Protein 7ALZ (pdb70)

Organism: Komagataeibacter europaeus (NCBI:txid33995)

Solvent-accessible surface area: 17066 Å² total

InterPro domains:
  IPR001086 Prephenate dehydratase [PF00800] (7-182)
  IPR001086 Prephenate dehydratase [PS51171] (6-181)
  IPR002912 ACT domain [PS51671] (196-273)
  IPR008242 Bifunctional P-protein, chorismate mutase/prephenate dehydratase [PIRSF001500] (7-275)
  IPR045865 ACT-like domain [SSF55021] (179-274)

Radius of gyration: 20.91 Å; Cα contacts (8 Å, |Δi|>4): 876; chains: 2; bounding box: 49×58×47 Å

B-factor: mean 22.76, std 10.55, range [8.91, 94.92]

Nearest PDB structures (foldseek):
  7alz-assembly1_B  TM=9.896E-01  e=2.592E-38  Komagataeibacter europaeus
  7am0-assembly1_A  TM=9.956E-01  e=1.774E-32  Komagataeibacter europaeus
  7am0-assembly2_C  TM=9.914E-01  e=5.084E-32  Komagataeibacter europaeus
  4lub-assembly1_A  TM=7.879E-01  e=2.527E-09  Streptococcus mutans UA159
  3mwb-assembly1_B  TM=8.183E-01  e=1.345E-08  Paenarthrobacter aurescens TC1

Structure (mmCIF, N/CA/C/O backbone):
data_7ALZ
#
_entry.id   7ALZ
#
_cell.length_a   59.627
_cell.length_b   62.853
_cell.length_c   95.935
_cell.angle_alpha   90.00
_cell.angle_beta   90.00
_cell.angle_gamma   90.00
#
_symmetry.space_group_name_H-M   'P 21 21 21'
#
loop_
_entity.id
_entity.type
_entity.pdbx_description
1 polymer 'Prephenate dehydratase'
2 non-polymer PHENYLALANINE
3 water water
#
loop_
_atom_site.group_PDB
_atom_site.id
_atom_site.type_symbol
_atom_site.label_atom_id
_atom_site.label_alt_id
_atom_site.label_comp_id
_atom_site.label_asym_id
_atom_site.label_entity_id
_atom_site.label_seq_id
_atom_site.pdbx_PDB_ins_code
_atom_site.Cartn_x
_atom_site.Cartn_y
_atom_site.Cartn_z
_atom_site.occupancy
_atom_site.B_iso_or_equiv
_atom_site.auth_seq_id
_atom_site.auth_comp_id
_atom_site.auth_asym_id
_atom_site.auth_atom_id
_atom_site.pdbx_PDB_model_num
ATOM 1 N N . GLY A 1 3 ? 14.538 71.203 6.362 1.00 51.43 3 GLY A N 1
ATOM 2 C CA . GLY A 1 3 ? 13.584 70.050 6.251 1.00 45.06 3 GLY A CA 1
ATOM 3 C C . GLY A 1 3 ? 12.207 70.322 6.873 1.00 44.97 3 GLY A C 1
ATOM 4 O O . GLY A 1 3 ? 11.472 69.399 7.082 1.00 34.03 3 GLY A O 1
ATOM 5 N N . GLU A 1 4 ? 11.859 71.592 7.136 1.00 47.31 4 GLU A N 1
ATOM 6 C CA . GLU A 1 4 ? 10.650 71.953 7.900 1.00 48.52 4 GLU A CA 1
ATOM 7 C C . GLU A 1 4 ? 9.400 71.275 7.284 1.00 45.22 4 GLU A C 1
ATOM 8 O O . GLU A 1 4 ? 9.147 71.399 6.061 1.00 41.16 4 GLU A O 1
ATOM 14 N N . ARG A 1 5 ? 8.640 70.557 8.134 1.00 39.54 5 ARG A N 1
ATOM 15 C CA . ARG A 1 5 ? 7.433 69.827 7.754 1.00 34.12 5 ARG A CA 1
ATOM 16 C C . ARG A 1 5 ? 7.639 68.753 6.676 1.00 26.74 5 ARG A C 1
ATOM 17 O O . ARG A 1 5 ? 6.732 68.388 5.963 1.00 26.69 5 ARG A O 1
ATOM 25 N N . ILE A 1 6 ? 8.848 68.194 6.623 1.00 22.15 6 ILE A N 1
ATOM 26 C CA . ILE A 1 6 ? 9.150 66.986 5.874 1.00 21.34 6 ILE A CA 1
ATOM 27 C C . ILE A 1 6 ? 9.477 65.827 6.804 1.00 19.95 6 ILE A C 1
ATOM 28 O O . ILE A 1 6 ? 10.297 65.949 7.746 1.00 17.86 6 ILE A O 1
ATOM 33 N N . ILE A 1 7 ? 8.848 64.675 6.558 1.00 18.44 7 ILE A N 1
ATOM 34 C CA . ILE A 1 7 ? 9.149 63.467 7.279 1.00 17.92 7 ILE A CA 1
ATOM 35 C C . ILE A 1 7 ? 9.575 62.390 6.304 1.00 17.62 7 ILE A C 1
ATOM 36 O O . ILE A 1 7 ? 8.882 62.126 5.328 1.00 17.87 7 ILE A O 1
ATOM 41 N N . ALA A 1 8 ? 10.761 61.833 6.567 1.00 16.97 8 ALA A N 1
ATOM 42 C CA . ALA A 1 8 ? 11.337 60.773 5.761 1.00 17.67 8 ALA A CA 1
ATOM 43 C C . ALA A 1 8 ? 10.856 59.438 6.246 1.00 16.98 8 ALA A C 1
ATOM 44 O O . ALA A 1 8 ? 10.692 59.204 7.445 1.00 18.14 8 ALA A O 1
ATOM 46 N N . PHE A 1 9 ? 10.695 58.501 5.310 1.00 19.25 9 PHE A N 1
ATOM 47 C CA . PHE A 1 9 ? 10.352 57.117 5.636 1.00 20.32 9 PHE A CA 1
ATOM 48 C C . PHE A 1 9 ? 11.036 56.173 4.651 1.00 22.65 9 PHE A C 1
ATOM 49 O O . PHE A 1 9 ? 11.426 56.565 3.568 1.00 23.62 9 PHE A O 1
ATOM 57 N N . GLN A 1 10 ? 11.175 54.912 5.064 1.00 26.12 10 GLN A N 1
ATOM 58 C CA . GLN A 1 10 ? 11.736 53.890 4.202 1.00 28.67 10 GLN A CA 1
ATOM 59 C C . GLN A 1 10 ? 10.606 53.220 3.444 1.00 30.18 10 GLN A C 1
ATOM 60 O O . GLN A 1 10 ? 9.694 52.678 4.046 1.00 28.66 10 GLN A O 1
ATOM 66 N N . GLY A 1 11 ? 10.670 53.317 2.114 1.00 33.83 11 GLY A N 1
ATOM 67 C CA . GLY A 1 11 ? 9.775 52.643 1.200 1.00 37.83 11 GLY A CA 1
ATOM 68 C C . GLY A 1 11 ? 9.357 53.556 0.066 1.00 40.92 11 GLY A C 1
ATOM 69 O O . GLY A 1 11 ? 10.006 54.566 -0.218 1.00 41.11 11 GLY A O 1
ATOM 70 N N . ARG A 1 12 ? 8.241 53.204 -0.580 1.00 42.62 12 ARG A N 1
ATOM 71 C CA . ARG A 1 12 ? 7.761 53.896 -1.767 1.00 42.51 12 ARG A CA 1
ATOM 72 C C . ARG A 1 12 ? 6.475 54.664 -1.502 1.00 38.58 12 ARG A C 1
ATOM 73 O O . ARG A 1 12 ? 5.742 54.367 -0.570 1.00 37.31 12 ARG A O 1
ATOM 81 N N . PRO A 1 13 ? 6.140 55.671 -2.331 1.00 38.81 13 PRO A N 1
ATOM 82 C CA . PRO A 1 13 ? 4.896 56.418 -2.142 1.00 39.83 13 PRO A CA 1
ATOM 83 C C . PRO A 1 13 ? 3.711 55.471 -2.173 1.00 43.98 13 PRO A C 1
ATOM 84 O O . PRO A 1 13 ? 3.743 54.509 -2.914 1.00 49.42 13 PRO A O 1
ATOM 88 N N . GLY A 1 14 ? 2.705 55.712 -1.325 1.00 47.29 14 GLY A N 1
ATOM 89 C CA . GLY A 1 14 ? 1.539 54.851 -1.237 1.00 49.43 14 GLY A CA 1
ATOM 90 C C . GLY A 1 14 ? 1.669 53.667 -0.286 1.00 47.11 14 GLY A C 1
ATOM 91 O O . GLY A 1 14 ? 0.662 53.139 0.148 1.00 59.12 14 GLY A O 1
ATOM 92 N N . ALA A 1 15 ? 2.900 53.273 0.044 1.00 44.12 15 ALA A N 1
ATOM 93 C CA . ALA A 1 15 ? 3.189 52.158 0.938 1.00 44.04 15 ALA A CA 1
ATOM 94 C C . ALA A 1 15 ? 2.624 52.395 2.350 1.00 46.45 15 ALA A C 1
ATOM 95 O O . ALA A 1 15 ? 2.225 53.510 2.707 1.00 37.90 15 ALA A O 1
ATOM 97 N N . TYR A 1 16 ? 2.637 51.340 3.168 1.00 45.17 16 TYR A N 1
ATOM 98 C CA . TYR A 1 16 ? 2.109 51.436 4.517 1.00 42.03 16 TYR A CA 1
ATOM 99 C C . TYR A 1 16 ? 2.869 52.458 5.334 1.00 35.06 16 TYR A C 1
ATOM 100 O O . TYR A 1 16 ? 2.252 53.169 6.136 1.00 30.75 16 TYR A O 1
ATOM 109 N N . SER A 1 17 ? 4.194 52.527 5.165 1.00 29.70 17 SER A N 1
ATOM 110 C CA . SER A 1 17 ? 4.974 53.499 5.914 1.00 28.67 17 SER A CA 1
ATOM 111 C C . SER A 1 17 ? 4.636 54.941 5.540 1.00 25.40 17 SER A C 1
ATOM 112 O O . SER A 1 17 ? 4.688 55.814 6.398 1.00 22.84 17 SER A O 1
ATOM 115 N N . ASP A 1 18 ? 4.319 55.177 4.272 1.00 26.49 18 ASP A N 1
ATOM 116 C CA . ASP A 1 18 ? 3.864 56.498 3.816 1.00 26.39 18 ASP A CA 1
ATOM 117 C C . ASP A 1 18 ? 2.534 56.824 4.512 1.00 27.50 18 ASP A C 1
ATOM 118 O O . ASP A 1 18 ? 2.369 57.899 5.051 1.00 23.06 18 ASP A O 1
ATOM 123 N N . LEU A 1 19 ? 1.578 55.884 4.460 1.00 28.36 19 LEU A N 1
ATOM 124 C CA . LEU A 1 19 ? 0.286 56.076 5.154 1.00 28.77 19 LEU A CA 1
ATOM 125 C C . LEU A 1 19 ? 0.496 56.360 6.638 1.00 25.16 19 LEU A C 1
ATOM 126 O O . LEU A 1 19 ? -0.188 57.198 7.203 1.00 24.42 19 LEU A O 1
ATOM 131 N N . ALA A 1 20 ? 1.457 55.678 7.260 1.00 21.88 20 ALA A N 1
ATOM 132 C CA . ALA A 1 20 ? 1.740 55.870 8.680 1.00 21.76 20 ALA A CA 1
ATOM 133 C C . ALA A 1 20 ? 2.137 57.306 8.917 1.00 19.61 20 ALA A C 1
ATOM 134 O O . ALA A 1 20 ? 1.746 57.904 9.921 1.00 20.21 20 ALA A O 1
ATOM 136 N N . CYS A 1 21 ? 3.031 57.826 8.061 1.00 18.82 21 CYS A N 1
ATOM 137 C CA . CYS A 1 21 ? 3.479 59.221 8.184 1.00 18.94 21 CYS A CA 1
ATOM 138 C C . CYS A 1 21 ? 2.252 60.176 8.106 1.00 19.61 21 CYS A C 1
ATOM 139 O O . CYS A 1 21 ? 2.138 61.149 8.854 1.00 20.11 21 CYS A O 1
ATOM 142 N N . ARG A 1 22 ? 1.387 59.920 7.137 1.00 20.28 22 ARG A N 1
ATOM 143 C CA . ARG A 1 22 ? 0.238 60.810 6.902 1.00 24.28 22 ARG A CA 1
ATOM 144 C C . ARG A 1 22 ? -0.759 60.805 8.056 1.00 23.40 22 ARG A C 1
ATOM 145 O O . ARG A 1 22 ? -1.450 61.795 8.286 1.00 22.88 22 ARG A O 1
ATOM 153 N N . GLN A 1 23 ? -0.891 59.667 8.717 1.00 21.60 23 GLN A N 1
ATOM 154 C CA . GLN A 1 23 ? -1.675 59.579 9.936 1.00 22.41 23 GLN A CA 1
ATOM 155 C C . GLN A 1 23 ? -1.006 60.200 11.156 1.00 22.58 23 GLN A C 1
ATOM 156 O O . GLN A 1 23 ? -1.631 60.895 11.940 1.00 23.17 23 GLN A O 1
ATOM 162 N N . ALA A 1 24 ? 0.286 59.918 11.348 1.00 18.62 24 ALA A N 1
ATOM 163 C CA . ALA A 1 24 ? 1.007 60.368 12.522 1.00 19.04 24 ALA A CA 1
ATOM 164 C C . ALA A 1 24 ? 1.264 61.896 12.519 1.00 18.76 24 ALA A C 1
ATOM 165 O O . ALA A 1 24 ? 1.286 62.494 13.568 1.00 21.40 24 ALA A O 1
ATOM 167 N N . ARG A 1 25 ? 1.541 62.461 11.338 1.00 19.69 25 ARG A N 1
ATOM 168 C CA . ARG A 1 25 ? 1.945 63.848 11.155 1.00 21.30 25 ARG A CA 1
ATOM 169 C C . ARG A 1 25 ? 1.137 64.456 10.026 1.00 21.76 25 ARG A C 1
ATOM 170 O O . ARG A 1 25 ? 1.589 64.717 8.915 1.00 22.68 25 ARG A O 1
ATOM 178 N N . PRO A 1 26 ? -0.163 64.736 10.262 1.00 23.15 26 PRO A N 1
ATOM 179 C CA . PRO A 1 26 ? -0.997 65.302 9.216 1.00 24.27 26 PRO A CA 1
ATOM 180 C C . PRO A 1 26 ? -0.416 66.626 8.717 1.00 27.44 26 PRO A C 1
ATOM 181 O O . PRO A 1 26 ? 0.082 67.402 9.500 1.00 33.58 26 PRO A O 1
ATOM 185 N N . GLY A 1 27 ? -0.524 66.819 7.414 1.00 29.55 27 GLY A N 1
ATOM 186 C CA . GLY A 1 27 ? -0.147 68.029 6.742 1.00 36.89 27 GLY A CA 1
ATOM 187 C C . GLY A 1 27 ? 1.203 67.821 6.091 1.00 38.40 27 GLY A C 1
ATOM 188 O O . GLY A 1 27 ? 1.446 68.311 4.955 1.00 37.47 27 GLY A O 1
ATOM 189 N N . TRP A 1 28 ? 2.036 67.001 6.734 1.00 30.74 28 TRP A N 1
ATOM 190 C CA . TRP A 1 28 ? 3.487 66.968 6.429 1.00 31.35 28 TRP A CA 1
ATOM 191 C C . TRP A 1 28 ? 3.757 66.327 5.103 1.00 30.02 28 TRP A C 1
ATOM 192 O O . TRP A 1 28 ? 3.079 65.412 4.710 1.00 31.12 28 TRP A O 1
ATOM 203 N N . THR A 1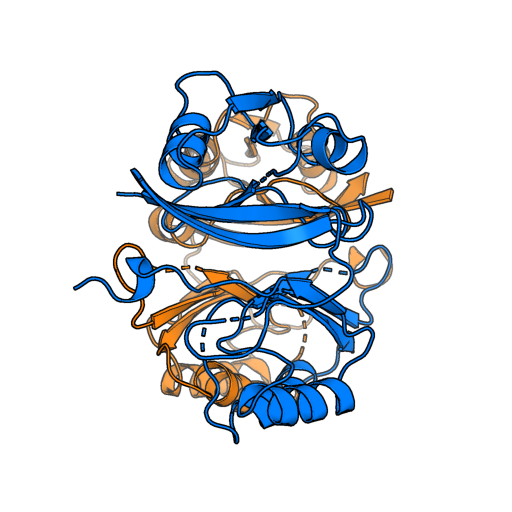 29 ? 4.815 66.803 4.423 1.00 27.16 29 THR A N 1
ATOM 204 C CA . THR A 1 29 ? 5.261 66.239 3.180 1.00 25.84 29 THR A CA 1
ATOM 205 C C . THR A 1 29 ? 6.123 65.042 3.526 1.00 23.69 29 THR A C 1
ATOM 206 O O . THR A 1 29 ? 6.920 65.115 4.441 1.00 21.76 29 THR A O 1
ATOM 210 N N . THR A 1 30 ? 5.921 63.916 2.824 1.00 23.68 30 THR A N 1
ATOM 211 C CA . THR A 1 30 ? 6.686 62.708 3.067 1.00 23.65 30 THR A CA 1
ATOM 212 C C . THR A 1 30 ? 7.785 62.581 2.009 1.00 24.58 30 THR A C 1
ATOM 213 O O . THR A 1 30 ? 7.600 62.959 0.861 1.00 26.55 30 THR A O 1
ATOM 217 N N . LEU A 1 31 ? 8.935 62.070 2.442 1.00 24.62 31 LEU A N 1
ATOM 218 C CA . LEU A 1 31 ? 10.128 61.893 1.645 1.00 25.77 31 LEU A CA 1
ATOM 219 C C . LEU A 1 31 ? 10.474 60.404 1.638 1.00 26.57 31 LEU A C 1
ATOM 220 O O . LEU A 1 31 ? 11.020 59.848 2.607 1.00 23.34 31 LEU A O 1
ATOM 225 N N . PRO A 1 32 ? 10.129 59.693 0.544 1.00 27.27 32 PRO A N 1
ATOM 226 C CA . PRO A 1 32 ? 10.503 58.291 0.395 1.00 28.87 32 PRO A CA 1
ATOM 227 C C . PRO A 1 32 ? 12.013 58.129 0.290 1.00 29.09 32 PRO A C 1
ATOM 228 O O . PRO A 1 32 ? 12.642 58.925 -0.401 1.00 30.51 32 PRO A O 1
ATOM 232 N N . CYS A 1 33 ? 12.539 57.105 0.959 1.00 28.42 33 CYS A N 1
ATOM 233 C CA . CYS A 1 33 ? 13.943 56.726 1.036 1.00 30.47 33 CYS A CA 1
ATOM 234 C C . CYS A 1 33 ? 14.014 55.216 0.820 1.00 35.93 33 CYS A C 1
ATOM 235 O O . CYS A 1 33 ? 13.093 54.487 1.224 1.00 32.10 33 CYS A O 1
ATOM 238 N N . GLN A 1 34 ? 15.096 54.756 0.171 1.00 39.58 34 GLN A N 1
ATOM 239 C CA . GLN A 1 34 ? 15.295 53.324 -0.083 1.00 44.53 34 GLN A CA 1
ATOM 240 C C . GLN A 1 34 ? 15.691 52.556 1.160 1.00 42.81 34 GLN A C 1
ATOM 241 O O . GLN A 1 34 ? 15.204 51.448 1.359 1.00 42.10 34 GLN A O 1
ATOM 247 N N . THR A 1 35 ? 16.529 53.170 2.003 1.00 39.12 35 THR A N 1
ATOM 248 C CA . THR A 1 35 ? 17.091 52.520 3.183 1.00 38.94 35 THR A CA 1
ATOM 249 C C . THR A 1 35 ? 16.871 53.294 4.485 1.00 37.17 35 THR A C 1
ATOM 250 O O . THR A 1 35 ? 16.593 54.486 4.508 1.00 35.09 35 THR A O 1
ATOM 254 N N . PHE A 1 36 ? 16.981 52.554 5.581 1.00 40.66 36 PHE A N 1
ATOM 255 C CA . PHE A 1 36 ? 17.032 53.104 6.926 1.00 40.45 36 PHE A CA 1
ATOM 256 C C . PHE A 1 36 ? 18.150 54.165 7.070 1.00 37.38 36 PHE A C 1
ATOM 257 O O . PHE A 1 36 ? 17.892 55.265 7.552 1.00 32.86 36 PHE A O 1
ATOM 265 N N . ALA A 1 37 ? 19.379 53.834 6.658 1.00 34.26 37 ALA A N 1
ATOM 266 C CA . ALA A 1 37 ? 20.496 54.774 6.715 1.00 34.97 37 ALA A CA 1
ATOM 267 C C . ALA A 1 37 ? 20.171 56.088 5.985 1.00 32.49 37 ALA A C 1
ATOM 268 O O . ALA A 1 37 ? 20.502 57.181 6.443 1.00 31.68 37 ALA A O 1
ATOM 270 N N . GLN A 1 38 ? 19.522 55.978 4.826 1.00 32.56 38 GLN A N 1
ATOM 271 C CA . GLN A 1 38 ? 19.128 57.161 4.070 1.00 31.66 38 GLN A CA 1
ATOM 272 C C . GLN A 1 38 ? 18.059 57.990 4.799 1.00 28.39 38 GLN A C 1
ATOM 273 O O . GLN A 1 38 ? 18.044 59.239 4.728 1.00 26.34 38 GLN A O 1
ATOM 279 N N . THR A 1 39 ? 17.163 57.307 5.517 1.00 25.70 39 THR A N 1
ATOM 280 C CA A THR A 1 39 ? 16.096 57.957 6.242 0.59 23.52 39 THR A CA 1
ATOM 281 C CA B THR A 1 39 ? 16.087 57.959 6.246 0.41 23.83 39 THR A CA 1
ATOM 282 C C . THR A 1 39 ? 16.697 58.797 7.397 1.00 22.78 39 THR A C 1
ATOM 283 O O . THR A 1 39 ? 16.377 59.952 7.590 1.00 20.98 39 THR A O 1
ATOM 290 N N . ILE A 1 40 ? 17.642 58.209 8.120 1.00 22.35 40 ILE A N 1
ATOM 291 C CA . ILE A 1 40 ? 18.308 58.878 9.236 1.00 22.90 40 ILE A CA 1
ATOM 292 C C . ILE A 1 40 ? 19.216 60.000 8.738 1.00 22.85 40 ILE A C 1
ATOM 293 O O . ILE A 1 40 ? 19.306 61.079 9.336 1.00 21.77 40 ILE A O 1
ATOM 298 N N . ALA A 1 41 ? 19.876 59.766 7.597 1.00 22.17 41 ALA A N 1
ATOM 299 C CA . ALA A 1 41 ? 20.742 60.782 6.998 1.00 24.56 41 ALA A CA 1
ATOM 300 C C . ALA A 1 41 ? 19.954 62.035 6.617 1.00 23.34 41 ALA A C 1
ATOM 301 O O . ALA A 1 41 ? 20.447 63.166 6.752 1.00 24.94 41 ALA A O 1
ATOM 303 N N . ALA A 1 42 ? 18.721 61.844 6.116 1.00 21.22 42 ALA A N 1
ATOM 304 C CA . ALA A 1 42 ? 17.938 62.965 5.662 1.00 22.47 42 ALA A CA 1
ATOM 305 C C . ALA A 1 42 ? 17.691 63.908 6.831 1.00 20.62 42 ALA A C 1
ATOM 306 O O . ALA A 1 42 ? 17.725 65.106 6.636 1.00 21.11 42 ALA A O 1
ATOM 308 N N . VAL A 1 43 ? 17.417 63.350 8.013 1.00 19.50 43 VAL A N 1
ATOM 309 C CA . VAL A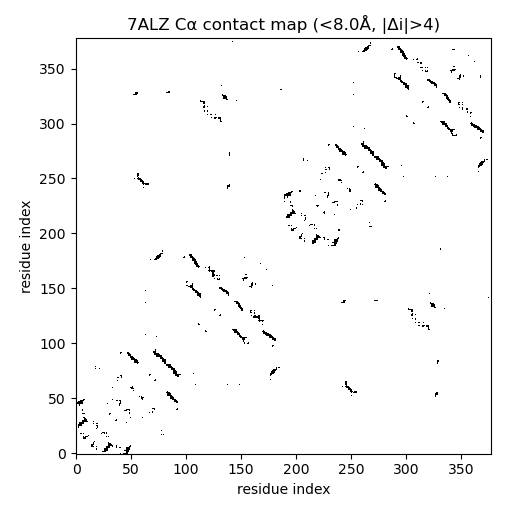 1 43 ? 17.181 64.137 9.218 1.00 18.49 43 VAL A CA 1
ATOM 310 C C . VAL A 1 43 ? 18.505 64.780 9.712 1.00 19.03 43 VAL A C 1
ATOM 311 O O . VAL A 1 43 ? 18.566 66.007 9.946 1.00 18.51 43 VAL A O 1
ATOM 315 N N . HIS A 1 44 ? 19.546 63.959 9.815 1.00 20.02 44 HIS A N 1
ATOM 316 C CA . HIS A 1 44 ? 20.866 64.442 10.217 1.00 21.70 44 HIS A CA 1
ATOM 317 C C . HIS A 1 44 ? 21.307 65.621 9.342 1.00 23.92 44 HIS A C 1
ATOM 318 O O . HIS A 1 44 ? 21.797 66.645 9.831 1.00 24.24 44 HIS A O 1
ATOM 325 N N . ASP A 1 45 ? 21.118 65.485 8.023 1.00 23.97 45 ASP A N 1
ATOM 326 C CA . ASP A 1 45 ? 21.598 66.456 7.063 1.00 26.49 45 ASP A CA 1
ATOM 327 C C . ASP A 1 45 ? 20.695 67.654 6.840 1.00 26.34 45 ASP A C 1
ATOM 328 O O . ASP A 1 45 ? 21.100 68.597 6.211 1.00 27.79 45 ASP A O 1
ATOM 333 N N . GLY A 1 46 ? 19.465 67.624 7.371 1.00 24.14 46 GLY A N 1
ATOM 334 C CA . GLY A 1 46 ? 18.559 68.729 7.210 1.00 25.32 46 GLY A CA 1
ATOM 335 C C . GLY A 1 46 ? 17.654 68.688 5.977 1.00 26.35 46 GLY A C 1
ATOM 336 O O . GLY A 1 46 ? 17.050 69.698 5.628 1.00 28.01 46 GLY A O 1
ATOM 337 N N . ARG A 1 47 ? 17.559 67.530 5.312 1.00 25.27 47 ARG A N 1
ATOM 338 C CA . ARG A 1 47 ? 16.659 67.372 4.177 1.00 26.96 47 ARG A CA 1
ATOM 339 C C . ARG A 1 47 ? 15.244 67.059 4.687 1.00 23.67 47 ARG A C 1
ATOM 340 O O . ARG A 1 47 ? 14.271 67.201 3.962 1.00 24.92 47 ARG A O 1
ATOM 348 N N . ALA A 1 48 ? 15.144 66.621 5.930 1.00 20.86 48 ALA A N 1
ATOM 349 C CA . ALA A 1 48 ? 13.871 66.324 6.566 1.00 19.32 48 ALA A CA 1
ATOM 350 C C . ALA A 1 48 ? 13.957 66.707 8.044 1.00 19.43 48 ALA A C 1
ATOM 351 O O . ALA A 1 48 ? 15.037 66.676 8.640 1.00 19.68 48 ALA A O 1
ATOM 353 N N . GLU A 1 49 ? 12.802 67.023 8.638 1.00 19.11 49 GLU A N 1
ATOM 354 C CA . GLU A 1 49 ? 12.697 67.354 10.055 1.00 18.73 49 GLU A CA 1
ATOM 355 C C . GLU A 1 49 ? 12.515 66.115 10.912 1.00 18.34 49 GLU A C 1
ATOM 356 O O . GLU A 1 49 ? 13.038 66.065 12.012 1.00 18.01 49 GLU A O 1
ATOM 362 N N . LEU A 1 50 ? 11.774 65.121 10.401 1.00 17.53 50 LEU A N 1
ATOM 363 C CA . LEU A 1 50 ? 11.499 63.869 11.131 1.00 15.91 50 LEU A CA 1
ATOM 364 C C . LEU A 1 50 ? 11.796 62.656 10.260 1.00 15.31 50 LEU A C 1
ATOM 365 O O . LEU A 1 50 ? 11.815 62.779 9.028 1.00 15.49 50 LEU A O 1
ATOM 370 N N . ALA A 1 51 ? 12.017 61.523 10.926 1.00 15.39 51 ALA A N 1
ATOM 371 C CA . ALA A 1 51 ? 12.104 60.206 10.305 1.00 15.69 51 ALA A CA 1
ATOM 372 C C . ALA A 1 51 ? 11.135 59.243 10.984 1.00 15.62 51 ALA A C 1
ATOM 373 O O . ALA A 1 51 ? 11.040 59.230 12.204 1.00 14.92 51 ALA A O 1
ATOM 383 N N . LEU A 1 53 ? 10.497 55.394 11.687 1.00 14.51 53 LEU A N 1
ATOM 384 C CA . LEU A 1 53 ? 11.332 54.195 11.779 1.00 15.71 53 LEU A CA 1
ATOM 385 C C . LEU A 1 53 ? 10.495 53.066 12.376 1.00 14.69 53 LEU A C 1
ATOM 386 O O . LEU A 1 53 ? 10.084 53.170 13.534 1.00 15.43 53 LEU A O 1
ATOM 391 N N . ALA A 1 54 ? 10.297 51.972 11.628 1.00 14.69 54 ALA A N 1
ATOM 392 C CA . ALA A 1 54 ? 9.579 50.819 12.212 1.00 14.81 54 ALA A CA 1
ATOM 393 C C . ALA A 1 54 ? 10.428 50.275 13.371 1.00 14.81 54 ALA A C 1
ATOM 394 O O . ALA A 1 54 ? 11.664 50.219 13.273 1.00 13.53 54 ALA A O 1
ATOM 396 N N . CYS A 1 55 ? 9.781 49.848 14.465 1.00 13.46 55 CYS A N 1
ATOM 397 C CA . CYS A 1 55 ? 10.524 49.327 15.623 1.00 13.73 55 CYS A CA 1
ATOM 398 C C . CYS A 1 55 ? 10.089 47.998 16.198 1.00 13.39 55 CYS A C 1
ATOM 399 O O . CYS A 1 55 ? 10.896 47.313 16.777 1.00 15.28 55 CYS A O 1
ATOM 402 N N . GLU A 1 56 ? 8.809 47.672 16.061 1.00 13.39 56 GLU A N 1
ATOM 403 C CA . GLU A 1 56 ? 8.246 46.396 16.553 1.00 12.81 56 GLU A CA 1
ATOM 404 C C . GLU A 1 56 ? 7.133 45.902 15.674 1.00 13.23 56 GLU A C 1
ATOM 405 O O . GLU A 1 56 ? 6.399 46.689 15.072 1.00 13.23 56 GLU A O 1
ATOM 411 N N . ASN A 1 57 ? 6.981 44.554 15.608 1.00 13.49 57 ASN A N 1
ATOM 412 C CA . ASN A 1 57 ? 5.804 43.969 14.959 1.00 14.18 57 ASN A CA 1
ATOM 413 C C . ASN A 1 57 ? 5.211 42.902 15.862 1.00 14.90 57 ASN A C 1
ATOM 414 O O . ASN A 1 57 ? 5.953 42.154 16.499 1.00 17.55 57 ASN A O 1
ATOM 419 N N . SER A 1 58 ? 3.883 42.837 15.930 1.00 14.16 58 SER A N 1
ATOM 420 C CA . SER A 1 58 ? 3.248 41.835 16.769 1.00 15.30 58 SER A CA 1
ATOM 421 C C . SER A 1 58 ? 3.313 40.412 16.210 1.00 18.43 58 SER A C 1
ATOM 422 O O . SER A 1 58 ? 3.223 39.476 16.968 1.00 19.08 58 SER A O 1
ATOM 425 N N . LEU A 1 59 ? 3.389 40.260 14.889 1.00 18.51 59 LEU A N 1
ATOM 426 C CA . LEU A 1 59 ? 3.374 38.935 14.302 1.00 22.76 59 LEU A CA 1
ATOM 427 C C . LEU A 1 59 ? 4.640 38.659 13.513 1.00 26.68 59 LEU A C 1
ATOM 428 O O . LEU A 1 59 ? 5.308 37.619 13.708 1.00 31.31 59 LEU A O 1
ATOM 433 N N . ALA A 1 60 ? 4.958 39.563 12.583 1.00 26.26 60 ALA A N 1
ATOM 434 C CA . ALA A 1 60 ? 6.070 39.335 11.668 1.00 30.42 60 ALA A CA 1
ATOM 435 C C . ALA A 1 60 ? 6.566 40.642 11.064 1.00 27.81 60 ALA A C 1
ATOM 436 O O . ALA A 1 60 ? 5.820 41.618 10.936 1.00 23.79 60 ALA A O 1
ATOM 438 N N . GLY A 1 61 ? 7.868 40.647 10.749 1.00 27.74 61 GLY A N 1
ATOM 439 C CA . GLY A 1 61 ? 8.525 41.833 10.254 1.00 29.30 61 GLY A CA 1
ATOM 440 C C . GLY A 1 61 ? 10.011 41.758 10.462 1.00 26.48 61 GLY A C 1
ATOM 441 O O . GLY A 1 61 ? 10.518 40.804 11.089 1.00 33.00 61 GLY A O 1
ATOM 442 N N . ARG A 1 62 ? 10.710 42.691 9.814 1.00 25.61 62 ARG A N 1
ATOM 443 C CA . ARG A 1 62 ? 12.145 42.938 9.964 1.00 25.69 62 ARG A CA 1
ATOM 444 C C . ARG A 1 62 ? 12.140 44.432 10.234 1.00 26.90 62 ARG A C 1
ATOM 445 O O . ARG A 1 62 ? 11.553 45.211 9.488 1.00 39.62 62 ARG A O 1
ATOM 453 N N . VAL A 1 63 ? 12.728 44.834 11.345 1.00 22.36 63 VAL A N 1
ATOM 454 C CA . VAL A 1 63 ? 12.866 46.261 11.647 1.00 20.90 63 VAL A CA 1
ATOM 455 C C . VAL A 1 63 ? 14.352 46.569 11.734 1.00 20.83 63 VAL A C 1
ATOM 456 O O . VAL A 1 63 ? 15.160 45.707 12.039 1.00 20.25 63 VAL A O 1
ATOM 460 N N . PRO A 1 64 ? 14.724 47.839 11.496 1.00 21.39 64 PRO A N 1
ATOM 461 C CA . PRO A 1 64 ? 16.106 48.265 11.670 1.00 21.31 64 PRO A CA 1
ATOM 462 C C . PRO A 1 64 ? 16.483 48.246 13.132 1.00 20.55 64 PRO A C 1
ATOM 463 O O . PRO A 1 64 ? 15.684 48.461 14.041 1.00 19.84 64 PRO A O 1
ATOM 467 N N . ASP A 1 65 ? 17.753 47.916 13.374 1.00 17.59 65 ASP A N 1
ATOM 468 C CA . ASP A 1 65 ? 18.310 47.999 14.681 1.00 17.36 65 ASP A CA 1
ATOM 469 C C . ASP A 1 65 ? 18.919 49.400 14.807 1.00 15.81 65 ASP A C 1
ATOM 470 O O . ASP A 1 65 ? 19.871 49.715 14.100 1.00 19.24 65 ASP A O 1
ATOM 475 N N . ILE A 1 66 ? 18.368 50.192 15.722 1.00 17.36 66 ILE A N 1
ATOM 476 C CA . ILE A 1 66 ? 18.744 51.613 15.930 1.00 17.65 66 ILE A CA 1
ATOM 477 C C . ILE A 1 66 ? 19.662 51.886 17.065 1.00 18.63 66 ILE A C 1
ATOM 478 O O . ILE A 1 66 ? 20.005 53.059 17.244 1.00 16.96 66 ILE A O 1
ATOM 483 N N . HIS A 1 67 ? 20.011 50.864 17.883 1.00 16.77 67 HIS A N 1
ATOM 484 C CA . HIS A 1 67 ? 20.676 51.099 19.169 1.00 17.74 67 HIS A CA 1
ATOM 485 C C . HIS A 1 67 ? 21.982 51.909 19.048 1.00 17.22 67 HIS A C 1
ATOM 486 O O . HIS A 1 67 ? 22.304 52.669 19.943 1.00 19.32 67 HIS A O 1
ATOM 493 N N . ALA A 1 68 ? 22.702 51.692 17.944 1.00 15.09 68 ALA A N 1
ATOM 494 C CA . ALA A 1 68 ? 23.961 52.403 17.669 1.00 16.17 68 ALA A CA 1
ATOM 495 C C . ALA A 1 68 ? 23.760 53.545 16.694 1.00 18.37 68 ALA A C 1
ATOM 496 O O . ALA A 1 68 ? 24.260 54.647 16.934 1.00 19.03 68 ALA A O 1
ATOM 498 N N . LEU A 1 69 ? 23.045 53.304 15.596 1.00 18.61 69 LEU A N 1
ATOM 499 C CA . LEU A 1 69 ? 22.938 54.308 14.531 1.00 19.25 69 LEU A CA 1
ATOM 500 C C . LEU A 1 69 ? 22.208 55.582 14.906 1.00 17.60 69 LEU A C 1
ATOM 501 O O . LEU A 1 69 ? 22.560 56.661 14.464 1.00 17.57 69 LEU A O 1
ATOM 506 N N . LEU A 1 70 ? 21.171 55.465 15.721 1.00 16.99 70 LEU A N 1
ATOM 507 C CA . LEU A 1 70 ? 20.364 56.608 16.054 1.00 16.42 70 LEU A CA 1
ATOM 508 C C . LEU A 1 70 ? 21.116 57.632 16.917 1.00 19.49 70 LEU A C 1
ATOM 509 O O . LEU A 1 70 ? 21.204 58.815 16.540 1.00 17.91 70 LEU A O 1
ATOM 514 N N . PRO A 1 71 ? 21.781 57.249 18.030 1.00 18.69 71 PRO A N 1
ATOM 515 C CA . PRO A 1 71 ? 22.633 58.201 18.750 1.00 20.96 71 PRO A CA 1
ATOM 516 C C . PRO A 1 71 ? 23.848 58.654 17.959 1.00 20.15 71 PRO A C 1
ATOM 517 O O . PRO A 1 71 ? 24.201 59.829 18.017 1.00 20.26 71 PRO A O 1
ATOM 521 N N . GLU A 1 72 ? 24.418 57.796 17.131 1.00 21.21 72 GLU A N 1
ATOM 522 C CA A GLU A 1 72 ? 25.547 58.225 16.279 0.60 21.89 72 GLU A CA 1
ATOM 523 C CA B GLU A 1 72 ? 25.546 58.225 16.302 0.40 21.57 72 GLU A CA 1
ATOM 524 C C . GLU A 1 72 ? 25.145 59.384 15.375 1.00 20.44 72 GLU A C 1
ATOM 525 O O . GLU A 1 72 ? 25.918 60.319 15.178 1.00 21.04 72 GLU A O 1
ATOM 536 N N . ALA A 1 73 ? 23.915 59.339 14.863 1.00 17.97 73 ALA A N 1
ATOM 537 C CA . ALA A 1 73 ? 23.377 60.356 13.931 1.00 18.95 73 ALA A CA 1
ATOM 538 C C . ALA A 1 73 ? 22.842 61.614 14.656 1.00 18.13 73 ALA A C 1
ATOM 539 O O . ALA A 1 73 ? 22.404 62.555 13.999 1.00 18.50 73 ALA A O 1
ATOM 541 N N . GLY A 1 74 ? 22.869 61.574 15.992 1.00 18.29 74 GLY A N 1
ATOM 542 C CA . GLY A 1 74 ? 22.459 62.681 16.847 1.00 19.82 74 GLY A CA 1
ATOM 543 C C . GLY A 1 74 ? 20.956 62.874 16.882 1.00 18.71 74 GLY A C 1
ATOM 544 O O . GLY A 1 74 ? 20.467 63.986 17.007 1.00 19.75 74 GLY A O 1
ATOM 545 N N . LEU A 1 75 ? 20.216 61.800 16.687 1.00 15.52 75 LEU A N 1
ATOM 546 C CA . LEU A 1 75 ? 18.758 61.877 16.649 1.00 15.61 75 LEU A CA 1
ATOM 547 C C . LEU A 1 75 ? 18.153 61.547 18.003 1.00 14.65 75 LEU A C 1
ATOM 548 O O . LEU A 1 75 ? 18.827 61.086 18.924 1.00 15.63 75 LEU A O 1
ATOM 553 N N . PHE A 1 76 ? 16.831 61.769 18.105 1.00 14.45 76 PHE A N 1
ATOM 554 C CA . PHE A 1 76 ? 16.099 61.666 19.369 1.00 13.50 76 PHE A CA 1
ATOM 555 C C . PHE A 1 76 ? 14.647 61.342 19.027 1.00 13.92 76 PHE A C 1
ATOM 556 O O . PHE A 1 76 ? 14.068 61.909 18.068 1.00 14.47 76 PHE A O 1
ATOM 564 N N . ILE A 1 77 ? 14.024 60.472 19.819 1.00 12.39 77 ILE A N 1
ATOM 565 C CA . ILE A 1 77 ? 12.643 60.029 19.572 1.00 11.66 77 ILE A CA 1
ATOM 566 C C . ILE A 1 77 ? 11.671 61.024 20.187 1.00 14.07 77 ILE A C 1
ATOM 567 O O . ILE A 1 77 ? 11.667 61.247 21.398 1.00 13.72 77 ILE A O 1
ATOM 572 N N . VAL A 1 78 ? 10.817 61.606 19.314 1.00 14.51 78 VAL A N 1
ATOM 573 C CA . VAL A 1 78 ? 9.769 62.568 19.680 1.00 14.33 78 VAL A CA 1
ATOM 574 C C . VAL A 1 78 ? 8.354 62.053 19.558 1.00 13.35 78 VAL A C 1
ATOM 575 O O . VAL A 1 78 ? 7.381 62.791 19.847 1.00 13.14 78 VAL A O 1
ATOM 579 N N . GLY A 1 79 ? 8.189 60.772 19.181 1.00 13.11 79 GLY A N 1
ATOM 580 C CA . GLY A 1 79 ? 6.871 60.249 19.033 1.00 12.82 79 GLY A CA 1
ATOM 581 C C . GLY A 1 79 ? 6.896 58.751 18.740 1.00 12.80 79 GLY A C 1
ATOM 582 O O . GLY A 1 79 ? 7.929 58.211 18.394 1.00 11.73 79 GLY A O 1
ATOM 583 N N . GLU A 1 80 ? 5.726 58.113 18.898 1.00 13.47 80 GLU A N 1
ATOM 584 C CA . GLU A 1 80 ? 5.479 56.727 18.462 1.00 13.26 80 GLU A CA 1
ATOM 585 C C . GLU A 1 80 ? 4.237 56.704 17.623 1.00 13.50 80 GLU A C 1
ATOM 586 O O . GLU A 1 80 ? 3.378 57.642 17.678 1.00 14.08 80 GLU A O 1
ATOM 592 N N . HIS A 1 81 ? 4.063 55.601 16.892 1.00 13.14 81 HIS A N 1
ATOM 593 C CA . HIS A 1 81 ? 2.866 55.369 16.086 1.00 13.63 81 HIS A CA 1
ATOM 594 C C . HIS A 1 81 ? 2.576 53.887 15.987 1.00 14.16 81 HIS A C 1
ATOM 595 O O . HIS A 1 81 ? 3.518 53.118 15.784 1.00 14.54 81 HIS A O 1
ATOM 602 N N . PHE A 1 82 ? 1.284 53.515 16.008 1.00 14.61 82 PHE A N 1
ATOM 603 C CA . PHE A 1 82 ? 0.866 52.131 15.789 1.00 15.33 82 PHE A CA 1
ATOM 604 C C . PHE A 1 82 ? -0.029 52.048 14.588 1.00 16.75 82 PHE A C 1
ATOM 605 O O . PHE A 1 82 ? -0.962 52.862 14.419 1.00 16.91 82 PHE A O 1
ATOM 613 N N . GLN A 1 83 ? 0.208 51.026 13.775 1.00 16.99 83 GLN A N 1
ATOM 614 C CA . GLN A 1 83 ? -0.541 50.790 12.539 1.00 20.05 83 GLN A CA 1
ATOM 615 C C . GLN A 1 83 ? -0.914 49.331 12.472 1.00 20.43 83 GLN A C 1
ATOM 616 O O . GLN A 1 83 ? -0.037 48.483 12.500 1.00 19.43 83 GLN A O 1
ATOM 622 N N . ARG A 1 84 ? -2.207 49.039 12.352 1.00 23.91 84 ARG A N 1
ATOM 623 C CA . ARG A 1 84 ? -2.677 47.651 12.408 1.00 29.86 84 ARG A CA 1
ATOM 624 C C . ARG A 1 84 ? -3.137 47.382 11.024 1.00 32.76 84 ARG A C 1
ATOM 625 O O . ARG A 1 84 ? -3.963 48.090 10.516 1.00 35.33 84 ARG A O 1
ATOM 633 N N . VAL A 1 85 ? -2.567 46.343 10.412 1.00 37.85 85 VAL A N 1
ATOM 634 C CA . VAL A 1 85 ? -2.618 46.080 8.977 1.00 43.85 85 VAL A CA 1
ATOM 635 C C . VAL A 1 85 ? -3.205 44.666 8.764 1.00 44.06 85 VAL A C 1
ATOM 636 O O . VAL A 1 85 ? -2.880 43.729 9.522 1.00 35.47 85 VAL A O 1
ATOM 640 N N . HIS A 1 171 ? -4.436 39.990 11.738 1.00 37.59 171 HIS A N 1
ATOM 641 C CA . HIS A 1 171 ? -3.751 41.277 11.801 1.00 37.06 171 HIS A CA 1
ATOM 642 C C . HIS A 1 171 ? -2.244 41.207 12.270 1.00 31.80 171 HIS A C 1
ATOM 643 O O . HIS A 1 171 ? -1.856 40.409 13.098 1.00 27.83 171 HIS A O 1
ATOM 650 N N . ASN A 1 172 ? -1.402 42.035 11.661 1.00 26.21 172 ASN A N 1
ATOM 651 C CA . ASN A 1 172 ? -0.119 42.381 12.261 1.00 23.71 172 ASN A CA 1
ATOM 652 C C . ASN A 1 172 ? -0.216 43.836 12.688 1.00 22.04 172 ASN A C 1
ATOM 653 O O . ASN A 1 172 ? -0.864 44.625 11.998 1.00 24.12 172 ASN A O 1
ATOM 658 N N . THR A 1 173 ? 0.395 44.176 13.822 1.00 19.01 173 THR A N 1
ATOM 659 C CA . THR A 1 173 ? 0.505 45.576 14.242 1.00 18.93 173 THR A CA 1
ATOM 660 C C . THR A 1 173 ? 1.984 45.965 14.097 1.00 17.82 173 THR A C 1
ATOM 661 O O . THR A 1 173 ? 2.846 45.303 14.649 1.00 18.05 173 THR A O 1
ATOM 665 N N . THR A 1 174 ? 2.263 47.077 13.401 1.00 17.86 174 THR A N 1
ATOM 666 C CA . THR A 1 174 ? 3.607 47.614 13.325 1.00 16.81 174 THR A CA 1
ATOM 667 C C . THR A 1 174 ? 3.644 48.870 14.229 1.00 16.67 174 THR A C 1
ATOM 668 O O . THR A 1 174 ? 2.767 49.762 14.122 1.00 15.67 174 THR A O 1
ATOM 672 N N . ARG A 1 175 ? 4.627 48.928 15.111 1.00 15.36 175 ARG A N 1
ATOM 673 C CA . ARG A 1 175 ? 4.903 50.109 15.900 1.00 14.71 175 ARG A CA 1
ATOM 674 C C . ARG A 1 175 ? 6.122 50.784 15.299 1.00 14.47 175 ARG A C 1
ATOM 675 O O . ARG A 1 175 ? 7.054 50.124 14.859 1.00 14.53 175 ARG A O 1
ATOM 683 N N . PHE A 1 176 ? 6.102 52.125 15.291 1.00 13.61 176 PHE A N 1
ATOM 684 C CA . PHE A 1 176 ? 7.167 52.984 14.800 1.00 13.68 176 PHE A CA 1
ATOM 685 C C . PHE A 1 176 ? 7.603 53.994 15.858 1.00 13.26 176 PHE A C 1
ATOM 686 O O . PHE A 1 176 ? 6.820 54.400 16.704 1.00 12.57 176 PHE A O 1
ATOM 694 N N . TYR A 1 177 ? 8.876 54.388 15.772 1.00 12.71 177 TYR A N 1
ATOM 695 C CA . TYR A 1 177 ? 9.409 55.569 16.427 1.00 13.12 177 TYR A CA 1
ATOM 696 C C . TYR A 1 177 ? 9.463 56.688 15.420 1.00 13.38 177 TYR A C 1
ATOM 697 O O . TYR A 1 177 ? 9.731 56.450 14.229 1.00 14.50 177 TYR A O 1
ATOM 706 N N . ILE A 1 178 ? 9.225 57.912 15.892 1.00 12.49 178 ILE A N 1
ATOM 707 C CA . ILE A 1 178 ? 9.376 59.137 15.099 1.00 14.19 178 ILE A CA 1
ATOM 708 C C . ILE A 1 178 ? 10.507 59.945 15.740 1.00 13.88 178 ILE A C 1
ATOM 709 O O . ILE A 1 178 ? 10.489 60.191 16.937 1.00 13.58 178 ILE A O 1
ATOM 714 N N . ALA A 1 179 ? 11.523 60.256 14.947 1.00 13.45 179 ALA A N 1
ATOM 715 C CA . ALA A 1 179 ? 12.777 60.840 15.427 1.00 13.63 179 ALA A CA 1
ATOM 716 C C . ALA A 1 179 ? 13.108 62.136 14.719 1.00 14.52 179 ALA A C 1
ATOM 717 O O . ALA A 1 179 ? 12.915 62.289 13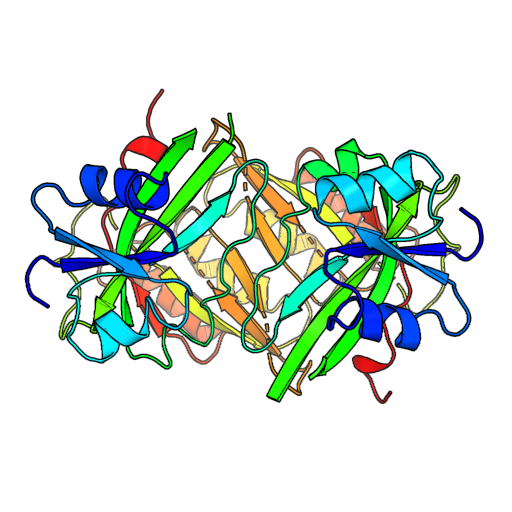.504 1.00 14.47 179 ALA A O 1
ATOM 719 N N . SER A 1 180 ? 13.616 63.101 15.514 1.00 14.46 180 SER A N 1
ATOM 720 C CA . SER A 1 180 ? 14.113 64.395 15.055 1.00 15.09 180 SER A CA 1
ATOM 721 C C . SER A 1 180 ? 15.584 64.551 15.415 1.00 13.54 180 SER A C 1
ATOM 722 O O . SER A 1 180 ? 16.138 63.744 16.114 1.00 14.54 180 SER A O 1
ATOM 725 N N . ARG A 1 181 ? 16.202 65.643 14.934 1.00 15.42 181 ARG A N 1
ATOM 726 C CA . ARG A 1 181 ? 17.484 66.060 15.450 1.00 15.91 181 ARG A CA 1
ATOM 727 C C . ARG A 1 181 ? 17.279 66.346 16.962 1.00 16.47 181 ARG A C 1
ATOM 728 O O . ARG A 1 181 ? 16.204 66.774 17.397 1.00 16.69 181 ARG A O 1
ATOM 736 N N . ARG A 1 182 ? 18.289 66.028 17.763 1.00 17.92 182 ARG A N 1
ATOM 737 C CA . ARG A 1 182 ? 18.182 66.155 19.216 1.00 17.17 182 ARG A CA 1
ATOM 738 C C . ARG A 1 182 ? 17.787 67.558 19.644 1.00 16.85 182 ARG A C 1
ATOM 739 O O . ARG A 1 182 ? 18.422 68.557 19.280 1.00 18.97 182 ARG A O 1
ATOM 747 N N . PRO A 1 183 ? 16.739 67.720 20.461 1.00 15.43 183 PRO A N 1
ATOM 748 C CA . PRO A 1 183 ? 16.321 69.051 20.920 1.00 17.41 183 PRO A CA 1
ATOM 749 C C . PRO A 1 183 ? 17.220 69.521 22.095 1.00 18.91 183 PRO A C 1
ATOM 750 O O . PRO A 1 183 ? 17.833 68.708 22.809 1.00 19.85 183 PRO A O 1
ATOM 754 N N . ALA A 1 184 ? 17.245 70.822 22.307 1.00 20.76 184 ALA A N 1
ATOM 755 C CA . ALA A 1 184 ? 18.039 71.380 23.407 1.00 23.28 184 ALA A CA 1
ATOM 756 C C . ALA A 1 184 ? 17.486 70.986 24.769 1.00 22.07 184 ALA A C 1
ATOM 757 O O . ALA A 1 184 ? 18.236 70.860 25.723 1.00 26.16 184 ALA A O 1
ATOM 759 N N . THR A 1 185 ? 16.163 70.814 24.869 1.00 22.16 185 THR A N 1
ATOM 760 C CA . THR A 1 185 ? 15.493 70.520 26.135 1.00 22.32 185 THR A CA 1
ATOM 761 C C . THR A 1 185 ? 14.486 69.376 25.930 1.00 22.33 185 THR A C 1
ATOM 762 O O . THR A 1 185 ? 14.073 69.076 24.828 1.00 21.21 185 THR A O 1
ATOM 766 N N . LEU A 1 186 ? 14.083 68.755 27.021 1.00 20.18 186 LEU A N 1
ATOM 767 C CA . LEU A 1 186 ? 13.025 67.787 27.024 1.00 19.61 186 LEU A CA 1
ATOM 768 C C . LEU A 1 186 ? 11.674 68.479 27.001 1.00 19.92 186 LEU A C 1
ATOM 769 O O . LEU A 1 186 ? 11.549 69.642 27.413 1.00 17.73 186 LEU A O 1
ATOM 774 N N . PRO A 1 187 ? 10.608 67.791 26.547 1.00 19.27 187 PRO A N 1
ATOM 775 C CA . PRO A 1 187 ? 9.273 68.370 26.605 1.00 20.08 187 PRO A CA 1
ATOM 776 C C . PRO A 1 187 ? 8.939 68.780 28.035 1.00 21.59 187 PRO A C 1
ATOM 777 O O . PRO A 1 187 ? 9.430 68.221 28.996 1.00 22.07 187 PRO A O 1
ATOM 781 N N . PRO A 1 188 ? 8.094 69.786 28.255 1.00 21.35 188 PRO A N 1
ATOM 782 C CA . PRO A 1 188 ? 7.673 70.125 29.611 1.00 22.15 188 PRO A CA 1
ATOM 783 C C . PRO A 1 188 ? 6.972 68.942 30.255 1.00 23.00 188 PRO A C 1
ATOM 784 O O . PRO A 1 188 ? 6.093 68.349 29.645 1.00 23.29 188 PRO A O 1
ATOM 788 N N . PRO A 1 189 ? 7.330 68.588 31.503 1.00 23.10 189 PRO A N 1
ATOM 789 C CA . PRO A 1 189 ? 6.714 67.443 32.155 1.00 24.80 189 PRO A CA 1
ATOM 790 C C . PRO A 1 189 ? 5.232 67.624 32.431 1.00 21.20 189 PRO A C 1
ATOM 791 O O . PRO A 1 189 ? 4.725 68.751 32.652 1.00 22.48 189 PRO A O 1
ATOM 795 N N . GLY A 1 190 ? 4.561 66.481 32.454 1.00 22.15 190 GLY A N 1
ATOM 796 C CA . GLY A 1 190 ? 3.151 66.366 32.760 1.00 22.46 190 GLY A CA 1
ATOM 797 C C . GLY A 1 190 ? 2.816 64.896 32.515 1.00 20.44 190 GLY A C 1
ATOM 798 O O . GLY A 1 190 ? 3.683 64.053 32.323 1.00 19.17 190 GLY A O 1
ATOM 799 N N . PRO A 1 191 ? 1.517 64.560 32.599 1.00 20.16 191 PRO A N 1
ATOM 800 C CA . PRO A 1 191 ? 1.046 63.208 32.359 1.00 18.94 191 PRO A CA 1
ATOM 801 C C . PRO A 1 191 ? 1.165 62.739 30.933 1.00 17.12 191 PRO A C 1
ATOM 802 O O . PRO A 1 191 ? 1.304 63.549 29.999 1.00 19.24 191 PRO A O 1
ATOM 806 N N . GLY A 1 192 ? 1.140 61.409 30.768 1.00 16.83 192 GLY A N 1
ATOM 807 C CA . GLY A 1 192 ? 0.980 60.874 29.436 1.00 17.01 192 GLY A CA 1
ATOM 808 C C . GLY A 1 192 ? 2.243 60.579 28.664 1.00 16.86 192 GLY A C 1
ATOM 809 O O . GLY A 1 192 ? 2.160 60.101 27.551 1.00 16.59 192 GLY A O 1
ATOM 810 N N . PHE A 1 193 ? 3.419 60.841 29.271 1.00 14.28 193 PHE A N 1
ATOM 811 C CA . PHE A 1 193 ? 4.702 60.610 28.638 1.00 13.85 193 PHE A CA 1
ATOM 812 C C . PHE A 1 193 ? 5.267 59.200 28.811 1.00 13.76 193 PHE A C 1
ATOM 813 O O . PHE A 1 193 ? 4.895 58.468 29.740 1.00 14.50 193 PHE A O 1
ATOM 829 N N . THR A 1 195 ? 9.390 57.303 27.929 1.00 12.45 195 THR A N 1
ATOM 830 C CA . THR A 1 195 ? 10.808 57.586 27.782 1.00 11.63 195 THR A CA 1
ATOM 831 C C . THR A 1 195 ? 11.478 56.381 27.198 1.00 11.13 195 THR A C 1
ATOM 832 O O . THR A 1 195 ? 11.185 55.221 27.587 1.00 11.12 195 THR A O 1
ATOM 836 N N . THR A 1 196 ? 12.423 56.618 26.279 1.00 11.27 196 THR A N 1
ATOM 837 C CA . THR A 1 196 ? 13.252 55.543 25.753 1.00 10.78 196 THR A CA 1
ATOM 838 C C . THR A 1 196 ? 14.679 55.868 26.195 1.00 10.96 196 THR A C 1
ATOM 839 O O . THR A 1 196 ? 15.166 57.003 26.025 1.00 11.04 196 THR A O 1
ATOM 843 N N . LEU A 1 197 ? 15.335 54.893 26.802 1.00 11.11 197 LEU A N 1
ATOM 844 C CA . LEU A 1 197 ? 16.695 55.084 27.218 1.00 14.63 197 LEU A CA 1
ATOM 845 C C . LEU A 1 197 ? 17.598 53.926 26.843 1.00 13.42 197 LEU A C 1
ATOM 846 O O . LEU A 1 197 ? 17.166 52.838 26.546 1.00 12.09 197 LEU A O 1
ATOM 851 N N . LEU A 1 198 ? 18.901 54.232 26.864 1.00 10.26 198 LEU A N 1
ATOM 852 C CA . LEU A 1 198 ? 19.940 53.246 26.679 1.00 11.92 198 LEU A CA 1
ATOM 853 C C . LEU A 1 198 ? 20.771 53.187 27.952 1.00 12.49 198 LEU A C 1
ATOM 854 O O . LEU A 1 198 ? 20.991 54.198 28.627 1.00 11.84 198 LEU A O 1
ATOM 859 N N . PHE A 1 199 ? 21.281 52.002 28.276 1.00 11.24 199 PHE A N 1
ATOM 860 C CA . PHE A 1 199 ? 22.222 51.847 29.399 1.00 11.49 199 PHE A CA 1
ATOM 861 C C . PHE A 1 199 ? 22.950 50.499 29.232 1.00 13.63 199 PHE A C 1
ATOM 862 O O . PHE A 1 199 ? 22.577 49.681 28.385 1.00 14.10 199 PHE A O 1
ATOM 870 N N . ARG A 1 200 ? 24.061 50.354 29.951 1.00 12.71 200 ARG A N 1
ATOM 871 C CA . ARG A 1 200 ? 24.876 49.140 29.928 1.00 14.16 200 ARG A CA 1
ATOM 872 C C . ARG A 1 200 ? 24.927 48.519 31.316 1.00 14.01 200 ARG A C 1
ATOM 873 O O . ARG A 1 200 ? 24.991 49.240 32.333 1.00 12.94 200 ARG A O 1
ATOM 881 N N . VAL A 1 201 ? 25.005 47.168 31.378 1.00 13.11 201 VAL A N 1
ATOM 882 C CA . VAL A 1 201 ? 25.284 46.436 32.604 1.00 15.38 201 VAL A CA 1
ATOM 883 C C . VAL A 1 201 ? 26.332 45.341 32.308 1.00 14.69 201 VAL A C 1
ATOM 884 O O . VAL A 1 201 ? 26.534 44.920 31.160 1.00 13.39 201 VAL A O 1
ATOM 888 N N . ASN A 1 202 ? 27.019 44.910 33.366 1.00 15.03 202 ASN A N 1
ATOM 889 C CA . ASN A 1 202 ? 28.059 43.917 33.218 1.00 14.81 202 ASN A CA 1
ATOM 890 C C . ASN A 1 202 ? 27.470 42.542 33.110 1.00 14.08 202 ASN A C 1
ATOM 891 O O . ASN A 1 202 ? 26.357 42.289 33.535 1.00 13.68 202 ASN A O 1
ATOM 896 N N . ASN A 1 203 ? 28.231 41.650 32.502 1.00 13.90 203 ASN A N 1
ATOM 897 C CA . ASN A 1 203 ? 27.793 40.275 32.238 1.00 15.32 203 ASN A CA 1
ATOM 898 C C . ASN A 1 203 ? 28.022 39.371 33.454 1.00 16.57 203 ASN A C 1
ATOM 899 O O . ASN A 1 203 ? 28.874 38.487 33.469 1.00 17.46 203 ASN A O 1
ATOM 904 N N . GLN A 1 204 ? 27.250 39.637 34.497 1.00 15.45 204 GLN A N 1
ATOM 905 C CA A GLN A 1 204 ? 27.241 38.821 35.710 0.54 17.73 204 GLN A CA 1
ATOM 906 C CA B GLN A 1 204 ? 27.243 38.848 35.728 0.46 18.15 204 GLN A CA 1
ATOM 907 C C . GLN A 1 204 ? 25.805 38.521 36.104 1.00 15.31 204 GLN A C 1
ATOM 908 O O . GLN A 1 204 ? 24.921 39.318 35.830 1.00 13.95 204 GLN A O 1
ATOM 919 N N . PRO A 1 205 ? 25.522 37.367 36.765 1.00 15.66 205 PRO A N 1
ATOM 920 C CA . PRO A 1 205 ? 24.151 37.080 37.178 1.00 16.20 205 PRO A CA 1
ATOM 921 C C . PRO A 1 205 ? 23.599 38.196 38.047 1.00 15.20 205 PRO A C 1
ATOM 922 O O . PRO A 1 205 ? 24.352 38.744 38.885 1.00 16.57 205 PRO A O 1
ATOM 926 N N . GLY A 1 206 ? 22.357 38.543 37.797 1.00 14.38 206 GLY A N 1
ATOM 927 C CA . GLY A 1 206 ? 21.616 39.490 38.593 1.00 16.11 206 GLY A CA 1
ATOM 928 C C . GLY A 1 206 ? 21.947 40.942 38.288 1.00 15.20 206 GLY A C 1
ATOM 929 O O . GLY A 1 206 ? 21.402 41.839 38.917 1.00 15.60 206 GLY A O 1
ATOM 930 N N . ALA A 1 207 ? 22.802 41.194 37.283 1.00 14.13 207 ALA A N 1
ATOM 931 C CA . ALA A 1 207 ? 23.160 42.581 36.938 1.00 14.22 207 ALA A CA 1
ATOM 932 C C . ALA A 1 207 ? 21.990 43.408 36.452 1.00 13.49 207 ALA A C 1
ATOM 933 O O . ALA A 1 207 ? 21.793 44.578 36.896 1.00 13.66 207 ALA A O 1
ATOM 935 N N . LEU A 1 208 ? 21.196 42.865 35.519 1.00 12.71 208 LEU A N 1
ATOM 936 C CA . LEU A 1 208 ? 20.006 43.550 35.042 1.00 12.45 208 LEU A CA 1
ATOM 937 C C . LEU A 1 208 ? 18.991 43.732 36.180 1.00 13.96 208 LEU A C 1
ATOM 938 O O . LEU A 1 208 ? 18.411 44.807 36.382 1.00 12.83 208 LEU A O 1
ATOM 943 N N . TYR A 1 209 ? 18.774 42.641 36.913 1.00 13.88 209 TYR A N 1
ATOM 944 C CA . TYR A 1 209 ? 17.824 42.580 38.037 1.00 13.49 209 TYR A CA 1
ATOM 945 C C . TYR A 1 209 ? 18.122 43.750 39.012 1.00 13.89 209 TYR A C 1
ATOM 946 O O . TYR A 1 209 ? 17.197 44.505 39.359 1.00 16.28 209 TYR A O 1
ATOM 955 N N . LYS A 1 210 ? 19.388 43.946 39.389 1.00 14.74 210 LYS A N 1
ATOM 956 C CA . LYS A 1 210 ? 19.715 45.058 40.313 1.00 16.60 210 LYS A CA 1
ATOM 957 C C . LYS A 1 210 ? 19.350 46.439 39.726 1.00 16.35 210 LYS A C 1
ATOM 958 O O . LYS A 1 210 ? 18.843 47.337 40.455 1.00 19.03 210 LYS A O 1
ATOM 964 N N . ALA A 1 211 ? 19.564 46.614 38.415 1.00 15.32 211 ALA A N 1
ATOM 965 C CA . ALA A 1 211 ? 19.225 47.860 37.745 1.00 15.86 211 ALA A CA 1
ATOM 966 C C . ALA A 1 211 ? 17.717 48.116 37.667 1.00 14.86 211 ALA A C 1
ATOM 967 O O . ALA A 1 211 ? 17.291 49.248 37.563 1.00 15.45 211 ALA A O 1
ATOM 969 N N . LEU A 1 212 ? 16.897 47.049 37.665 1.00 14.26 212 LEU A N 1
ATOM 970 C CA . LEU A 1 212 ? 15.455 47.210 37.553 1.00 14.34 212 LEU A CA 1
ATOM 971 C C . LEU A 1 212 ? 14.743 47.400 38.906 1.00 14.76 212 LEU A C 1
ATOM 972 O O . LEU A 1 212 ? 13.557 47.656 38.959 1.00 15.42 212 LEU A O 1
ATOM 977 N N . GLY A 1 213 ? 15.464 47.176 40.015 1.00 16.95 213 GLY A N 1
ATOM 978 C CA . GLY A 1 213 ? 14.880 47.173 41.352 1.00 17.89 213 GLY A CA 1
ATOM 979 C C . GLY A 1 213 ? 14.165 48.467 41.787 1.00 18.57 213 GLY A C 1
ATOM 980 O O . GLY A 1 213 ? 13.077 48.379 42.407 1.00 18.91 213 GLY A O 1
ATOM 981 N N . GLY A 1 214 ? 14.718 49.616 41.371 1.00 17.11 214 GLY A N 1
ATOM 982 C CA . GLY A 1 214 ? 14.152 50.900 41.709 1.00 18.45 214 GLY A CA 1
ATOM 983 C C . GLY A 1 214 ? 12.811 51.084 41.031 1.00 17.42 214 GLY A C 1
ATOM 984 O O . GLY A 1 214 ? 11.885 51.622 41.624 1.00 19.01 214 GLY A O 1
ATOM 985 N N . LEU A 1 215 ? 12.727 50.676 39.753 1.00 16.64 215 LEU A N 1
ATOM 986 C CA . LEU A 1 215 ? 11.482 50.723 39.010 1.00 15.42 215 LEU A CA 1
ATOM 987 C C . LEU A 1 215 ? 10.397 49.900 39.654 1.00 16.32 215 LEU A C 1
ATOM 988 O O . LEU A 1 215 ? 9.222 50.326 39.770 1.00 17.59 215 LEU A O 1
ATOM 993 N N . ALA A 1 216 ? 10.788 48.697 40.103 1.00 16.57 216 ALA A N 1
ATOM 994 C CA . ALA A 1 216 ? 9.850 47.796 40.745 1.00 17.89 216 ALA A CA 1
ATOM 995 C C . ALA A 1 216 ? 9.296 48.445 42.012 1.00 19.04 216 ALA A C 1
ATOM 996 O O . ALA A 1 216 ? 8.108 48.522 42.208 1.00 23.94 216 ALA A O 1
ATOM 998 N N . THR A 1 217 ? 10.173 48.960 42.863 1.00 19.92 217 THR A N 1
ATOM 999 C CA A THR A 1 217 ? 9.775 49.539 44.150 0.60 23.08 217 THR A CA 1
ATOM 1000 C CA B THR A 1 217 ? 9.692 49.496 44.142 0.40 21.81 217 THR A CA 1
ATOM 1001 C C . THR A 1 217 ? 8.909 50.792 43.959 1.00 22.82 217 THR A C 1
ATOM 1002 O O . THR A 1 217 ? 8.006 51.070 44.730 1.00 25.33 217 THR A O 1
ATOM 1009 N N . ALA A 1 218 ? 9.178 51.537 42.892 1.00 20.62 218 ALA A N 1
ATOM 1010 C CA . ALA A 1 218 ? 8.465 52.783 42.596 1.00 20.76 218 ALA A CA 1
ATOM 1011 C C . ALA A 1 218 ? 7.122 52.575 41.911 1.00 22.29 218 ALA A C 1
ATOM 1012 O O . ALA A 1 218 ? 6.367 53.540 41.695 1.00 21.40 218 ALA A O 1
ATOM 1014 N N . GLY A 1 219 ? 6.789 51.320 41.561 1.00 21.64 219 GLY A N 1
ATOM 1015 C CA . GLY A 1 219 ? 5.584 51.037 40.821 1.00 21.28 219 GL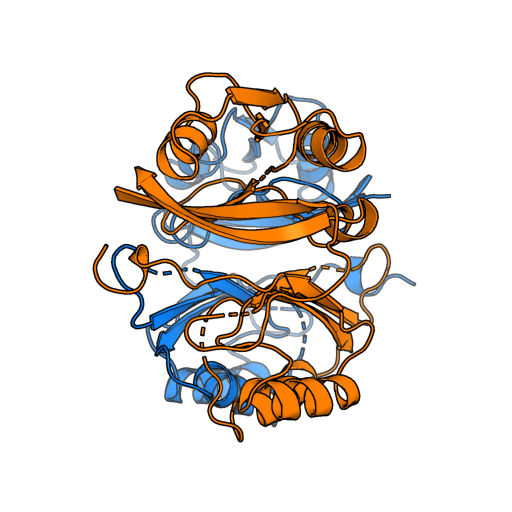Y A CA 1
ATOM 1016 C C . GLY A 1 219 ? 5.538 51.613 39.403 1.00 18.84 219 GLY A C 1
ATOM 1017 O O . GLY A 1 219 ? 4.458 51.986 38.920 1.00 19.18 219 GLY A O 1
ATOM 1018 N N . VAL A 1 220 ? 6.698 51.671 38.736 1.00 16.89 220 VAL A N 1
ATOM 1019 C CA . VAL A 1 220 ? 6.829 52.168 37.382 1.00 16.56 220 VAL A CA 1
ATOM 1020 C C . VAL A 1 220 ? 6.801 51.010 36.395 1.00 16.19 220 VAL A C 1
ATOM 1021 O O . VAL A 1 220 ? 7.506 50.044 36.552 1.00 16.14 220 VAL A O 1
ATOM 1025 N N . ASN A 1 221 ? 5.932 51.126 35.399 1.00 15.86 221 ASN A N 1
ATOM 1026 C CA . ASN A 1 221 ? 5.725 50.146 34.361 1.00 14.54 221 ASN A CA 1
ATOM 1027 C C . ASN A 1 221 ? 6.629 50.352 33.150 1.00 13.18 221 ASN A C 1
ATOM 1028 O O . ASN A 1 221 ? 6.642 51.430 32.560 1.00 15.21 221 ASN A O 1
ATOM 1041 N N . THR A 1 223 ? 7.567 49.078 29.154 1.00 9.85 223 THR A N 1
ATOM 1042 C CA . THR A 1 223 ? 6.856 48.563 28.013 1.00 10.69 223 THR A CA 1
ATOM 1043 C C . THR A 1 223 ? 7.715 47.980 26.878 1.00 10.75 223 THR A C 1
ATOM 1044 O O . THR A 1 223 ? 7.195 47.249 26.044 1.00 12.53 223 THR A O 1
ATOM 1048 N N . ARG A 1 224 ? 9.023 48.254 26.880 1.00 10.47 224 ARG A N 1
ATOM 1049 C CA . ARG A 1 224 ? 9.974 47.604 25.980 1.00 10.55 224 ARG A CA 1
ATOM 1050 C C . ARG A 1 224 ? 11.321 47.423 26.678 1.00 11.13 224 ARG A C 1
ATOM 1051 O O . ARG A 1 224 ? 11.769 48.291 27.438 1.00 10.76 224 ARG A O 1
ATOM 1059 N N . LEU A 1 225 ? 11.934 46.272 26.437 1.00 10.22 225 LEU A N 1
ATOM 1060 C CA . LEU A 1 225 ? 13.300 46.049 26.841 1.00 11.00 225 LEU A CA 1
ATOM 1061 C C . LEU A 1 225 ? 13.997 45.100 25.879 1.00 12.23 225 LEU A C 1
ATOM 1062 O O . LEU A 1 225 ? 13.488 44.032 25.600 1.00 11.32 225 LEU A O 1
ATOM 1067 N N . GLU A 1 226 ? 15.168 45.497 25.395 1.00 12.21 226 GLU A N 1
ATOM 1068 C CA . GLU A 1 226 ? 15.905 44.726 24.367 1.00 12.58 226 GLU A CA 1
ATOM 1069 C C . GLU A 1 226 ? 17.398 44.870 24.644 1.00 10.12 226 GLU A C 1
ATOM 1070 O O . GLU A 1 226 ? 17.896 45.971 24.722 1.00 10.91 226 GLU A O 1
ATOM 1076 N N . SER A 1 227 ? 18.060 43.717 24.706 1.00 9.66 227 SER A N 1
ATOM 1077 C CA . SER A 1 227 ? 19.493 43.617 24.843 1.00 10.37 227 SER A CA 1
ATOM 1078 C C . SER A 1 227 ? 20.226 43.660 23.504 1.00 10.49 227 SER A C 1
ATOM 1079 O O . SER A 1 227 ? 19.699 43.181 22.486 1.00 10.65 227 SER A O 1
ATOM 1082 N N . TYR A 1 228 ? 21.473 44.180 23.541 1.00 11.04 228 TYR A N 1
ATOM 1083 C CA . TYR A 1 228 ? 22.370 44.196 22.366 1.00 11.36 228 TYR A CA 1
ATOM 1084 C C . TYR A 1 228 ? 23.772 43.777 22.791 1.00 11.04 228 TYR A C 1
ATOM 1085 O O . TYR A 1 228 ? 24.242 44.156 23.871 1.00 11.64 228 TYR A O 1
ATOM 1102 N N . LEU A 1 230 ? 27.789 44.075 22.604 1.00 12.72 230 LEU A N 1
ATOM 1103 C CA . LEU A 1 230 ? 28.835 45.041 22.328 1.00 14.81 230 LEU A CA 1
ATOM 1104 C C . LEU A 1 230 ? 29.787 44.483 21.326 1.00 16.84 230 LEU A C 1
ATOM 1105 O O . LEU A 1 230 ? 30.109 43.262 21.322 1.00 15.80 230 LEU A O 1
ATOM 1110 N N . GLU A 1 231 ? 30.236 45.325 20.389 1.00 15.27 231 GLU A N 1
ATOM 1111 C CA . GLU A 1 231 ? 31.108 44.813 19.371 1.00 15.47 231 GLU A CA 1
ATOM 1112 C C . GLU A 1 231 ? 32.441 44.482 19.996 1.00 16.21 231 GLU A C 1
ATOM 1113 O O . GLU A 1 231 ? 33.086 45.376 20.594 1.00 16.77 231 GLU A O 1
ATOM 1119 N N . GLY A 1 232 ? 32.907 43.241 19.812 1.00 14.82 232 GLY A N 1
ATOM 1120 C CA . GLY A 1 232 ? 34.207 42.816 20.248 1.00 16.06 232 GLY A CA 1
ATOM 1121 C C . GLY A 1 232 ? 34.355 42.521 21.721 1.00 14.98 232 GLY A C 1
ATOM 1122 O O . GLY A 1 232 ? 35.458 42.269 22.191 1.00 16.51 232 GLY A O 1
ATOM 1123 N N . SER A 1 233 ? 33.245 42.461 22.429 1.00 15.94 233 SER A N 1
ATOM 1124 C CA . SER A 1 233 ? 33.242 42.157 23.858 1.00 16.59 233 SER A CA 1
ATOM 1125 C C . SER A 1 233 ? 32.023 41.397 24.339 1.00 14.80 233 SER A C 1
ATOM 1126 O O . SER A 1 233 ? 30.913 41.705 23.931 1.00 16.03 233 SER A O 1
ATOM 1129 N N . PHE A 1 234 ? 32.252 40.400 25.195 1.00 14.19 234 PHE A N 1
ATOM 1130 C CA . PHE A 1 234 ? 31.142 39.720 25.886 1.00 13.96 234 PHE A CA 1
ATOM 1131 C C . PHE A 1 234 ? 31.096 40.057 27.404 1.00 15.31 234 PHE A C 1
ATOM 1132 O O . PHE A 1 234 ? 30.310 39.420 28.152 1.00 17.21 234 PHE A O 1
ATOM 1140 N N . SER A 1 235 ? 31.848 41.081 27.837 1.00 15.28 235 SER A N 1
ATOM 1141 C CA . SER A 1 235 ? 31.913 41.384 29.278 1.00 16.29 235 SER A CA 1
ATOM 1142 C C . SER A 1 235 ? 30.773 42.290 29.792 1.00 15.07 235 SER A C 1
ATOM 1143 O O . SER A 1 235 ? 30.638 42.427 30.986 1.00 14.43 235 SER A O 1
ATOM 1146 N N . ALA A 1 236 ? 30.030 42.909 28.878 1.00 12.71 236 ALA A N 1
ATOM 1147 C CA . ALA A 1 236 ? 28.866 43.714 29.207 1.00 13.15 236 ALA A CA 1
ATOM 1148 C C . ALA A 1 236 ? 27.870 43.689 28.075 1.00 13.35 236 ALA A C 1
ATOM 1149 O O . ALA A 1 236 ? 28.196 43.259 26.953 1.00 13.05 236 ALA A O 1
ATOM 1151 N N . THR A 1 237 ? 26.649 44.114 28.398 1.00 12.60 237 THR A N 1
ATOM 1152 C CA . THR A 1 237 ? 25.519 44.130 27.485 1.00 12.69 237 THR A CA 1
ATOM 1153 C C . THR A 1 237 ? 24.872 45.527 27.501 1.00 11.87 237 THR A C 1
ATOM 1154 O O . THR A 1 237 ? 24.650 46.119 28.592 1.00 13.64 237 THR A O 1
ATOM 1158 N N . GLN A 1 238 ? 24.483 46.012 26.321 1.00 12.69 238 GLN A N 1
ATOM 1159 C CA . GLN A 1 238 ? 23.706 47.256 26.201 1.00 12.72 238 GLN A CA 1
ATOM 1160 C C . GLN A 1 238 ? 22.215 46.960 26.151 1.00 12.39 238 GLN A C 1
ATOM 1161 O O . GLN A 1 238 ? 21.787 45.936 25.659 1.00 13.12 238 GLN A O 1
ATOM 1167 N N . PHE A 1 239 ? 21.414 47.832 26.738 1.00 11.37 239 PHE A N 1
ATOM 1168 C CA . PHE A 1 239 ? 19.940 47.684 26.667 1.00 10.77 239 PHE A CA 1
ATOM 1169 C C . PHE A 1 239 ? 19.298 48.960 26.179 1.00 10.64 239 PHE A C 1
ATOM 1170 O O . PHE A 1 239 ? 19.779 50.059 26.458 1.00 11.08 239 PHE A O 1
ATOM 1178 N N . LEU A 1 240 ? 18.201 48.782 25.424 1.00 10.40 240 LEU A N 1
ATOM 1179 C CA . LEU A 1 240 ? 17.229 49.794 25.131 1.00 10.43 240 LEU A CA 1
ATOM 1180 C C . LEU A 1 240 ? 15.999 49.496 25.986 1.00 10.57 240 LEU A C 1
ATOM 1181 O O . LEU A 1 240 ? 15.537 48.356 26.061 1.00 10.94 240 LEU A O 1
ATOM 1194 N N . ASP A 1 242 ? 11.980 51.129 26.951 1.00 10.04 242 ASP A N 1
ATOM 1195 C CA . ASP A 1 242 ? 10.890 52.090 26.908 1.00 10.57 242 ASP A CA 1
ATOM 1196 C C . ASP A 1 242 ? 10.157 51.931 28.258 1.00 10.70 242 ASP A C 1
ATOM 1197 O O . ASP A 1 242 ? 9.848 50.798 28.699 1.00 10.48 242 ASP A O 1
ATOM 1202 N N . VAL A 1 243 ? 9.855 53.035 28.887 1.00 10.52 243 VAL A N 1
ATOM 1203 C CA . VAL A 1 243 ? 9.274 53.077 30.222 1.00 10.87 243 VAL A CA 1
ATOM 1204 C C . VAL A 1 243 ? 8.298 54.216 30.338 1.00 12.26 243 VAL A C 1
ATOM 1205 O O . VAL A 1 243 ? 8.510 55.284 29.789 1.00 12.61 243 VAL A O 1
ATOM 1209 N N . GLU A 1 244 ? 7.224 53.983 31.086 1.00 12.53 244 GLU A N 1
ATOM 1210 C CA . GLU A 1 244 ? 6.235 55.021 31.331 1.00 13.67 244 GLU A CA 1
ATOM 1211 C C . GLU A 1 244 ? 6.805 56.160 32.189 1.00 14.76 244 GLU A C 1
ATOM 1212 O O . GLU A 1 244 ? 7.537 55.943 33.164 1.00 14.67 244 GLU A O 1
ATOM 1218 N N . GLY A 1 245 ? 6.420 57.393 31.832 1.00 14.52 245 GLY A N 1
ATOM 1219 C CA . GLY A 1 245 ? 6.784 58.566 32.567 1.00 14.37 245 GLY A CA 1
ATOM 1220 C C . GLY A 1 245 ? 7.782 59.486 31.858 1.00 14.11 245 GLY A C 1
ATOM 1221 O O . GLY A 1 245 ? 8.159 59.278 30.693 1.00 13.20 245 GLY A O 1
ATOM 1222 N N . HIS A 1 246 ? 8.140 60.528 32.597 1.00 15.37 246 HIS A N 1
ATOM 1223 C CA . HIS A 1 246 ? 8.992 61.598 32.118 1.00 15.67 246 HIS A CA 1
ATOM 1224 C C . HIS A 1 246 ? 10.190 61.655 33.045 1.00 15.74 246 HIS A C 1
ATOM 1225 O O . HIS A 1 246 ? 10.030 61.663 34.255 1.00 15.65 246 HIS A O 1
ATOM 1232 N N . PRO A 1 247 ? 11.437 61.744 32.535 1.00 17.46 247 PRO A N 1
ATOM 1233 C CA . PRO A 1 247 ? 12.600 61.637 33.431 1.00 20.52 247 PRO A CA 1
ATOM 1234 C C . PRO A 1 247 ? 12.798 62.743 34.425 1.00 22.61 247 PRO A C 1
ATOM 1235 O O . PRO A 1 247 ? 13.548 62.563 35.382 1.00 26.38 247 PRO A O 1
ATOM 1239 N N . GLU A 1 248 ? 12.134 63.882 34.247 1.00 21.59 248 GLU A N 1
ATOM 1240 C CA . GLU A 1 248 ? 12.219 65.021 35.139 1.00 23.09 248 GLU A CA 1
ATOM 1241 C C . GLU A 1 248 ? 11.046 65.114 36.099 1.00 24.84 248 GLU A C 1
ATOM 1242 O O . GLU A 1 248 ? 10.900 66.104 36.801 1.00 30.55 248 GLU A O 1
ATOM 1248 N N . ALA A 1 249 ? 10.239 64.060 36.187 1.00 22.84 249 ALA A N 1
ATOM 1249 C CA . ALA A 1 249 ? 9.066 64.061 37.041 1.00 25.46 249 ALA A CA 1
ATOM 1250 C C . ALA A 1 249 ? 9.010 62.772 37.840 1.00 25.99 249 ALA A C 1
ATOM 1251 O O . ALA A 1 249 ? 9.451 61.717 37.378 1.00 24.84 249 ALA A O 1
ATOM 1253 N N . PRO A 1 250 ? 8.433 62.792 39.062 1.00 24.59 250 PRO A N 1
ATOM 1254 C CA . PRO A 1 250 ? 8.056 61.530 39.705 1.00 27.59 250 PRO A CA 1
ATOM 1255 C C . PRO A 1 250 ? 6.941 60.858 38.913 1.00 26.83 250 PRO A C 1
ATOM 1256 O O . PRO A 1 250 ? 6.167 61.531 38.228 1.00 27.36 250 PRO A O 1
ATOM 1260 N N . PRO A 1 251 ? 6.818 59.507 38.957 1.00 25.80 251 PRO A N 1
ATOM 1261 C CA . PRO A 1 251 ? 7.690 58.649 39.769 1.00 24.22 251 PRO A CA 1
ATOM 1262 C C . PRO A 1 251 ? 9.000 58.198 39.070 1.00 24.93 251 PRO A C 1
ATOM 1263 O O . PRO A 1 251 ? 9.850 57.554 39.691 1.00 23.16 251 PRO A O 1
ATOM 1267 N N . LEU A 1 252 ? 9.118 58.466 37.760 1.00 21.67 252 LEU A N 1
ATOM 1268 C CA . LEU A 1 252 ? 10.236 57.966 37.006 1.00 17.90 252 LEU A CA 1
ATOM 1269 C C . LEU A 1 252 ? 11.598 58.451 37.480 1.00 18.06 252 LEU A C 1
ATOM 1270 O O . LEU A 1 252 ? 12.601 57.655 37.489 1.00 18.29 252 LEU A O 1
ATOM 1275 N N . ALA A 1 253 ? 11.676 59.747 37.829 1.00 19.68 253 ALA A N 1
ATOM 1276 C CA . ALA A 1 253 ? 12.980 60.327 38.111 1.00 20.50 253 ALA A CA 1
ATOM 1277 C C . ALA A 1 253 ? 13.804 59.548 39.169 1.00 19.50 253 ALA A C 1
ATOM 1278 O O . ALA A 1 253 ? 14.961 59.164 38.915 1.00 20.14 253 ALA A O 1
ATOM 1280 N N . ARG A 1 254 ? 13.191 59.296 40.325 1.00 21.28 254 ARG A N 1
ATOM 1281 C CA . ARG A 1 254 ? 13.864 58.579 41.400 1.00 27.49 254 ARG A CA 1
ATOM 1282 C C . ARG A 1 254 ? 14.170 57.141 41.049 1.00 23.63 254 ARG A C 1
ATOM 1283 O O . ARG A 1 254 ? 15.250 56.620 41.355 1.00 23.18 254 ARG A O 1
ATOM 1291 N N . ALA A 1 255 ? 13.270 56.491 40.315 1.00 23.52 255 ALA A N 1
ATOM 1292 C CA . ALA A 1 255 ? 13.524 55.110 39.864 1.00 21.76 255 ALA A CA 1
ATOM 1293 C C . ALA A 1 255 ? 14.770 55.020 38.934 1.00 21.25 255 ALA A C 1
ATOM 1294 O O . ALA A 1 255 ? 15.576 54.096 39.012 1.00 22.90 255 ALA A O 1
ATOM 1296 N N . LEU A 1 256 ? 14.927 56.003 38.047 1.00 21.23 256 LEU A N 1
ATOM 1297 C CA . LEU A 1 256 ? 16.085 56.030 37.156 1.00 20.87 256 LEU A CA 1
ATOM 1298 C C . LEU A 1 256 ? 17.392 56.390 37.867 1.00 24.35 256 LEU A C 1
ATOM 1299 O O . LEU A 1 256 ? 18.478 55.975 37.430 1.00 23.13 256 LEU A O 1
ATOM 1304 N N . ASP A 1 257 ? 17.298 57.183 38.937 1.00 23.68 257 ASP A N 1
ATOM 1305 C CA . ASP A 1 257 ? 18.455 57.363 39.830 1.00 25.65 257 ASP A CA 1
ATOM 1306 C C . ASP A 1 257 ? 18.975 56.006 40.332 1.00 22.87 257 ASP A C 1
ATOM 1307 O O . ASP A 1 257 ? 20.190 55.753 40.334 1.00 23.61 257 ASP A O 1
ATOM 1312 N N . GLU A 1 258 ? 18.081 55.128 40.784 1.00 22.42 258 GLU A N 1
ATOM 1313 C CA . GLU A 1 258 ? 18.522 53.790 41.184 1.00 24.24 258 GLU A CA 1
ATOM 1314 C C . GLU A 1 258 ? 19.059 52.904 40.067 1.00 22.56 258 GLU A C 1
ATOM 1315 O O . GLU A 1 258 ? 20.005 52.146 40.265 1.00 25.37 258 GLU A O 1
ATOM 1321 N N . LEU A 1 259 ? 18.479 52.990 38.862 1.00 19.63 259 LEU A N 1
ATOM 1322 C CA . LEU A 1 259 ? 19.002 52.261 37.700 1.00 17.88 259 LEU A CA 1
ATOM 1323 C C . LEU A 1 259 ? 20.444 52.727 37.431 1.00 17.32 259 LEU A C 1
ATOM 1324 O O . LEU A 1 259 ? 21.353 51.928 37.091 1.00 16.83 259 LEU A O 1
ATOM 1329 N N . SER A 1 260 ? 20.663 54.039 37.614 1.00 17.91 260 SER A N 1
ATOM 1330 C CA . SER A 1 260 ? 22.005 54.591 37.323 1.00 18.14 260 SER A CA 1
ATOM 1331 C C . SER A 1 260 ? 23.046 54.022 38.274 1.00 18.66 260 SER A C 1
ATOM 1332 O O . SER A 1 260 ? 24.218 53.859 37.927 1.00 17.31 260 SER A O 1
ATOM 1335 N N . PHE A 1 261 ? 22.639 53.774 39.533 1.00 17.96 261 PHE A N 1
ATOM 1336 C CA . PHE A 1 261 ? 23.559 53.252 40.514 1.00 19.33 261 PHE A CA 1
ATOM 1337 C C . PHE A 1 261 ? 24.133 51.901 40.091 1.00 17.93 261 PHE A C 1
ATOM 1338 O O . PHE A 1 261 ? 25.290 51.575 40.393 1.00 18.77 261 PHE A O 1
ATOM 1346 N N . PHE A 1 262 ? 23.334 51.127 39.361 1.00 17.92 262 PHE A N 1
ATOM 1347 C CA . PHE A 1 262 ? 23.688 49.756 38.995 1.00 16.40 262 PHE A CA 1
ATOM 1348 C C . PHE A 1 262 ? 23.831 49.566 37.476 1.00 15.73 262 PHE A C 1
ATOM 1349 O O . PHE A 1 262 ? 23.733 48.456 36.951 1.00 17.45 262 PHE A O 1
ATOM 1357 N N . SER A 1 263 ? 24.215 50.638 36.785 1.00 14.90 263 SER A N 1
ATOM 1358 C CA . SER A 1 263 ? 24.485 50.540 35.316 1.00 14.07 263 SER A CA 1
ATOM 1359 C C . SER A 1 263 ? 25.543 51.587 34.950 1.00 15.30 263 SER A C 1
ATOM 1360 O O . SER A 1 263 ? 26.035 52.332 35.820 1.00 15.69 263 SER A O 1
ATOM 1363 N N . GLU A 1 264 ? 25.923 51.592 33.663 1.00 15.79 264 GLU A N 1
ATOM 1364 C CA . GLU A 1 264 ? 26.788 52.591 33.122 1.00 15.83 264 GLU A CA 1
ATOM 1365 C C . GLU A 1 264 ? 26.176 53.168 31.844 1.00 14.53 264 GLU A C 1
ATOM 1366 O O . GLU A 1 264 ? 25.265 52.611 31.236 1.00 13.73 264 GLU A O 1
ATOM 1372 N N . GLN A 1 265 ? 26.717 54.317 31.433 1.00 14.55 265 GLN A N 1
ATOM 1373 C CA . GLN A 1 265 ? 26.445 54.889 30.089 1.00 14.02 265 GLN A CA 1
ATOM 1374 C C . GLN A 1 265 ? 24.947 55.161 29.849 1.00 14.38 265 GLN A C 1
ATOM 1375 O O . GLN A 1 265 ? 24.385 54.788 28.811 1.00 15.00 265 GLN A O 1
ATOM 1381 N N . GLN A 1 266 ? 24.292 55.787 30.823 1.00 15.62 266 GLN A N 1
ATOM 1382 C CA . GLN A 1 266 ? 22.868 56.025 30.717 1.00 15.22 266 GLN A CA 1
ATOM 1383 C C . GLN A 1 266 ? 22.579 57.234 29.824 1.00 14.12 266 GLN A C 1
ATOM 1384 O O . GLN A 1 266 ? 23.092 58.338 30.053 1.00 14.44 266 GLN A O 1
ATOM 1390 N N . GLU A 1 267 ? 21.705 57.053 28.827 1.00 13.35 267 GLU A N 1
ATOM 1391 C CA . GLU A 1 267 ? 21.407 58.062 27.829 1.00 13.58 267 GLU A CA 1
ATOM 1392 C C . GLU A 1 267 ? 19.907 58.066 27.551 1.00 13.80 267 GLU A C 1
ATOM 1393 O O . GLU A 1 267 ? 19.293 57.006 27.408 1.00 14.75 267 GLU A O 1
ATOM 1399 N N . ILE A 1 268 ? 19.323 59.266 27.502 1.00 13.09 268 ILE A N 1
ATOM 1400 C CA . ILE A 1 268 ? 17.918 59.397 27.098 1.00 13.43 268 ILE A CA 1
ATOM 1401 C C . ILE A 1 268 ? 17.906 59.465 25.589 1.00 12.95 268 ILE A C 1
ATOM 1402 O O . ILE A 1 268 ? 18.500 60.397 24.953 1.00 13.64 268 ILE A O 1
ATOM 1407 N N . LEU A 1 269 ? 17.213 58.524 24.965 1.00 11.88 269 LEU A N 1
ATOM 1408 C CA . LEU A 1 269 ? 17.090 58.492 23.500 1.00 11.97 269 LEU A CA 1
ATOM 1409 C C . LEU A 1 269 ? 15.776 59.153 23.034 1.00 12.30 269 LEU A C 1
ATOM 1410 O O . LEU A 1 269 ? 15.6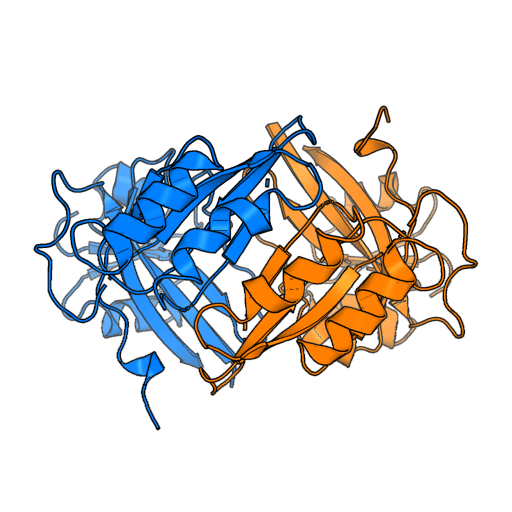67 59.519 21.858 1.00 12.00 269 LEU A O 1
ATOM 1415 N N . GLY A 1 270 ? 14.803 59.309 23.934 1.00 12.24 270 GLY A N 1
ATOM 1416 C CA . GLY A 1 270 ? 13.555 59.983 23.587 1.00 12.04 270 GLY A CA 1
ATOM 1417 C C . GLY A 1 270 ? 12.651 60.193 24.786 1.00 12.66 270 GLY A C 1
ATOM 1418 O O . GLY A 1 270 ? 12.658 59.418 25.765 1.00 11.39 270 GLY A O 1
ATOM 1419 N N . VAL A 1 271 ? 11.826 61.240 24.693 1.00 13.30 271 VAL A N 1
ATOM 1420 C CA . VAL A 1 271 ? 10.706 61.503 25.617 1.00 12.94 271 VAL A CA 1
ATOM 1421 C C . VAL A 1 271 ? 9.569 61.961 24.767 1.00 12.49 271 VAL A C 1
ATOM 1422 O O . VAL A 1 271 ? 9.701 62.930 23.999 1.00 13.47 271 VAL A O 1
ATOM 1426 N N . TYR A 1 272 ? 8.409 61.298 24.876 1.00 13.03 272 TYR A N 1
ATOM 1427 C CA . TYR A 1 272 ? 7.315 61.546 23.932 1.00 13.03 272 TYR A CA 1
ATOM 1428 C C . TYR A 1 272 ? 5.972 61.062 24.483 1.00 13.58 272 TYR A C 1
ATOM 1429 O O . TYR A 1 272 ? 5.904 60.220 25.359 1.00 14.47 272 TYR A O 1
ATOM 1438 N N . PRO A 1 273 ? 4.853 61.597 23.976 1.00 14.57 273 PRO A N 1
ATOM 1439 C CA . PRO A 1 273 ? 3.538 61.131 24.406 1.00 15.56 273 PRO A CA 1
ATOM 1440 C C . PRO A 1 273 ? 3.296 59.674 24.011 1.00 15.18 273 PRO A C 1
ATOM 1441 O O . PRO A 1 273 ? 3.576 59.258 22.879 1.00 16.28 273 PRO A O 1
ATOM 1445 N N . ALA A 1 274 ? 2.806 58.905 24.968 1.00 15.01 274 ALA A N 1
ATOM 1446 C CA . ALA A 1 274 ? 2.363 57.522 24.714 1.00 15.16 274 ALA A CA 1
ATOM 1447 C C . ALA A 1 274 ? 1.081 57.570 23.872 1.00 15.89 274 ALA A C 1
ATOM 1448 O O . ALA A 1 274 ? 0.186 58.385 24.114 1.00 16.91 274 ALA A O 1
ATOM 1450 N N . SER A 1 275 ? 1.014 56.694 22.869 1.00 14.91 275 SER A N 1
ATOM 1451 C CA . SER A 1 275 ? -0.132 56.639 21.990 1.00 14.37 275 SER A CA 1
ATOM 1452 C C . SER A 1 275 ? -1.372 56.153 22.734 1.00 15.13 275 SER A C 1
ATOM 1453 O O . SER A 1 275 ? -1.350 55.148 23.462 1.00 15.21 275 SER A O 1
ATOM 1456 N N . PRO A 1 276 ? -2.561 56.737 22.447 1.00 15.47 276 PRO A N 1
ATOM 1457 C CA . PRO A 1 276 ? -3.798 56.153 22.949 1.00 15.28 276 PRO A CA 1
ATOM 1458 C C . PRO A 1 276 ? -4.130 54.733 22.431 1.00 15.39 276 PRO A C 1
ATOM 1459 O O . PRO A 1 276 ? -4.970 54.097 23.069 1.00 15.73 276 PRO A O 1
ATOM 1463 N N . PHE A 1 277 ? -3.442 54.286 21.374 1.00 15.22 277 PHE A N 1
ATOM 1464 C CA . PHE A 1 277 ? -3.631 52.920 20.832 1.00 16.67 277 PHE A CA 1
ATOM 1465 C C . PHE A 1 277 ? -3.459 51.908 21.963 1.00 16.38 277 PHE A C 1
ATOM 1466 O O . PHE A 1 277 ? -4.128 50.866 21.914 1.00 18.37 277 PHE A O 1
ATOM 1474 N N . ARG A 1 278 ? -2.554 52.186 22.944 1.00 15.89 278 ARG A N 1
ATOM 1475 C CA . ARG A 1 278 ? -2.216 51.286 24.056 1.00 16.65 278 ARG A CA 1
ATOM 1476 C C . ARG A 1 278 ? -3.363 51.061 25.047 1.00 17.21 278 ARG A C 1
ATOM 1477 O O . ARG A 1 278 ? -3.366 50.092 25.807 1.00 18.76 278 ARG A O 1
ATOM 1485 N N . ARG A 1 279 ? -4.351 51.953 25.021 1.00 16.97 279 ARG A N 1
ATOM 1486 C CA . ARG A 1 279 ? -5.476 51.908 25.958 1.00 18.94 279 ARG A CA 1
ATOM 1487 C C . ARG A 1 279 ? -6.819 51.695 25.305 1.00 20.23 279 ARG A C 1
ATOM 1488 O O . ARG A 1 279 ? -7.875 51.712 25.962 1.00 21.00 279 ARG A O 1
ATOM 1496 N N . LYS A 1 280 ? -6.818 51.456 23.995 1.00 23.08 280 LYS A N 1
ATOM 1497 C CA . LYS A 1 280 ? -8.096 51.229 23.270 1.00 22.92 280 LYS A CA 1
ATOM 1498 C C . LYS A 1 280 ? -8.770 49.930 23.667 1.00 24.02 280 LYS A C 1
ATOM 1499 O O . LYS A 1 280 ? -8.129 48.886 23.662 1.00 25.00 280 LYS A O 1
ATOM 1505 N N . PRO A 1 281 ? -10.052 49.922 24.106 1.00 24.94 281 PRO A N 1
ATOM 1506 C CA . PRO A 1 281 ? -10.738 48.660 24.366 1.00 27.97 281 PRO A CA 1
ATOM 1507 C C . PRO A 1 281 ? -10.844 47.604 23.208 1.00 32.50 281 PRO A C 1
ATOM 1508 O O . PRO A 1 281 ? -10.818 48.053 22.065 1.00 35.74 281 PRO A O 1
ATOM 1512 N N . GLY B 1 3 ? 15.735 16.266 3.347 1.00 38.25 3 GLY B N 1
ATOM 1513 C CA . GLY B 1 3 ? 16.535 17.484 3.715 1.00 32.96 3 GLY B CA 1
ATOM 1514 C C . GLY B 1 3 ? 17.937 17.248 4.190 1.00 30.55 3 GLY B C 1
ATOM 1515 O O . GLY B 1 3 ? 18.628 18.207 4.501 1.00 29.51 3 GLY B O 1
ATOM 1516 N N . GLU B 1 4 ? 18.387 15.983 4.247 1.00 30.63 4 GLU B N 1
ATOM 1517 C CA . GLU B 1 4 ? 19.646 15.642 4.990 1.00 33.69 4 GLU B CA 1
ATOM 1518 C C . GLU B 1 4 ? 20.814 16.453 4.416 1.00 29.97 4 GLU B C 1
ATOM 1519 O O . GLU B 1 4 ? 20.985 16.482 3.198 1.00 27.92 4 GLU B O 1
ATOM 1525 N N . ARG B 1 5 ? 21.559 17.140 5.292 1.00 29.32 5 ARG B N 1
ATOM 1526 C CA . ARG B 1 5 ? 22.737 17.927 4.923 1.00 28.12 5 ARG B CA 1
ATOM 1527 C C . ARG B 1 5 ? 22.464 19.081 3.974 1.00 25.34 5 ARG B C 1
ATOM 1528 O O . ARG B 1 5 ? 23.332 19.560 3.238 1.00 23.90 5 ARG B O 1
ATOM 1536 N N . ILE B 1 6 ? 21.223 19.578 4.056 1.00 22.31 6 ILE B N 1
ATOM 1537 C CA . ILE B 1 6 ? 20.833 20.790 3.394 1.00 22.94 6 ILE B CA 1
ATOM 1538 C C . ILE B 1 6 ? 20.474 21.829 4.478 1.00 20.54 6 ILE B C 1
ATOM 1539 O O . ILE B 1 6 ? 19.732 21.525 5.447 1.00 20.69 6 ILE B O 1
ATOM 1544 N N . ILE B 1 7 ? 20.994 23.059 4.315 1.00 20.35 7 ILE B N 1
ATOM 1545 C CA . ILE B 1 7 ? 20.683 24.142 5.229 1.00 18.99 7 ILE B CA 1
ATOM 1546 C C . ILE B 1 7 ? 20.135 25.333 4.461 1.00 18.49 7 ILE B C 1
ATOM 1547 O O . ILE B 1 7 ? 20.750 25.808 3.513 1.00 19.05 7 ILE B O 1
ATOM 1552 N N . ALA B 1 8 ? 18.917 25.727 4.827 1.00 17.61 8 ALA B N 1
ATOM 1553 C CA . ALA B 1 8 ? 18.195 26.836 4.215 1.00 18.69 8 ALA B CA 1
ATOM 1554 C C . ALA B 1 8 ? 18.589 28.152 4.854 1.00 17.57 8 ALA B C 1
ATOM 1555 O O . ALA B 1 8 ? 18.898 28.221 6.054 1.00 17.09 8 ALA B O 1
ATOM 1557 N N . PHE B 1 9 ? 18.555 29.224 4.049 1.00 18.26 9 PHE B N 1
ATOM 1558 C CA . PHE B 1 9 ? 18.788 30.569 4.582 1.00 19.51 9 PHE B CA 1
ATOM 1559 C C . PHE B 1 9 ? 17.955 31.581 3.829 1.00 21.82 9 PHE B C 1
ATOM 1560 O O . PHE B 1 9 ? 17.487 31.298 2.708 1.00 21.64 9 PHE B O 1
ATOM 1568 N N . GLN B 1 10 ? 17.774 32.756 4.447 1.00 22.52 10 GLN B N 1
ATOM 1569 C CA . GLN B 1 10 ? 16.985 33.804 3.832 1.00 26.46 10 GLN B CA 1
ATOM 1570 C C . GLN B 1 10 ? 17.936 34.714 3.128 1.00 27.88 10 GLN B C 1
ATOM 1571 O O . GLN B 1 10 ? 18.849 35.261 3.761 1.00 27.79 10 GLN B O 1
ATOM 1577 N N . GLY B 1 11 ? 17.732 34.872 1.821 1.00 28.34 11 GLY B N 1
ATOM 1578 C CA . GLY B 1 11 ? 18.434 35.835 1.029 1.00 31.43 11 GLY B CA 1
ATOM 1579 C C . GLY B 1 11 ? 18.866 35.278 -0.283 1.00 34.49 11 GLY B C 1
ATOM 1580 O O . GLY B 1 11 ? 18.572 34.130 -0.676 1.00 36.41 11 GLY B O 1
ATOM 1581 N N . ARG B 1 12 ? 19.591 36.122 -0.998 1.00 38.37 12 ARG B N 1
ATOM 1582 C CA . ARG B 1 12 ? 20.150 35.729 -2.240 1.00 37.24 12 ARG B CA 1
ATOM 1583 C C . ARG B 1 12 ? 21.429 34.917 -2.042 1.00 33.38 12 ARG B C 1
ATOM 1584 O O . ARG B 1 12 ? 22.133 35.031 -1.052 1.00 32.04 12 ARG B O 1
ATOM 1592 N N . PRO B 1 13 ? 21.779 34.067 -3.012 1.00 31.16 13 PRO B N 1
ATOM 1593 C CA . PRO B 1 13 ? 23.053 33.346 -2.961 1.00 30.65 13 PRO B CA 1
ATOM 1594 C C . PRO B 1 13 ? 24.183 34.372 -2.905 1.00 33.98 13 PRO B C 1
ATOM 1595 O O . PRO B 1 13 ? 24.072 35.475 -3.479 1.00 32.89 13 PRO B O 1
ATOM 1599 N N . GLY B 1 14 ? 25.264 34.036 -2.204 1.00 33.42 14 GLY B N 1
ATOM 1600 C CA . GLY B 1 14 ? 26.347 34.981 -2.000 1.00 35.65 14 GLY B CA 1
ATOM 1601 C C . GLY B 1 14 ? 26.191 35.912 -0.807 1.00 35.40 14 GLY B C 1
ATOM 1602 O O . GLY B 1 14 ? 27.176 36.468 -0.355 1.00 37.86 14 GLY B O 1
ATOM 1603 N N . ALA B 1 15 ? 24.969 36.049 -0.281 1.00 33.60 15 ALA B N 1
ATOM 1604 C CA . ALA B 1 15 ? 24.673 36.901 0.865 1.00 33.68 15 ALA B CA 1
ATOM 1605 C C . ALA B 1 15 ? 25.443 36.485 2.113 1.00 30.36 15 ALA B C 1
ATOM 1606 O O . ALA B 1 15 ? 25.972 35.394 2.182 1.00 25.62 15 ALA B O 1
ATOM 1608 N N . TYR B 1 16 ? 25.417 37.339 3.148 1.00 27.41 16 TYR B N 1
ATOM 1609 C CA A TYR B 1 16 ? 26.128 37.024 4.371 0.53 27.26 16 TYR B CA 1
ATOM 1610 C CA B TYR B 1 16 ? 26.099 37.075 4.396 0.47 26.75 16 TYR B CA 1
ATOM 1611 C C . TYR B 1 16 ? 25.559 35.782 5.051 1.00 25.73 16 TYR B C 1
ATOM 1612 O O . TYR B 1 16 ? 26.307 34.994 5.628 1.00 25.52 16 TYR B O 1
ATOM 1629 N N . SER B 1 17 ? 24.237 35.573 4.958 1.00 22.27 17 SER B N 1
ATOM 1630 C CA . SER B 1 17 ? 23.652 34.348 5.496 1.00 22.27 17 SER B CA 1
ATOM 1631 C C . SER B 1 17 ? 24.172 33.091 4.797 1.00 20.39 17 SER B C 1
ATOM 1632 O O . SER B 1 17 ? 24.316 32.079 5.437 1.00 22.63 17 SER B O 1
ATOM 1635 N N . ASP B 1 18 ? 24.400 33.179 3.474 1.00 22.03 18 ASP B N 1
ATOM 1636 C CA . ASP B 1 18 ? 24.954 32.048 2.713 1.00 23.92 18 ASP B CA 1
ATOM 1637 C C . ASP B 1 18 ? 26.361 31.765 3.240 1.00 23.40 18 ASP B C 1
ATOM 1638 O O . ASP B 1 18 ? 26.736 30.622 3.511 1.00 22.12 18 ASP B O 1
ATOM 1643 N N . LEU B 1 19 ? 27.166 32.822 3.343 1.00 25.03 19 LEU B N 1
ATOM 1644 C CA . LEU B 1 19 ? 28.514 32.690 3.908 1.00 25.76 19 LEU B CA 1
ATOM 1645 C C . LEU B 1 19 ? 28.507 32.052 5.322 1.00 25.41 19 LEU B C 1
ATOM 1646 O O . LEU B 1 19 ? 29.345 31.211 5.644 1.00 27.27 19 LEU B O 1
ATOM 1651 N N . ALA B 1 20 ? 27.537 32.451 6.163 1.00 19.98 20 ALA B N 1
ATOM 1652 C CA . ALA B 1 20 ? 27.415 31.904 7.499 1.00 20.36 20 ALA B CA 1
ATOM 1653 C C . ALA B 1 20 ? 27.169 30.421 7.448 1.00 22.05 20 ALA B C 1
ATOM 1654 O O . ALA B 1 20 ? 27.710 29.663 8.245 1.00 21.27 20 ALA B O 1
ATOM 1656 N N . CYS B 1 21 ? 26.322 29.986 6.497 1.00 21.79 21 CYS B N 1
ATOM 1657 C CA . CYS B 1 21 ? 26.046 28.565 6.347 1.00 21.78 21 CYS B CA 1
ATOM 1658 C C . CYS B 1 21 ? 27.316 27.809 6.027 1.00 22.69 21 CYS B C 1
ATOM 1659 O O . CYS B 1 21 ? 27.533 26.723 6.583 1.00 21.57 21 CYS B O 1
ATOM 1662 N N . ARG B 1 22 ? 28.125 28.345 5.104 1.00 24.17 22 ARG B N 1
ATOM 1663 C CA . ARG B 1 22 ? 29.381 27.672 4.731 1.00 27.89 22 ARG B CA 1
ATOM 1664 C C . ARG B 1 22 ? 30.371 27.578 5.896 1.00 27.28 22 ARG B C 1
ATOM 1665 O O . ARG B 1 22 ? 31.074 26.566 6.058 1.00 26.98 22 ARG B O 1
ATOM 1673 N N . GLN B 1 23 ? 30.399 28.609 6.739 1.00 24.51 23 GLN B N 1
ATOM 1674 C CA . GLN B 1 23 ? 31.222 28.608 7.943 1.00 26.19 23 GLN B CA 1
ATOM 1675 C C . GLN B 1 23 ? 30.710 27.592 9.000 1.00 26.91 23 GLN B C 1
ATOM 1676 O O . GLN B 1 23 ? 31.478 26.859 9.640 1.00 26.14 23 GLN B O 1
ATOM 1682 N N . ALA B 1 24 ? 29.391 27.592 9.222 1.00 22.52 24 ALA B N 1
ATOM 1683 C CA . ALA B 1 24 ? 28.821 26.856 10.303 1.00 22.99 24 ALA B CA 1
ATOM 1684 C C . ALA B 1 24 ? 28.682 25.374 10.001 1.00 24.23 24 ALA B C 1
ATOM 1685 O O . ALA B 1 24 ? 28.823 24.522 10.920 1.00 23.11 24 ALA B O 1
ATOM 1687 N N . ARG B 1 25 ? 28.358 25.036 8.735 1.00 22.32 25 ARG B N 1
ATOM 1688 C CA . ARG B 1 25 ? 28.119 23.668 8.303 1.00 22.12 25 ARG B CA 1
ATOM 1689 C C . ARG B 1 25 ? 28.882 23.381 7.011 1.00 24.41 25 ARG B C 1
ATOM 1690 O O . ARG B 1 25 ? 28.325 23.250 5.911 1.00 22.44 25 ARG B O 1
ATOM 1698 N N . PRO B 1 26 ? 30.231 23.319 7.067 1.00 22.53 26 PRO B N 1
ATOM 1699 C CA . PRO B 1 26 ? 31.015 23.113 5.860 1.00 24.52 26 PRO B CA 1
ATOM 1700 C C . PRO B 1 26 ? 30.644 21.804 5.189 1.00 24.74 26 PRO B C 1
ATOM 1701 O O . PRO B 1 26 ? 30.392 20.821 5.896 1.00 25.30 26 PRO B O 1
ATOM 1705 N N . GLY B 1 27 ? 30.560 21.863 3.858 1.00 26.94 27 GLY B N 1
ATOM 1706 C CA . GLY B 1 27 ? 30.284 20.743 2.987 1.00 27.30 27 GLY B CA 1
ATOM 1707 C C . GLY B 1 27 ? 28.794 20.491 2.804 1.00 27.89 27 GLY B C 1
ATOM 1708 O O . GLY B 1 27 ? 28.421 19.649 2.034 1.00 31.97 27 GLY B O 1
ATOM 1709 N N . TRP B 1 28 ? 27.956 21.191 3.561 1.00 25.78 28 TRP B N 1
ATOM 1710 C CA . TRP B 1 28 ? 26.499 21.097 3.385 1.00 26.07 28 TRP B CA 1
ATOM 1711 C C . TRP B 1 28 ? 26.066 21.888 2.159 1.00 26.38 28 TRP B C 1
ATOM 1712 O O . TRP B 1 28 ? 26.655 22.911 1.837 1.00 26.96 28 TRP B O 1
ATOM 1723 N N . THR B 1 29 ? 24.954 21.468 1.550 1.00 26.00 29 THR B N 1
ATOM 1724 C CA . THR B 1 29 ? 24.349 22.198 0.441 1.00 25.66 29 THR B CA 1
ATOM 1725 C C . THR B 1 29 ? 23.494 23.291 1.054 1.00 24.62 29 THR B C 1
ATOM 1726 O O . THR B 1 29 ? 22.787 23.041 2.065 1.00 22.92 29 THR B O 1
ATOM 1730 N N . THR B 1 30 ? 23.590 24.523 0.529 1.00 23.63 30 THR B N 1
ATOM 1731 C CA . THR B 1 30 ? 22.766 25.624 1.019 1.00 21.87 30 THR B CA 1
ATOM 1732 C C . THR B 1 30 ? 21.568 25.820 0.079 1.00 22.04 30 THR B C 1
ATOM 1733 O O . THR B 1 30 ? 21.666 25.597 -1.133 1.00 24.55 30 THR B O 1
ATOM 1737 N N . LEU B 1 31 ? 20.444 26.225 0.663 1.00 20.54 31 LEU B N 1
ATOM 1738 C CA . LEU B 1 31 ? 19.189 26.365 -0.034 1.00 21.95 31 LEU B CA 1
ATOM 1739 C C . LEU B 1 31 ? 18.695 27.797 0.147 1.00 21.54 31 LEU B C 1
ATOM 1740 O O . LEU B 1 31 ? 18.110 28.135 1.190 1.00 20.82 31 LEU B O 1
ATOM 1745 N N . PRO B 1 32 ? 18.957 28.698 -0.827 1.00 22.70 32 PRO B N 1
ATOM 1746 C CA . PRO B 1 32 ? 18.463 30.081 -0.734 1.00 23.47 32 PRO B CA 1
ATOM 1747 C C . PRO B 1 32 ? 16.957 30.135 -0.765 1.00 25.12 32 PRO B C 1
ATOM 1748 O O . PRO B 1 32 ? 16.379 29.428 -1.610 1.00 25.82 32 PRO B O 1
ATOM 1752 N N . CYS B 1 33 ? 16.377 30.983 0.079 1.00 24.21 33 CYS B N 1
ATOM 1753 C CA . CYS B 1 33 ? 14.917 31.215 0.187 1.00 26.83 33 CYS B CA 1
ATOM 1754 C C . CYS B 1 33 ? 14.717 32.745 0.193 1.00 26.20 33 CYS B C 1
ATOM 1755 O O . CYS B 1 33 ? 15.553 33.468 0.742 1.00 27.42 33 CYS B O 1
ATOM 1758 N N . GLN B 1 34 ? 13.657 33.245 -0.457 1.00 29.94 34 GLN B N 1
ATOM 1759 C CA . GLN B 1 34 ? 13.425 34.697 -0.552 1.00 30.64 34 GLN B CA 1
ATOM 1760 C C . GLN B 1 34 ? 12.947 35.307 0.731 1.00 33.37 34 GLN B C 1
ATOM 1761 O O . GLN B 1 34 ? 13.365 36.422 1.100 1.00 34.60 34 GLN B O 1
ATOM 1767 N N . THR B 1 35 ? 12.106 34.569 1.467 1.00 29.54 35 THR B N 1
ATOM 1768 C CA . THR B 1 35 ? 11.503 35.068 2.680 1.00 28.79 35 THR B CA 1
ATOM 1769 C C . THR B 1 35 ? 11.812 34.230 3.875 1.00 27.78 35 THR B C 1
ATOM 1770 O O . THR B 1 35 ? 12.225 33.059 3.769 1.00 24.32 35 THR B O 1
ATOM 1774 N N . PHE B 1 36 ? 11.644 34.845 5.041 1.00 27.21 36 PHE B N 1
ATOM 1775 C CA . PHE B 1 36 ? 11.705 34.171 6.301 1.00 25.45 36 PHE B CA 1
ATOM 1776 C C . PHE B 1 36 ? 10.715 32.982 6.389 1.00 24.60 36 PHE B C 1
ATOM 1777 O O . PHE B 1 36 ? 11.092 31.872 6.740 1.00 23.45 36 PHE B O 1
ATOM 1785 N N . ALA B 1 37 ? 9.449 33.236 6.030 1.00 24.89 37 ALA B N 1
ATOM 1786 C CA . ALA B 1 37 ? 8.430 32.175 6.033 1.00 25.33 37 ALA B CA 1
ATOM 1787 C C . ALA B 1 37 ? 8.883 30.991 5.160 1.00 26.13 37 ALA B C 1
ATOM 1788 O O . ALA B 1 37 ? 8.660 29.816 5.496 1.00 23.78 37 ALA B O 1
ATOM 1790 N N . GLN B 1 38 ? 9.438 31.304 3.985 1.00 25.05 38 GLN B N 1
ATOM 1791 C CA . GLN B 1 38 ? 9.913 30.247 3.079 1.00 24.58 38 GLN B CA 1
ATOM 1792 C C . GLN B 1 38 ? 11.091 29.439 3.723 1.00 22.57 38 GLN B C 1
ATOM 1793 O O . GLN B 1 38 ? 11.202 28.238 3.523 1.00 22.91 38 GLN B O 1
ATOM 1799 N N . THR B 1 39 ? 11.949 30.129 4.469 1.00 21.78 39 THR B N 1
ATOM 1800 C CA . THR B 1 39 ? 13.101 29.528 5.087 1.00 21.18 39 THR B CA 1
ATOM 1801 C C . THR B 1 39 ? 12.659 28.519 6.133 1.00 20.65 39 THR B C 1
ATOM 1802 O O . THR B 1 39 ? 13.109 27.351 6.146 1.00 20.62 39 THR B O 1
ATOM 1806 N N . ILE B 1 40 ? 11.743 28.953 7.010 1.00 20.85 40 ILE B N 1
ATOM 1807 C CA . ILE B 1 40 ? 11.277 28.057 8.056 1.00 20.72 40 ILE B CA 1
ATOM 1808 C C . ILE B 1 40 ? 10.392 26.943 7.483 1.00 22.31 40 ILE B C 1
ATOM 1809 O O . ILE B 1 40 ? 10.422 25.790 7.956 1.00 21.49 40 ILE B O 1
ATOM 1814 N N . ALA B 1 41 ? 9.631 27.255 6.434 1.00 21.29 41 ALA B N 1
ATOM 1815 C CA . ALA B 1 41 ? 8.825 26.233 5.753 1.00 22.37 41 ALA B CA 1
ATOM 1816 C C . ALA B 1 41 ? 9.680 25.104 5.159 1.00 23.16 41 ALA B C 1
ATOM 1817 O O . ALA B 1 41 ? 9.265 23.959 5.170 1.00 21.27 41 ALA B O 1
ATOM 1819 N N . ALA B 1 42 ? 10.856 25.450 4.620 1.00 21.36 42 ALA B N 1
ATOM 1820 C CA . ALA B 1 42 ? 11.703 24.463 4.002 1.00 22.05 42 ALA B CA 1
ATOM 1821 C C . ALA B 1 42 ? 12.077 23.386 5.026 1.00 21.82 42 ALA B C 1
ATOM 1822 O O . ALA B 1 42 ? 12.142 22.219 4.691 1.00 23.07 42 ALA B O 1
ATOM 1824 N N . VAL B 1 43 ? 12.337 23.824 6.258 1.00 21.75 43 VAL B N 1
ATOM 1825 C CA . VAL B 1 43 ? 12.710 22.908 7.354 1.00 20.78 43 VAL B CA 1
ATOM 1826 C C . VAL B 1 43 ? 11.438 22.132 7.799 1.00 20.48 43 VAL B C 1
ATOM 1827 O O . VAL B 1 4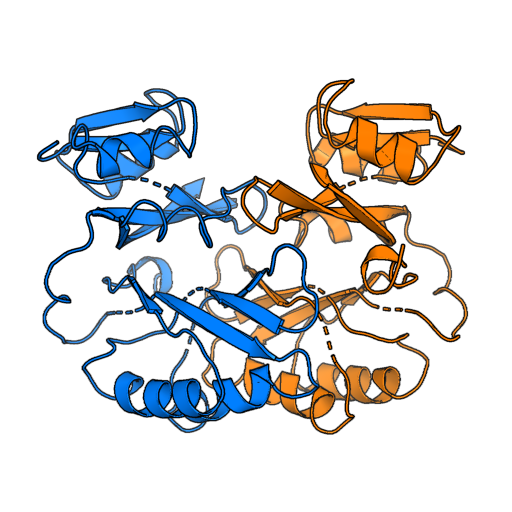3 ? 11.462 20.912 7.915 1.00 20.90 43 VAL B O 1
ATOM 1831 N N . HIS B 1 44 ? 10.347 22.850 8.044 1.00 20.69 44 HIS B N 1
ATOM 1832 C CA . HIS B 1 44 ? 9.075 22.228 8.443 1.00 23.26 44 HIS B CA 1
ATOM 1833 C C . HIS B 1 44 ? 8.688 21.134 7.446 1.00 24.45 44 HIS B C 1
ATOM 1834 O O . HIS B 1 44 ? 8.304 20.000 7.831 1.00 24.87 44 HIS B O 1
ATOM 1841 N N . ASP B 1 45 ? 8.821 21.446 6.143 1.00 24.49 45 ASP B N 1
ATOM 1842 C CA . ASP B 1 45 ? 8.368 20.565 5.070 1.00 26.79 45 ASP B CA 1
ATOM 1843 C C . ASP B 1 45 ? 9.366 19.466 4.677 1.00 27.38 45 ASP B C 1
ATOM 1844 O O . ASP B 1 45 ? 9.041 18.621 3.866 1.00 28.34 45 ASP B O 1
ATOM 1849 N N . GLY B 1 46 ? 10.594 19.515 5.185 1.00 24.98 46 GLY B N 1
ATOM 1850 C CA . GLY B 1 46 ? 11.598 18.512 4.901 1.00 25.54 46 GLY B CA 1
ATOM 1851 C C . GLY B 1 46 ? 12.480 18.733 3.668 1.00 26.56 46 GLY B C 1
ATOM 1852 O O . GLY B 1 46 ? 13.128 17.798 3.203 1.00 25.70 46 GLY B O 1
ATOM 1853 N N . ARG B 1 47 ? 12.481 19.954 3.116 1.00 25.74 47 ARG B N 1
ATOM 1854 C CA . ARG B 1 47 ? 13.356 20.288 1.978 1.00 26.84 47 ARG B CA 1
ATOM 1855 C C . ARG B 1 47 ? 14.775 20.566 2.508 1.00 24.36 47 ARG B C 1
ATOM 1856 O O . ARG B 1 47 ? 15.780 20.503 1.763 1.00 24.12 47 ARG B O 1
ATOM 1864 N N . ALA B 1 48 ? 14.866 20.880 3.795 1.00 21.94 48 ALA B N 1
ATOM 1865 C CA . ALA B 1 48 ? 16.136 21.171 4.434 1.00 20.42 48 ALA B CA 1
ATOM 1866 C C . ALA B 1 48 ? 16.094 20.649 5.864 1.00 20.09 48 ALA B C 1
ATOM 1867 O O . ALA B 1 48 ? 15.043 20.610 6.473 1.00 21.09 48 ALA B O 1
ATOM 1869 N N . GLU B 1 49 ? 17.256 20.263 6.372 1.00 19.45 49 GLU B N 1
ATOM 1870 C CA . GLU B 1 49 ? 17.423 19.758 7.720 1.00 20.35 49 GLU B CA 1
ATOM 1871 C C . GLU B 1 49 ? 17.563 20.883 8.710 1.00 18.51 49 GLU B C 1
ATOM 1872 O O . GLU B 1 49 ? 17.027 20.781 9.822 1.00 18.13 49 GLU B O 1
ATOM 1878 N N . LEU B 1 50 ? 18.260 21.967 8.306 1.00 16.61 50 LEU B N 1
ATOM 1879 C CA . LEU B 1 50 ? 18.461 23.136 9.188 1.00 16.71 50 LEU B CA 1
ATOM 1880 C C . LEU B 1 50 ? 18.100 24.415 8.460 1.00 16.04 50 LEU B C 1
ATOM 1881 O O . LEU B 1 50 ? 18.072 24.429 7.198 1.00 16.54 50 LEU B O 1
ATOM 1886 N N . ALA B 1 51 ? 17.837 25.447 9.259 1.00 16.55 51 ALA B N 1
ATOM 1887 C CA . ALA B 1 51 ? 17.761 26.833 8.798 1.00 17.23 51 ALA B CA 1
ATOM 1888 C C . ALA B 1 51 ? 18.716 27.732 9.558 1.00 14.40 51 ALA B C 1
ATOM 1889 O O . ALA B 1 51 ? 18.880 27.584 10.775 1.00 15.06 51 ALA B O 1
ATOM 1899 N N . LEU B 1 53 ? 19.229 31.471 10.676 1.00 14.37 53 LEU B N 1
ATOM 1900 C CA . LEU B 1 53 ? 18.376 32.634 10.887 1.00 14.20 53 LEU B CA 1
ATOM 1901 C C . LEU B 1 53 ? 19.156 33.720 11.598 1.00 13.80 53 LEU B C 1
ATOM 1902 O O . LEU B 1 53 ? 19.568 33.503 12.783 1.00 13.49 53 LEU B O 1
ATOM 1907 N N . ALA B 1 54 ? 19.329 34.884 10.950 1.00 14.22 54 ALA B N 1
ATOM 1908 C CA . ALA B 1 54 ? 19.999 35.989 11.644 1.00 14.41 54 ALA B CA 1
ATOM 1909 C C . ALA B 1 54 ? 19.148 36.401 12.857 1.00 13.99 54 ALA B C 1
ATOM 1910 O O . ALA B 1 54 ? 17.935 36.428 12.743 1.00 14.38 54 ALA B O 1
ATOM 1912 N N . CYS B 1 55 ? 19.788 36.764 13.977 1.00 13.56 55 CYS B N 1
ATOM 1913 C CA . CYS B 1 55 ? 19.092 37.166 15.182 1.00 14.29 55 CYS B CA 1
ATOM 1914 C C . CYS B 1 55 ? 19.548 38.437 15.883 1.00 15.13 55 CYS B C 1
ATOM 1915 O O . CYS B 1 55 ? 18.759 39.080 16.512 1.00 14.74 55 CYS B O 1
ATOM 1918 N N . GLU B 1 56 ? 20.840 38.782 15.793 1.00 13.30 56 GLU B N 1
ATOM 1919 C CA . GLU B 1 56 ? 21.389 39.982 16.424 1.00 15.13 56 GLU B CA 1
ATOM 1920 C C . GLU B 1 56 ? 22.505 40.574 15.632 1.00 13.83 56 GLU B C 1
ATOM 1921 O O . GLU B 1 56 ? 23.242 39.884 14.982 1.00 13.36 56 GLU B O 1
ATOM 1927 N N . ASN B 1 57 ? 22.720 41.908 15.772 1.00 13.40 57 ASN B N 1
ATOM 1928 C CA . ASN B 1 57 ? 23.872 42.564 15.201 1.00 14.60 57 ASN B CA 1
ATOM 1929 C C . ASN B 1 57 ? 24.476 43.512 16.261 1.00 13.12 57 ASN B C 1
ATOM 1930 O O . ASN B 1 57 ? 23.741 44.177 16.978 1.00 14.11 57 ASN B O 1
ATOM 1935 N N . SER B 1 58 ? 25.802 43.547 16.361 1.00 14.44 58 SER B N 1
ATOM 1936 C CA . SER B 1 58 ? 26.430 44.492 17.271 1.00 14.47 58 SER B CA 1
ATOM 1937 C C . SER B 1 58 ? 26.360 45.932 16.880 1.00 17.21 58 SER B C 1
ATOM 1938 O O . SER B 1 58 ? 26.398 46.808 17.742 1.00 17.71 58 SER B O 1
ATOM 1941 N N . LEU B 1 59 ? 26.300 46.225 15.580 1.00 15.98 59 LEU B N 1
ATOM 1942 C CA . LEU B 1 59 ? 26.275 47.583 15.090 1.00 18.33 59 LEU B CA 1
ATOM 1943 C C . LEU B 1 59 ? 24.909 47.895 14.478 1.00 19.92 59 LEU B C 1
ATOM 1944 O O . LEU B 1 59 ? 24.250 48.815 14.920 1.00 20.67 59 LEU B O 1
ATOM 1949 N N . ALA B 1 60 ? 24.517 47.134 13.464 1.00 20.39 60 ALA B N 1
ATOM 1950 C CA . ALA B 1 60 ? 23.298 47.429 12.686 1.00 22.60 60 ALA B CA 1
ATOM 1951 C C . ALA B 1 60 ? 22.933 46.236 11.789 1.00 21.54 60 ALA B C 1
ATOM 1952 O O . ALA B 1 60 ? 23.782 45.379 11.495 1.00 18.67 60 ALA B O 1
ATOM 1954 N N . GLY B 1 61 ? 21.661 46.208 11.375 1.00 21.52 61 GLY B N 1
ATOM 1955 C CA . GLY B 1 61 ? 21.096 45.128 10.609 1.00 23.72 61 GLY B CA 1
ATOM 1956 C C . GLY B 1 61 ? 19.608 44.975 10.868 1.00 25.47 61 GLY B C 1
ATOM 1957 O O . GLY B 1 61 ? 19.048 45.623 11.730 1.00 28.68 61 GLY B O 1
ATOM 1958 N N . ARG B 1 62 ? 18.961 44.184 10.020 1.00 24.46 62 ARG B N 1
ATOM 1959 C CA . ARG B 1 62 ? 17.534 43.843 10.085 1.00 26.29 62 ARG B CA 1
ATOM 1960 C C . ARG B 1 62 ? 17.518 42.326 10.235 1.00 23.52 62 ARG B C 1
ATOM 1961 O O . ARG B 1 62 ? 18.278 41.610 9.552 1.00 27.38 62 ARG B O 1
ATOM 1969 N N . VAL B 1 63 ? 16.743 41.836 11.185 1.00 20.76 63 VAL B N 1
ATOM 1970 C CA . VAL B 1 63 ? 16.638 40.384 11.392 1.00 19.95 63 VAL B CA 1
ATOM 1971 C C . VAL B 1 63 ? 15.164 40.050 11.436 1.00 20.20 63 VAL B C 1
ATOM 1972 O O . VAL B 1 63 ? 14.335 40.887 11.800 1.00 20.77 63 VAL B O 1
ATOM 1976 N N . PRO B 1 64 ? 14.792 38.798 11.096 1.00 22.48 64 PRO B N 1
ATOM 1977 C CA . PRO B 1 64 ? 13.408 38.371 11.230 1.00 23.62 64 PRO B CA 1
ATOM 1978 C C . PRO B 1 64 ? 13.026 38.260 12.672 1.00 22.50 64 PRO B C 1
ATOM 1979 O O . PRO B 1 64 ? 13.800 37.907 13.550 1.00 24.81 64 PRO B O 1
ATOM 1983 N N . ASP B 1 65 ? 11.769 38.589 12.929 1.00 24.62 65 ASP B N 1
ATOM 1984 C CA . ASP B 1 65 ? 11.205 38.421 14.220 1.00 22.59 65 ASP B CA 1
ATOM 1985 C C . ASP B 1 65 ? 10.618 36.996 14.290 1.00 24.56 65 ASP B C 1
ATOM 1986 O O . ASP B 1 65 ? 9.665 36.692 13.561 1.00 27.35 65 ASP B O 1
ATOM 1991 N N . ILE B 1 66 ? 11.196 36.169 15.160 1.00 22.19 66 ILE B N 1
ATOM 1992 C CA . ILE B 1 66 ? 10.879 34.763 15.315 1.00 24.00 66 ILE B CA 1
ATOM 1993 C C . ILE B 1 66 ? 9.890 34.391 16.403 1.00 28.84 66 ILE B C 1
ATOM 1994 O O . ILE B 1 66 ? 9.526 33.244 16.489 1.00 22.04 66 ILE B O 1
ATOM 1999 N N . HIS B 1 67 ? 9.468 35.363 17.231 1.00 24.50 67 HIS B N 1
ATOM 2000 C CA . HIS B 1 67 ? 8.761 35.042 18.477 1.00 23.55 67 HIS B CA 1
ATOM 2001 C C . HIS B 1 67 ? 7.458 34.228 18.273 1.00 22.61 67 HIS B C 1
ATOM 2002 O O . HIS B 1 67 ? 7.139 33.323 19.052 1.00 25.12 67 HIS B O 1
ATOM 2009 N N . ALA B 1 68 ? 6.762 34.524 17.181 1.00 25.43 68 ALA B N 1
ATOM 2010 C CA . ALA B 1 68 ? 5.483 33.845 16.841 1.00 23.96 68 ALA B CA 1
ATOM 2011 C C . ALA B 1 68 ? 5.664 32.699 15.821 1.00 24.37 68 ALA B C 1
ATOM 2012 O O . ALA B 1 68 ? 5.212 31.585 15.997 1.00 24.53 68 ALA B O 1
ATOM 2014 N N . LEU B 1 69 ? 6.390 32.974 14.743 1.00 25.08 69 LEU B N 1
ATOM 2015 C CA . LEU B 1 69 ? 6.362 32.048 13.597 1.00 27.62 69 LEU B CA 1
ATOM 2016 C C . LEU B 1 69 ? 7.221 30.831 13.837 1.00 24.47 69 LEU B C 1
ATOM 2017 O O . LEU B 1 69 ? 6.923 29.704 13.334 1.00 23.60 69 LEU B O 1
ATOM 2022 N N . LEU B 1 70 ? 8.296 30.997 14.621 1.00 23.67 70 LEU B N 1
ATOM 2023 C CA . LEU B 1 70 ? 9.185 29.860 14.830 1.00 24.91 70 LEU B CA 1
ATOM 2024 C C . LEU B 1 70 ? 8.552 28.701 15.600 1.00 25.90 70 LEU B C 1
ATOM 2025 O O . LEU B 1 70 ? 8.574 27.574 15.136 1.00 25.28 70 LEU B O 1
ATOM 2030 N N . PRO B 1 71 ? 7.919 28.911 16.778 1.00 27.94 71 PRO B N 1
ATOM 2031 C CA . PRO B 1 71 ? 7.189 27.824 17.433 1.00 27.15 71 PRO B CA 1
ATOM 2032 C C . PRO B 1 71 ? 5.992 27.289 16.617 1.00 24.56 71 PRO B C 1
ATOM 2033 O O . PRO B 1 71 ? 5.741 26.120 16.573 1.00 27.84 71 PRO B O 1
ATOM 2037 N N . GLU B 1 72 ? 5.315 28.178 15.903 1.00 23.70 72 GLU B N 1
ATOM 2038 C CA . GLU B 1 72 ? 4.203 27.727 15.062 1.00 26.92 72 GLU B CA 1
ATOM 2039 C C . GLU B 1 72 ? 4.665 26.677 14.002 1.00 26.09 72 GLU B C 1
ATOM 2040 O O . GLU B 1 72 ? 3.974 25.721 13.719 1.00 25.81 72 GLU B O 1
ATOM 2046 N N . ALA B 1 73 ? 5.867 26.863 13.463 1.00 22.57 73 ALA B N 1
ATOM 2047 C CA . ALA B 1 73 ? 6.458 25.981 12.463 1.00 23.18 73 ALA B CA 1
ATOM 2048 C C . ALA B 1 73 ? 7.069 24.673 13.025 1.00 24.24 73 ALA B C 1
ATOM 2049 O O . ALA B 1 73 ? 7.552 23.848 12.265 1.00 25.26 73 ALA B O 1
ATOM 2051 N N . GLY B 1 74 ? 7.051 24.535 14.362 1.00 25.31 74 GLY B N 1
ATOM 2052 C CA . GLY B 1 74 ? 7.484 23.363 15.078 1.00 24.43 74 GLY B CA 1
ATOM 2053 C C . GLY B 1 74 ? 9.009 23.192 15.061 1.00 22.80 74 GLY B C 1
ATOM 2054 O O . GLY B 1 74 ? 9.522 22.081 14.992 1.00 24.41 74 GLY B O 1
ATOM 2055 N N . LEU B 1 75 ? 9.716 24.315 15.007 1.00 19.68 75 LEU B N 1
ATOM 2056 C CA . LEU B 1 75 ? 11.161 24.285 14.915 1.00 18.46 75 LEU B CA 1
ATOM 2057 C C . LEU B 1 75 ? 11.775 24.433 16.312 1.00 17.88 75 LEU B C 1
ATOM 2058 O O . LEU B 1 75 ? 11.126 24.848 17.254 1.00 19.74 75 LEU B O 1
ATOM 2063 N N . PHE B 1 76 ? 13.077 24.168 16.391 1.00 16.13 76 PHE B N 1
ATOM 2064 C CA . PHE B 1 76 ? 13.834 24.168 17.666 1.00 14.43 76 PHE B CA 1
ATOM 2065 C C . PHE B 1 76 ? 15.271 24.570 17.337 1.00 15.11 76 PHE B C 1
ATOM 2066 O O . PHE B 1 76 ? 15.845 24.158 16.335 1.00 14.14 76 PHE B O 1
ATOM 2074 N N . ILE B 1 77 ? 15.845 25.422 18.201 1.00 13.91 77 ILE B N 1
ATOM 2075 C CA . ILE B 1 77 ? 17.182 25.936 17.977 1.00 13.14 77 ILE B CA 1
ATOM 2076 C C . ILE B 1 77 ? 18.210 24.936 18.487 1.00 12.66 77 ILE B C 1
ATOM 2077 O O . ILE B 1 77 ? 18.230 24.614 19.678 1.00 12.95 77 ILE B O 1
ATOM 2082 N N . VAL B 1 78 ? 19.100 24.487 17.592 1.00 14.22 78 VAL B N 1
ATOM 2083 C CA . VAL B 1 78 ? 20.135 23.484 17.874 1.00 13.95 78 VAL B CA 1
ATOM 2084 C C . VAL B 1 78 ? 21.570 24.007 17.790 1.00 14.13 78 VAL B C 1
ATOM 2085 O O . VAL B 1 78 ? 22.519 23.297 18.075 1.00 14.48 78 VAL B O 1
ATOM 2089 N N . GLY B 1 79 ? 21.735 25.299 17.509 1.00 12.47 79 GLY B N 1
ATOM 2090 C CA . GLY B 1 79 ? 23.030 25.872 17.439 1.00 12.41 79 GLY B CA 1
ATOM 2091 C C . GLY B 1 79 ? 22.936 27.381 17.291 1.00 12.60 79 GLY B C 1
ATOM 2092 O O . GLY B 1 79 ? 21.864 27.928 17.064 1.00 12.18 79 GLY B O 1
ATOM 2093 N N . GLU B 1 80 ? 24.085 28.028 17.504 1.00 12.82 80 GLU B N 1
ATOM 2094 C CA . GLU B 1 80 ? 24.275 29.457 17.222 1.00 12.87 80 GLU B CA 1
ATOM 2095 C C . GLU B 1 80 ? 25.515 29.604 16.381 1.00 12.72 80 GLU B C 1
ATOM 2096 O O . GLU B 1 80 ? 26.429 28.706 16.356 1.00 13.14 80 GLU B O 1
ATOM 2102 N N . HIS B 1 81 ? 25.629 30.754 15.741 1.00 12.14 81 HIS B N 1
ATOM 2103 C CA . HIS B 1 81 ? 26.783 31.104 14.923 1.00 12.82 81 HIS B CA 1
ATOM 2104 C C . HIS B 1 81 ? 27.026 32.618 14.964 1.00 12.69 81 HIS B C 1
ATOM 2105 O O . HIS B 1 81 ? 26.084 33.395 14.931 1.00 14.32 81 HIS B O 1
ATOM 2112 N N . PHE B 1 82 ? 28.308 32.994 14.961 1.00 12.60 82 PHE B N 1
ATOM 2113 C CA . PHE B 1 82 ? 28.711 34.393 14.904 1.00 13.85 82 PHE B CA 1
ATOM 2114 C C . PHE B 1 82 ? 29.597 34.613 13.688 1.00 15.04 82 PHE B C 1
ATOM 2115 O O . PHE B 1 82 ? 30.512 33.802 13.373 1.00 15.30 82 PHE B O 1
ATOM 2123 N N . GLN B 1 83 ? 29.355 35.729 13.012 1.00 15.88 83 GLN B N 1
ATOM 2124 C CA . GLN B 1 83 ? 30.080 36.096 11.802 1.00 19.21 83 GLN B CA 1
ATOM 2125 C C . GLN B 1 83 ? 30.482 37.554 11.923 1.00 20.17 83 GLN B C 1
ATOM 2126 O O . GLN B 1 83 ? 29.627 38.415 12.113 1.00 21.54 83 GLN B O 1
ATOM 2132 N N . ARG B 1 84 ? 31.765 37.831 11.727 1.00 22.23 84 ARG B N 1
ATOM 2133 C CA . ARG B 1 84 ? 32.250 39.202 11.743 1.00 27.87 84 ARG B CA 1
ATOM 2134 C C . ARG B 1 84 ? 32.389 39.638 10.339 1.00 30.33 84 ARG B C 1
ATOM 2135 O O . ARG B 1 84 ? 33.069 38.982 9.558 1.00 34.55 84 ARG B O 1
ATOM 2143 N N . VAL B 1 85 ? 31.725 40.749 9.998 1.00 31.20 85 VAL B N 1
ATOM 2144 C CA . VAL B 1 85 ? 31.697 41.298 8.642 1.00 38.26 85 VAL B CA 1
ATOM 2145 C C . VAL B 1 85 ? 32.345 42.712 8.603 1.00 41.69 85 VAL B C 1
ATOM 2146 O O . VAL B 1 85 ? 32.227 43.472 9.596 1.00 33.39 85 VAL B O 1
ATOM 2150 N N . HIS B 1 171 ? 33.774 45.220 11.517 1.00 45.46 171 HIS B N 1
ATOM 2151 C CA . HIS B 1 171 ? 33.184 46.414 12.044 1.00 38.07 171 HIS B CA 1
ATOM 2152 C C . HIS B 1 171 ? 31.796 46.005 12.660 1.00 29.01 171 HIS B C 1
ATOM 2153 O O . HIS B 1 171 ? 31.317 46.696 13.554 1.00 29.07 171 HIS B O 1
ATOM 2160 N N . ASN B 1 172 ? 31.137 44.947 12.148 1.00 24.77 172 ASN B N 1
ATOM 2161 C CA . ASN B 1 172 ? 29.813 44.463 12.674 1.00 21.64 172 ASN B CA 1
ATOM 2162 C C . ASN B 1 172 ? 29.878 42.963 12.908 1.00 20.01 172 ASN B C 1
ATOM 2163 O O . ASN B 1 172 ? 30.479 42.255 12.122 1.00 21.69 172 ASN B O 1
ATOM 2168 N N . THR B 1 173 ? 29.271 42.474 13.991 1.00 17.89 173 THR B N 1
ATOM 2169 C CA . THR B 1 173 ? 29.131 41.043 14.255 1.00 16.10 173 THR B CA 1
ATOM 2170 C C . THR B 1 173 ? 27.652 40.694 14.116 1.00 14.90 173 THR B C 1
ATOM 2171 O O . THR B 1 173 ? 26.805 41.304 14.772 1.00 14.32 173 THR B O 1
ATOM 2175 N N . THR B 1 174 ? 27.349 39.704 13.261 1.00 14.87 174 THR B N 1
ATOM 2176 C CA . THR B 1 174 ? 26.003 39.171 13.148 1.00 14.46 174 THR B CA 1
ATOM 2177 C C . THR B 1 174 ? 25.961 37.819 13.878 1.00 13.33 174 THR B C 1
ATOM 2178 O O . THR B 1 174 ? 26.825 36.956 13.658 1.00 14.30 174 THR B O 1
ATOM 2182 N N . ARG B 1 175 ? 24.963 37.632 14.734 1.00 12.30 175 ARG B N 1
ATOM 2183 C CA . ARG B 1 175 ? 24.735 36.358 15.395 1.00 12.41 175 ARG B CA 1
ATOM 2184 C C . ARG B 1 175 ? 23.491 35.753 14.722 1.00 13.22 175 ARG B C 1
ATOM 2185 O O . ARG B 1 175 ? 22.566 36.472 14.346 1.00 12.79 175 ARG B O 1
ATOM 2193 N N . PHE B 1 176 ? 23.487 34.424 14.613 1.00 11.78 176 PHE B N 1
ATOM 2194 C CA . PHE B 1 176 ? 22.461 33.621 14.027 1.00 13.16 176 PHE B CA 1
ATOM 2195 C C . PHE B 1 176 ? 22.059 32.456 14.948 1.00 12.34 176 PHE B C 1
ATOM 2196 O O . PHE B 1 176 ? 22.884 31.934 15.691 1.00 12.13 176 PHE B O 1
ATOM 2204 N N . TYR B 1 177 ? 20.783 32.053 14.859 1.00 11.74 177 TYR B N 1
ATOM 2205 C CA . TYR B 1 177 ? 20.301 30.800 15.382 1.00 12.57 177 TYR B CA 1
ATOM 2206 C C . TYR B 1 177 ? 20.292 29.790 14.259 1.00 12.25 177 TYR B C 1
ATOM 2207 O O . TYR B 1 177 ? 19.982 30.127 13.096 1.00 13.38 177 TYR B O 1
ATOM 2216 N N . ILE B 1 178 ? 20.582 28.522 14.605 1.00 13.23 178 ILE B N 1
ATOM 2217 C CA . ILE B 1 178 ? 20.464 27.399 13.680 1.00 14.02 178 ILE B CA 1
ATOM 2218 C C . ILE B 1 178 ? 19.334 26.491 14.220 1.00 15.23 178 ILE B C 1
ATOM 2219 O O . ILE B 1 178 ? 19.339 26.111 15.370 1.00 15.08 178 ILE B O 1
ATOM 2224 N N . ALA B 1 179 ? 18.297 26.317 13.402 1.00 13.76 179 ALA B N 1
ATOM 2225 C CA . ALA B 1 179 ? 17.058 25.640 13.810 1.00 15.02 179 ALA B CA 1
ATOM 2226 C C . ALA B 1 179 ? 16.829 24.374 12.978 1.00 16.11 179 ALA B C 1
ATOM 2227 O O . ALA B 1 179 ? 17.035 24.377 11.754 1.00 16.17 179 ALA B O 1
ATOM 2229 N N . SER B 1 180 ? 16.331 23.329 13.640 1.00 18.08 180 SER B N 1
ATOM 2230 C CA . SER B 1 180 ? 15.894 22.059 13.037 1.00 17.86 180 SER B CA 1
ATOM 2231 C C . SER B 1 180 ? 14.394 21.842 13.341 1.00 18.04 180 SER B C 1
ATOM 2232 O O . SER B 1 180 ? 13.804 22.541 14.168 1.00 16.57 180 SER B O 1
ATOM 2235 N N . ARG B 1 181 ? 13.822 20.780 12.763 1.00 17.84 181 ARG B N 1
ATOM 2236 C CA . ARG B 1 181 ? 12.547 20.285 13.207 1.00 19.37 181 ARG B CA 1
ATOM 2237 C C . ARG B 1 181 ? 12.761 19.853 14.688 1.00 19.39 181 ARG B C 1
ATOM 2238 O O . ARG B 1 181 ? 13.843 19.416 15.095 1.00 18.59 181 ARG B O 1
ATOM 2246 N N . ARG B 1 182 ? 11.726 20.048 15.498 1.00 20.54 182 ARG B N 1
ATOM 2247 C CA . ARG B 1 182 ? 11.817 19.757 16.934 1.00 21.37 182 ARG B CA 1
ATOM 2248 C C . ARG B 1 182 ? 12.227 18.308 17.168 1.00 20.70 182 ARG B C 1
ATOM 2249 O O . ARG B 1 182 ? 11.627 17.383 16.635 1.00 20.12 182 ARG B O 1
ATOM 2257 N N . PRO B 1 183 ? 13.262 18.062 17.994 1.00 19.83 183 PRO B N 1
ATOM 2258 C CA . PRO B 1 183 ? 13.713 16.703 18.279 1.00 20.48 183 PRO B CA 1
ATOM 2259 C C . PRO B 1 183 ? 12.801 15.986 19.260 1.00 21.09 183 PRO B C 1
ATOM 2260 O O . PRO B 1 183 ? 12.019 16.576 19.992 1.00 21.45 183 PRO B O 1
ATOM 2264 N N . ALA B 1 184 ? 12.916 14.651 19.261 1.00 23.66 184 ALA B N 1
ATOM 2265 C CA . ALA B 1 184 ? 12.172 13.801 20.190 1.00 25.48 184 ALA B CA 1
ATOM 2266 C C . ALA B 1 184 ? 12.484 14.069 21.651 1.00 22.94 184 ALA B C 1
ATOM 2267 O O . ALA B 1 184 ? 11.608 14.063 22.504 1.00 25.29 184 ALA B O 1
ATOM 2269 N N . THR B 1 185 ? 13.767 14.347 21.927 1.00 21.91 185 THR B N 1
ATOM 2270 C CA A THR B 1 185 ? 14.261 14.567 23.290 0.50 19.70 185 THR B CA 1
ATOM 2271 C CA B THR B 1 185 ? 14.296 14.533 23.276 0.50 20.05 185 THR B CA 1
ATOM 2272 C C . THR B 1 185 ? 15.216 15.750 23.250 1.00 18.14 185 THR B C 1
ATOM 2273 O O . THR B 1 185 ? 15.786 16.092 22.203 1.00 18.61 185 THR B O 1
ATOM 2280 N N . LEU B 1 186 ? 15.380 16.409 24.386 1.00 17.46 186 LEU B N 1
ATOM 2281 C CA . LEU B 1 186 ? 16.409 17.409 24.516 1.00 17.36 186 LEU B CA 1
ATOM 2282 C C . LEU B 1 186 ? 17.797 16.791 24.321 1.00 16.27 186 LEU B C 1
ATOM 2283 O O . LEU B 1 186 ? 17.994 15.604 24.528 1.00 16.89 186 LEU B O 1
ATOM 2288 N N . PRO B 1 187 ? 18.814 17.590 23.950 1.00 14.43 187 PRO B N 1
ATOM 2289 C CA . PRO B 1 187 ? 20.191 17.114 23.988 1.00 15.66 187 PRO B CA 1
ATOM 2290 C C . PRO B 1 187 ? 20.525 16.587 25.379 1.00 15.60 187 PRO B C 1
ATOM 2291 O O . PRO B 1 187 ? 19.951 16.973 26.386 1.00 14.85 187 PRO B O 1
ATOM 2295 N N . PRO B 1 188 ? 21.493 15.673 25.518 1.00 15.01 188 PRO B N 1
ATOM 2296 C CA . PRO B 1 188 ? 21.821 15.149 26.837 1.00 16.28 188 PRO B CA 1
ATOM 2297 C C . PRO B 1 188 ? 22.416 16.213 27.732 1.00 16.70 188 PRO B C 1
ATOM 2298 O O . PRO B 1 188 ? 23.238 16.995 27.277 1.00 16.98 188 PRO B O 1
ATOM 2302 N N . PRO B 1 189 ? 22.018 16.299 29.004 1.00 19.02 189 PRO B N 1
ATOM 2303 C CA . PRO B 1 189 ? 22.620 17.273 29.910 1.00 19.22 189 PRO B CA 1
ATOM 2304 C C . PRO B 1 189 ? 24.123 17.026 30.066 1.00 19.98 189 PRO B C 1
ATOM 2305 O O . PRO B 1 189 ? 24.619 15.871 30.100 1.00 19.97 189 PRO B O 1
ATOM 2309 N N . GLY B 1 190 ? 24.836 18.132 30.109 1.00 20.38 190 GLY B N 1
ATOM 2310 C CA . GLY B 1 190 ? 26.263 18.132 30.054 1.00 21.76 190 GLY B CA 1
ATOM 2311 C C . GLY B 1 190 ? 26.705 19.576 30.187 1.00 19.11 190 GLY B C 1
ATOM 2312 O O . GLY B 1 190 ? 25.886 20.491 30.335 1.00 18.92 190 GLY B O 1
ATOM 2313 N N . PRO B 1 191 ? 28.027 19.782 30.169 1.00 20.38 191 PRO B N 1
ATOM 2314 C CA . PRO B 1 191 ? 28.564 21.131 30.226 1.00 21.13 191 PRO B CA 1
ATOM 2315 C C . PRO B 1 191 ? 28.424 21.854 28.877 1.00 18.90 191 PRO B C 1
ATOM 2316 O O . PRO B 1 191 ? 28.315 21.195 27.815 1.00 18.98 191 PRO B O 1
ATOM 2320 N N . GLY B 1 192 ? 28.522 23.190 28.942 1.00 18.78 192 GLY B N 1
ATOM 2321 C CA . GLY B 1 192 ? 28.766 23.990 27.761 1.00 18.63 192 GLY B CA 1
ATOM 2322 C C . GLY B 1 192 ? 27.531 24.397 26.986 1.00 16.89 192 GLY B C 1
ATOM 2323 O O . GLY B 1 192 ? 27.687 25.018 25.883 1.00 18.29 192 GLY B O 1
ATOM 2324 N N . PHE B 1 193 ? 26.336 24.142 27.550 1.00 14.67 193 PHE B N 1
ATOM 2325 C CA . PHE B 1 193 ? 25.109 24.503 26.879 1.00 13.68 193 PHE B CA 1
ATOM 2326 C C . PHE B 1 193 ? 24.595 25.914 27.211 1.00 14.51 193 PHE B C 1
ATOM 2327 O O . PHE B 1 193 ? 24.933 26.524 28.251 1.00 13.20 193 PHE B O 1
ATOM 2343 N N . THR B 1 195 ? 20.455 27.914 26.574 1.00 10.64 195 THR B N 1
ATOM 2344 C CA . THR B 1 195 ? 19.042 27.657 26.355 1.00 11.24 195 THR B CA 1
ATOM 2345 C C . THR B 1 195 ? 18.345 28.934 25.920 1.00 12.85 195 THR B C 1
ATOM 2346 O O . THR B 1 195 ? 18.631 30.014 26.400 1.00 12.99 195 THR B O 1
ATOM 2350 N N . THR B 1 196 ? 17.452 28.822 24.943 1.00 11.42 196 THR B N 1
ATOM 2351 C CA . THR B 1 196 ? 16.643 29.915 24.520 1.00 11.08 196 THR B CA 1
ATOM 2352 C C . THR B 1 196 ? 15.196 29.570 24.877 1.00 11.33 196 THR B C 1
ATOM 2353 O O . THR B 1 196 ? 14.724 28.442 24.599 1.00 11.62 196 THR B O 1
ATOM 2357 N N . LEU B 1 197 ? 14.534 30.525 25.512 1.00 12.13 197 LEU B N 1
ATOM 2358 C CA . LEU B 1 197 ? 13.124 30.315 25.849 1.00 13.64 197 LEU B CA 1
ATOM 2359 C C . LEU B 1 197 ? 12.262 31.502 25.561 1.00 12.81 197 LEU B C 1
ATOM 2360 O O . LEU B 1 197 ? 12.719 32.629 25.430 1.00 11.61 197 LEU B O 1
ATOM 2365 N N . LEU B 1 198 ? 10.939 31.218 25.534 1.00 12.30 198 LEU B N 1
ATOM 2366 C CA . LEU B 1 198 ? 9.916 32.235 25.419 1.00 12.26 198 LEU B CA 1
ATOM 2367 C C . LEU B 1 198 ? 9.104 32.197 26.687 1.00 10.94 198 LEU B C 1
ATOM 2368 O O . LEU B 1 198 ? 8.878 31.142 27.262 1.00 12.59 198 LEU B O 1
ATOM 2373 N N . PHE B 1 199 ? 8.657 33.353 27.155 1.00 11.53 199 PHE B N 1
ATOM 2374 C CA . PHE B 1 199 ? 7.682 33.393 28.274 1.00 12.10 199 PHE B CA 1
ATOM 2375 C C . PHE B 1 199 ? 6.983 34.765 28.266 1.00 12.39 199 PHE B C 1
ATOM 2376 O O . PHE B 1 199 ? 7.511 35.747 27.747 1.00 14.94 199 PHE B O 1
ATOM 2384 N N . ARG B 1 200 ? 5.801 34.807 28.887 1.00 12.02 200 ARG B N 1
ATOM 2385 C CA . ARG B 1 200 ? 5.023 36.016 29.044 1.00 12.68 200 ARG B CA 1
ATOM 2386 C C . ARG B 1 200 ? 4.944 36.458 30.485 1.00 13.72 200 ARG B C 1
ATOM 2387 O O . ARG B 1 200 ? 4.867 35.597 31.408 1.00 13.98 200 ARG B O 1
ATOM 2395 N N . VAL B 1 201 ? 4.912 37.789 30.690 1.00 14.25 201 VAL B N 1
ATOM 2396 C CA . VAL B 1 201 ? 4.638 38.377 32.027 1.00 14.80 201 VAL B CA 1
ATOM 2397 C C . VAL B 1 201 ? 3.564 39.443 31.852 1.00 15.80 201 VAL B C 1
ATOM 2398 O O . VAL B 1 201 ? 3.386 39.982 30.721 1.00 15.64 201 VAL B O 1
ATOM 2402 N N . ASN B 1 202 ? 2.878 39.756 32.961 1.00 16.21 202 ASN B N 1
ATOM 2403 C CA . ASN B 1 202 ? 1.812 40.726 32.900 1.00 18.01 202 ASN B CA 1
ATOM 2404 C C . ASN B 1 202 ? 2.373 42.106 32.785 1.00 17.50 202 ASN B C 1
ATOM 2405 O O . ASN B 1 202 ? 3.499 42.362 33.218 1.00 16.30 202 ASN B O 1
ATOM 2410 N N . ASN B 1 203 ? 1.565 43.013 32.233 1.00 16.89 203 ASN B N 1
ATOM 2411 C CA . ASN B 1 203 ? 1.999 44.411 32.028 1.00 19.88 203 ASN B CA 1
ATOM 2412 C C . ASN B 1 203 ? 1.715 45.207 33.279 1.00 20.68 203 ASN B C 1
ATOM 2413 O O . ASN B 1 203 ? 0.838 46.076 33.343 1.00 22.76 203 ASN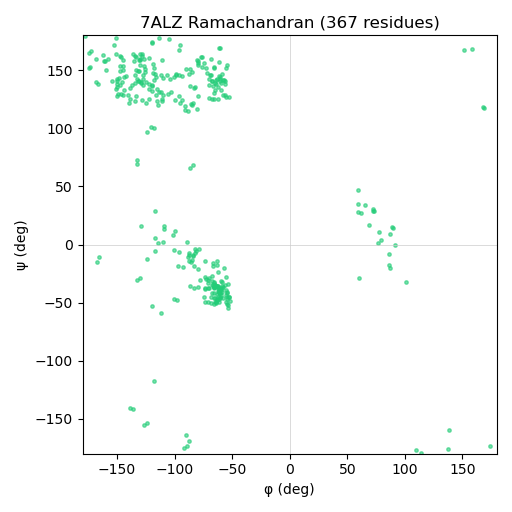 B O 1
ATOM 2418 N N . GLN B 1 204 ? 2.411 44.848 34.352 1.00 18.83 204 GLN B N 1
ATOM 2419 C CA . GLN B 1 204 ? 2.324 45.484 35.651 1.00 20.91 204 GLN B CA 1
ATOM 2420 C C . GLN B 1 204 ? 3.727 45.761 36.168 1.00 18.43 204 GLN B C 1
ATOM 2421 O O . GLN B 1 204 ? 4.642 45.001 35.873 1.00 15.73 204 GLN B O 1
ATOM 2427 N N . PRO B 1 205 ? 3.939 46.824 36.975 1.00 16.92 205 PRO B N 1
ATOM 2428 C CA . PRO B 1 205 ? 5.266 47.098 37.485 1.00 16.33 205 PRO B CA 1
ATOM 2429 C C . PRO B 1 205 ? 5.814 45.921 38.227 1.00 16.86 205 PRO B C 1
ATOM 2430 O O . PRO B 1 205 ? 5.066 45.285 38.992 1.00 17.81 205 PRO B O 1
ATOM 2434 N N . GLY B 1 206 ? 7.101 45.680 38.030 1.00 15.73 206 GLY B N 1
ATOM 2435 C CA . GLY B 1 206 ? 7.832 44.654 38.759 1.00 16.53 206 GLY B CA 1
ATOM 2436 C C . GLY B 1 206 ? 7.591 43.251 38.301 1.00 16.12 206 GLY B C 1
ATOM 2437 O O . GLY B 1 206 ? 8.175 42.341 38.872 1.00 17.40 206 GLY B O 1
ATOM 2438 N N . ALA B 1 207 ? 6.775 43.037 37.263 1.00 13.72 207 ALA B N 1
ATOM 2439 C CA . ALA B 1 207 ? 6.468 41.671 36.803 1.00 13.56 207 ALA B CA 1
ATOM 2440 C C . ALA B 1 207 ? 7.700 40.984 36.239 1.00 14.29 207 ALA B C 1
ATOM 2441 O O . ALA B 1 207 ? 7.939 39.793 36.526 1.00 15.35 207 ALA B O 1
ATOM 2443 N N . LEU B 1 208 ? 8.461 41.679 35.384 1.00 13.16 208 LEU B N 1
ATOM 2444 C CA . LEU B 1 208 ? 9.705 41.085 34.843 1.00 12.55 208 LEU B CA 1
ATOM 2445 C C . LEU B 1 208 ? 10.690 40.872 36.005 1.00 13.46 208 LEU B C 1
ATOM 2446 O O . LEU B 1 208 ? 11.328 39.793 36.108 1.00 13.30 208 LEU B O 1
ATOM 2451 N N . TYR B 1 209 ? 10.819 41.897 36.855 1.00 14.88 209 TYR B N 1
ATOM 2452 C CA . TYR B 1 209 ? 11.772 41.846 37.967 1.00 16.12 209 TYR B CA 1
ATOM 2453 C C . TYR B 1 209 ? 11.539 40.590 38.822 1.00 15.74 209 TYR B C 1
ATOM 2454 O O . TYR B 1 209 ? 12.493 39.856 39.144 1.00 15.79 209 TYR B O 1
ATOM 2463 N N . LYS B 1 210 ? 10.276 40.285 39.147 1.00 16.91 210 LYS B N 1
ATOM 2464 C CA . LYS B 1 210 ? 9.982 39.093 39.962 1.00 18.49 210 LYS B CA 1
ATOM 2465 C C . LYS B 1 210 ? 10.397 37.807 39.270 1.00 16.97 210 LYS B C 1
ATOM 2466 O O . LYS B 1 210 ? 10.903 36.866 39.935 1.00 19.52 210 LYS B O 1
ATOM 2472 N N . ALA B 1 211 ? 10.253 37.755 37.942 1.00 15.07 211 ALA B N 1
ATOM 2473 C CA . ALA B 1 211 ? 10.621 36.591 37.132 1.00 15.03 211 ALA B CA 1
ATOM 2474 C C . ALA B 1 211 ? 12.139 36.437 37.068 1.00 15.68 211 ALA B C 1
ATOM 2475 O O . ALA B 1 211 ? 12.615 35.306 36.944 1.00 17.25 211 ALA B O 1
ATOM 2477 N N . LEU B 1 212 ? 12.889 37.555 37.129 1.00 14.15 212 LEU B N 1
ATOM 2478 C CA . LEU B 1 212 ? 14.345 37.462 37.029 1.00 15.18 212 LEU B CA 1
ATOM 2479 C C . LEU B 1 212 ? 15.035 37.175 38.372 1.00 16.71 212 LEU B C 1
ATOM 2480 O O . LEU B 1 212 ? 16.200 36.809 38.378 1.00 16.47 212 LEU B O 1
ATOM 2485 N N . GLY B 1 213 ? 14.315 37.346 39.490 1.00 16.98 213 GLY B N 1
ATOM 2486 C CA . GLY B 1 213 ? 14.856 37.174 40.827 1.00 18.86 213 GLY B CA 1
ATOM 2487 C C . GLY B 1 213 ? 15.425 35.773 41.095 1.00 18.22 213 GLY B C 1
ATOM 2488 O O . GLY B 1 213 ? 16.478 35.659 41.693 1.00 21.41 213 GLY B O 1
ATOM 2489 N N . GLY B 1 214 ? 14.717 34.770 40.609 1.00 20.50 214 GLY B N 1
ATOM 2490 C CA . GLY B 1 214 ? 15.098 33.373 40.752 1.00 23.92 214 GLY B CA 1
ATOM 2491 C C . GLY B 1 214 ? 16.393 33.086 40.055 1.00 21.06 214 GLY B C 1
ATOM 2492 O O . GLY B 1 214 ? 17.257 32.358 40.580 1.00 23.50 214 GLY B O 1
ATOM 2493 N N . LEU B 1 215 ? 16.546 33.635 38.853 1.00 19.03 215 LEU B N 1
ATOM 2494 C CA . LEU B 1 215 ? 17.789 33.438 38.091 1.00 16.90 215 LEU B CA 1
ATOM 2495 C C . LEU B 1 215 ? 18.953 34.102 38.808 1.00 15.38 215 LEU B C 1
ATOM 2496 O O . LEU B 1 215 ? 20.057 33.556 38.903 1.00 16.37 215 LEU B O 1
ATOM 2501 N N . ALA B 1 216 ? 18.730 35.302 39.338 1.00 14.91 216 ALA B N 1
ATOM 2502 C CA . ALA B 1 216 ? 19.751 35.996 40.100 1.00 17.05 216 ALA B CA 1
ATOM 2503 C C . ALA B 1 216 ? 20.156 35.256 41.342 1.00 18.79 216 ALA B C 1
ATOM 2504 O O . ALA B 1 216 ? 21.325 35.059 41.576 1.00 24.51 216 ALA B O 1
ATOM 2506 N N . THR B 1 217 ? 19.201 34.762 42.092 1.00 22.66 217 THR B N 1
ATOM 2507 C CA A THR B 1 217 ? 19.403 33.978 43.367 0.57 24.20 217 THR B CA 1
ATOM 2508 C CA B THR B 1 217 ? 19.599 34.108 43.333 0.43 24.88 217 THR B CA 1
ATOM 2509 C C . THR B 1 217 ? 20.227 32.723 43.058 1.00 24.44 217 THR B C 1
ATOM 2510 O O . THR B 1 217 ? 21.076 32.290 43.816 1.00 28.25 217 THR B O 1
ATOM 2517 N N . ALA B 1 218 ? 19.948 32.121 41.904 1.00 24.54 218 ALA B N 1
ATOM 2518 C CA . ALA B 1 218 ? 20.558 30.850 41.500 1.00 21.38 218 ALA B CA 1
ATOM 2519 C C . ALA B 1 218 ? 21.959 31.037 40.884 1.00 23.28 218 ALA B C 1
ATOM 2520 O O . ALA B 1 218 ? 22.627 30.082 40.579 1.00 23.35 218 ALA B O 1
ATOM 2522 N N . GLY B 1 219 ? 22.368 32.286 40.654 1.00 22.43 219 GLY B N 1
ATOM 2523 C CA . GLY B 1 219 ? 23.638 32.552 39.998 1.00 20.90 219 GLY B CA 1
ATOM 2524 C C . GLY B 1 219 ? 23.688 32.246 38.522 1.00 18.38 219 GLY B C 1
ATOM 2525 O O . GLY B 1 219 ? 24.748 31.953 38.020 1.00 20.29 219 GLY B O 1
ATOM 2526 N N . VAL B 1 220 ? 22.562 32.334 37.830 1.00 17.01 220 VAL B N 1
ATOM 2527 C CA . VAL B 1 220 ? 22.410 32.056 36.414 1.00 17.04 220 VAL B CA 1
ATOM 2528 C C . VAL B 1 220 ? 22.563 33.346 35.586 1.00 16.31 220 VAL B C 1
ATOM 2529 O O . VAL B 1 220 ? 21.841 34.319 35.805 1.00 17.01 220 VAL B O 1
ATOM 2533 N N . ASN B 1 221 ? 23.503 33.308 34.635 1.00 14.01 221 ASN B N 1
ATOM 2534 C CA . ASN B 1 221 ? 23.821 34.409 33.760 1.00 12.75 221 ASN B CA 1
ATOM 2535 C C . ASN B 1 221 ? 23.004 34.346 32.471 1.00 12.12 221 ASN B C 1
ATOM 2536 O O . ASN B 1 221 ? 23.005 33.330 31.787 1.00 12.63 221 ASN B O 1
ATOM 2549 N N . THR B 1 223 ? 22.234 35.975 28.615 1.00 11.73 223 THR B N 1
ATOM 2550 C CA . THR B 1 223 ? 22.975 36.633 27.559 1.00 11.58 223 THR B CA 1
ATOM 2551 C C . THR B 1 223 ? 22.113 37.342 26.466 1.00 9.82 223 THR B C 1
ATOM 2552 O O . THR B 1 223 ? 22.641 38.125 25.659 1.00 10.77 223 THR B O 1
ATOM 2556 N N . ARG B 1 224 ? 20.790 37.110 26.467 1.00 10.03 224 ARG B N 1
ATOM 2557 C CA . ARG B 1 224 ? 19.877 37.857 25.600 1.00 9.46 224 ARG B CA 1
ATOM 2558 C C . ARG B 1 224 ? 18.515 37.970 26.260 1.00 10.40 224 ARG B C 1
ATOM 2559 O O . ARG B 1 224 ? 18.054 37.044 26.926 1.00 9.44 224 ARG B O 1
ATOM 2567 N N . LEU B 1 225 ? 17.878 39.136 26.132 1.00 10.60 225 LEU B N 1
ATOM 2568 C CA . LEU B 1 225 ? 16.517 39.337 26.572 1.00 9.66 225 LEU B CA 1
ATOM 2569 C C . LEU B 1 225 ? 15.849 40.381 25.692 1.00 10.32 225 LEU B C 1
ATOM 2570 O O . LEU B 1 225 ? 16.373 41.473 25.543 1.00 11.19 225 LEU B O 1
ATOM 2575 N N . GLU B 1 226 ? 14.676 40.049 25.144 1.00 10.29 226 GLU B N 1
ATOM 2576 C CA . GLU B 1 226 ? 13.995 40.910 24.178 1.00 11.68 226 GLU B CA 1
ATOM 2577 C C . GLU B 1 226 ? 12.476 40.763 24.373 1.00 10.65 226 GLU B C 1
ATOM 2578 O O . GLU B 1 226 ? 11.948 39.643 24.433 1.00 11.86 226 GLU B O 1
ATOM 2584 N N . SER B 1 227 ? 11.801 41.908 24.485 1.00 11.41 227 SER B N 1
ATOM 2585 C CA . SER B 1 227 ? 10.381 41.986 24.575 1.00 10.96 227 SER B CA 1
ATOM 2586 C C . SER B 1 227 ? 9.688 42.108 23.199 1.00 11.99 227 SER B C 1
ATOM 2587 O O . SER B 1 227 ? 10.199 42.687 22.268 1.00 12.11 227 SER B O 1
ATOM 2590 N N . TYR B 1 228 ? 8.449 41.597 23.145 1.00 10.88 228 TYR B N 1
ATOM 2591 C CA . TYR B 1 228 ? 7.578 41.687 21.978 1.00 12.20 228 TYR B CA 1
ATOM 2592 C C . TYR B 1 228 ? 6.142 41.997 22.384 1.00 13.95 228 TYR B C 1
ATOM 2593 O O . TYR B 1 228 ? 5.698 41.662 23.494 1.00 13.71 228 TYR B O 1
ATOM 2610 N N . LEU B 1 230 ? 2.142 41.569 22.035 1.00 16.57 230 LEU B N 1
ATOM 2611 C CA . LEU B 1 230 ? 1.148 40.571 21.662 1.00 18.75 230 LEU B CA 1
ATOM 2612 C C . LEU B 1 230 ? 0.102 41.235 20.801 1.00 17.33 230 LEU B C 1
ATOM 2613 O O . LEU B 1 230 ? -0.315 42.336 21.103 1.00 19.82 230 LEU B O 1
ATOM 2618 N N . GLU B 1 231 ? -0.337 40.586 19.726 1.00 19.34 231 GLU B N 1
ATOM 2619 C CA . GLU B 1 231 ? -1.322 41.210 18.836 1.00 20.37 231 GLU B CA 1
ATOM 2620 C C . GLU B 1 231 ? -2.613 41.475 19.566 1.00 21.71 231 GLU B C 1
ATOM 2621 O O . GLU B 1 231 ? -3.205 40.556 20.110 1.00 22.19 231 GLU B O 1
ATOM 2627 N N . GLY B 1 232 ? -3.069 42.725 19.534 1.00 21.97 232 GLY B N 1
ATOM 2628 C CA . GLY B 1 232 ? -4.331 43.145 20.099 1.00 23.92 232 GLY B CA 1
ATOM 2629 C C . GLY B 1 232 ? -4.462 43.133 21.619 1.00 22.04 232 GLY B C 1
ATOM 2630 O O . GLY B 1 232 ? -5.575 43.195 22.135 1.00 24.24 232 GLY B O 1
ATOM 2631 N N . SER B 1 233 ? -3.343 43.079 22.324 1.00 21.05 233 SER B N 1
ATOM 2632 C CA . SER B 1 233 ? -3.337 43.149 23.796 1.00 20.31 233 SER B CA 1
ATOM 2633 C C . SER B 1 233 ? -2.140 43.918 24.316 1.00 18.23 233 SER B C 1
ATOM 2634 O O . SER B 1 233 ? -1.010 43.735 23.851 1.00 19.28 233 SER B O 1
ATOM 2637 N N . PHE B 1 234 ? -2.419 44.820 25.252 1.00 16.68 234 PHE B N 1
ATOM 2638 C CA . PHE B 1 234 ? -1.402 45.450 26.041 1.00 17.32 234 PHE B CA 1
ATOM 2639 C C . PHE B 1 234 ? -1.407 44.969 27.514 1.00 18.62 234 PHE B C 1
ATOM 2640 O O . PHE B 1 234 ? -0.731 45.587 28.361 1.00 22.32 234 PHE B O 1
ATOM 2648 N N . SER B 1 235 ? -2.082 43.846 27.810 1.00 17.13 235 SER B N 1
ATOM 2649 C CA . SER B 1 235 ? -2.177 43.397 29.202 1.00 17.37 235 SER B CA 1
ATOM 2650 C C . SER B 1 235 ? -1.012 42.503 29.631 1.00 16.24 235 SER B C 1
ATOM 2651 O O . SER B 1 235 ? -0.803 42.253 30.810 1.00 15.32 235 SER B O 1
ATOM 2654 N N . ALA B 1 236 ? -0.256 42.013 28.651 1.00 16.54 236 ALA B N 1
ATOM 2655 C CA . ALA B 1 236 ? 0.923 41.173 28.902 1.00 16.04 236 ALA B CA 1
ATOM 2656 C C . ALA B 1 236 ? 1.949 41.438 27.810 1.00 15.64 236 ALA B C 1
ATOM 2657 O O . ALA B 1 236 ? 1.606 42.008 26.765 1.00 15.82 236 ALA B O 1
ATOM 2659 N N . THR B 1 237 ? 3.188 41.042 28.082 1.00 13.32 237 THR B N 1
ATOM 2660 C CA . THR B 1 237 ? 4.310 41.190 27.169 1.00 12.83 237 THR B CA 1
ATOM 2661 C C . THR B 1 237 ? 4.997 39.831 26.987 1.00 13.57 237 THR B C 1
ATOM 2662 O O . THR B 1 237 ? 5.149 39.070 27.953 1.00 15.20 237 THR B O 1
ATOM 2666 N N . GLN B 1 238 ? 5.350 39.531 25.730 1.00 12.30 238 GLN B N 1
ATOM 2667 C CA . GLN B 1 238 ? 6.135 38.365 25.416 1.00 12.70 238 GLN B CA 1
ATOM 2668 C C . GLN B 1 238 ? 7.638 38.620 25.515 1.00 11.81 238 GLN B C 1
ATOM 2669 O O . GLN B 1 238 ? 8.092 39.688 25.126 1.00 11.55 238 GLN B O 1
ATOM 2675 N N . PHE B 1 239 ? 8.389 37.690 26.120 1.00 11.19 239 PHE B N 1
ATOM 2676 C CA . PHE B 1 239 ? 9.830 37.767 26.100 1.00 11.33 239 PHE B CA 1
ATOM 2677 C C . PHE B 1 239 ? 10.484 36.582 25.401 1.00 11.26 239 PHE B C 1
ATOM 2678 O O . PHE B 1 239 ? 10.002 35.460 25.471 1.00 11.79 239 PHE B O 1
ATOM 2686 N N . LEU B 1 240 ? 11.674 36.821 24.827 1.00 10.66 240 LEU B N 1
ATOM 2687 C CA . LEU B 1 240 ? 12.623 35.805 24.426 1.00 10.87 240 LEU B CA 1
ATOM 2688 C C . LEU B 1 240 ? 13.829 36.007 25.337 1.00 11.37 240 LEU B C 1
ATOM 2689 O O . LEU B 1 240 ? 14.286 37.131 25.556 1.00 12.36 240 LEU B O 1
ATOM 2702 N N . ASP B 1 242 ? 17.845 34.250 26.218 1.00 10.60 242 ASP B N 1
ATOM 2703 C CA . ASP B 1 242 ? 18.920 33.276 26.090 1.00 11.24 242 ASP B CA 1
ATOM 2704 C C . ASP B 1 242 ? 19.622 33.276 27.454 1.00 11.02 242 ASP B C 1
ATOM 2705 O O . ASP B 1 242 ? 19.953 34.318 28.021 1.00 10.80 242 ASP B O 1
ATOM 2710 N N . VAL B 1 243 ? 19.918 32.078 27.951 1.00 10.67 243 VAL B N 1
ATOM 2711 C CA . VAL B 1 243 ? 20.468 31.886 29.273 1.00 12.13 243 VAL B CA 1
ATOM 2712 C C . VAL B 1 243 ? 21.495 30.774 29.262 1.00 11.21 243 VAL B C 1
ATOM 2713 O O . VAL B 1 243 ? 21.332 29.750 28.596 1.00 12.38 243 VAL B O 1
ATOM 2717 N N . GLU B 1 244 ? 22.537 30.928 30.073 1.00 11.19 244 GLU B N 1
ATOM 2718 C CA . GLU B 1 244 ? 23.523 29.857 30.150 1.00 12.30 244 GLU B CA 1
ATOM 2719 C C . GLU B 1 244 ? 22.955 28.620 30.866 1.00 13.99 244 GLU B C 1
ATOM 2720 O O . GLU B 1 244 ? 22.262 28.756 31.877 1.00 16.15 244 GLU B O 1
ATOM 2726 N N . GLY B 1 245 ? 23.329 27.426 30.372 1.00 13.66 245 GLY B N 1
ATOM 2727 C CA . GLY B 1 245 ? 22.967 26.187 30.992 1.00 14.99 245 GLY B CA 1
ATOM 2728 C C . GLY B 1 245 ? 22.038 25.319 30.161 1.00 13.88 245 GLY B C 1
ATOM 2729 O O . GLY B 1 245 ? 21.670 25.630 29.016 1.00 11.51 245 GLY B O 1
ATOM 2730 N N . HIS B 1 246 ? 21.708 24.172 30.763 1.00 15.84 246 HIS B N 1
ATOM 2731 C CA . HIS B 1 246 ? 20.843 23.173 30.174 1.00 14.57 246 HIS B CA 1
ATOM 2732 C C . HIS B 1 246 ? 19.643 23.004 31.086 1.00 14.02 246 HIS B C 1
ATOM 2733 O O . HIS B 1 246 ? 19.806 22.959 32.295 1.00 13.85 246 HIS B O 1
ATOM 2740 N N . PRO B 1 247 ? 18.402 22.927 30.576 1.00 14.18 247 PRO B N 1
ATOM 2741 C CA . PRO B 1 247 ? 17.221 22.910 31.440 1.00 17.68 247 PRO B CA 1
ATOM 2742 C C . PRO B 1 247 ? 17.082 21.737 32.396 1.00 20.55 247 PRO B C 1
ATOM 2743 O O . PRO B 1 247 ? 16.332 21.822 33.331 1.00 22.10 247 PRO B O 1
ATOM 2747 N N . GLU B 1 248 ? 17.808 20.638 32.171 1.00 18.75 248 GLU B N 1
ATOM 2748 C CA . GLU B 1 248 ? 17.798 19.487 33.038 1.00 21.53 248 GLU B CA 1
ATOM 2749 C C . GLU B 1 248 ? 18.999 19.407 33.970 1.00 23.39 248 GLU B C 1
ATOM 2750 O O . GLU B 1 248 ? 19.250 18.390 34.615 1.00 30.41 248 GLU B O 1
ATOM 2756 N N . ALA B 1 249 ? 19.815 20.446 34.013 1.00 18.15 249 ALA B N 1
ATOM 2757 C CA . ALA B 1 249 ? 21.017 20.424 34.856 1.00 20.28 249 ALA B CA 1
ATOM 2758 C C . ALA B 1 249 ? 21.024 21.636 35.771 1.00 19.87 249 ALA B C 1
ATOM 2759 O O . ALA B 1 249 ? 20.571 22.707 35.368 1.00 18.54 249 ALA B O 1
ATOM 2761 N N . PRO B 1 250 ? 21.590 21.549 36.989 1.00 20.46 250 PRO B N 1
ATOM 2762 C CA . PRO B 1 250 ? 21.730 22.739 37.820 1.00 20.48 250 PRO B CA 1
ATOM 2763 C C . PRO B 1 250 ? 22.826 23.601 37.220 1.00 20.85 250 PRO B C 1
ATOM 2764 O O . PRO B 1 250 ? 23.694 23.080 36.513 1.00 22.02 250 PRO B O 1
ATOM 2768 N N . PRO B 1 251 ? 22.799 24.937 37.400 1.00 19.39 251 PRO B N 1
ATOM 2769 C CA . PRO B 1 251 ? 21.781 25.624 38.207 1.00 21.09 251 PRO B CA 1
ATOM 2770 C C . PRO B 1 251 ? 20.495 26.020 37.464 1.00 20.36 251 PRO B C 1
ATOM 2771 O O . PRO B 1 251 ? 19.538 26.511 38.062 1.00 19.52 251 PRO B O 1
ATOM 2775 N N . LEU B 1 252 ? 20.485 25.849 36.138 1.00 17.65 252 LEU B N 1
ATOM 2776 C CA . LEU B 1 252 ? 19.345 26.331 35.363 1.00 16.72 252 LEU B CA 1
ATOM 2777 C C . LEU B 1 252 ? 18.033 25.602 35.647 1.00 16.37 252 LEU B C 1
ATOM 2778 O O . LEU B 1 252 ? 16.948 26.206 35.632 1.00 17.96 252 LEU B O 1
ATOM 2783 N N . ALA B 1 253 ? 18.082 24.301 35.909 1.00 16.73 253 ALA B N 1
ATOM 2784 C CA . ALA B 1 253 ? 16.862 23.517 36.086 1.00 19.08 253 ALA B CA 1
ATOM 2785 C C . ALA B 1 253 ? 15.918 24.075 37.122 1.00 19.64 253 ALA B C 1
ATOM 2786 O O . ALA B 1 253 ? 14.717 24.319 36.826 1.00 20.48 253 ALA B O 1
ATOM 2788 N N . ARG B 1 254 ? 16.435 24.288 38.340 1.00 19.76 254 ARG B N 1
ATOM 2789 C CA . ARG B 1 254 ? 15.595 24.803 39.426 1.00 20.53 254 ARG B CA 1
ATOM 2790 C C . ARG B 1 254 ? 15.142 26.238 39.105 1.00 21.16 254 ARG B C 1
ATOM 2791 O O . ARG B 1 254 ? 14.018 26.602 39.384 1.00 20.16 254 ARG B O 1
ATOM 2799 N N . ALA B 1 255 ? 16.005 27.059 38.487 1.00 18.17 255 ALA B N 1
ATOM 2800 C CA . ALA B 1 255 ? 15.631 28.403 38.117 1.00 18.21 255 ALA B CA 1
ATOM 2801 C C . ALA B 1 255 ? 14.431 28.431 37.126 1.00 18.13 255 ALA B C 1
ATOM 2802 O O . ALA B 1 255 ? 13.536 29.295 37.215 1.00 17.53 255 ALA B O 1
ATOM 2804 N N . LEU B 1 256 ? 14.454 27.536 36.156 1.00 17.87 256 LEU B N 1
ATOM 2805 C CA . LEU B 1 256 ? 13.346 27.444 35.187 1.00 20.09 256 LEU B CA 1
ATOM 2806 C C . LEU B 1 256 ? 12.037 26.954 35.827 1.00 20.87 256 LEU B C 1
ATOM 2807 O O . LEU B 1 256 ? 10.924 27.390 35.424 1.00 19.85 256 LEU B O 1
ATOM 2812 N N . ASP B 1 257 ? 12.153 26.054 36.808 1.00 23.37 257 ASP B N 1
ATOM 2813 C CA . ASP B 1 257 ? 11.013 25.640 37.574 1.00 24.17 257 ASP B CA 1
ATOM 2814 C C . ASP B 1 257 ? 10.401 26.833 38.309 1.00 23.06 257 ASP B C 1
ATOM 2815 O O . ASP B 1 257 ? 9.169 27.021 38.309 1.00 27.35 257 ASP B O 1
ATOM 2820 N N . GLU B 1 258 ? 11.228 27.652 38.966 1.00 19.91 258 GLU B N 1
ATOM 2821 C CA . GLU B 1 258 ? 10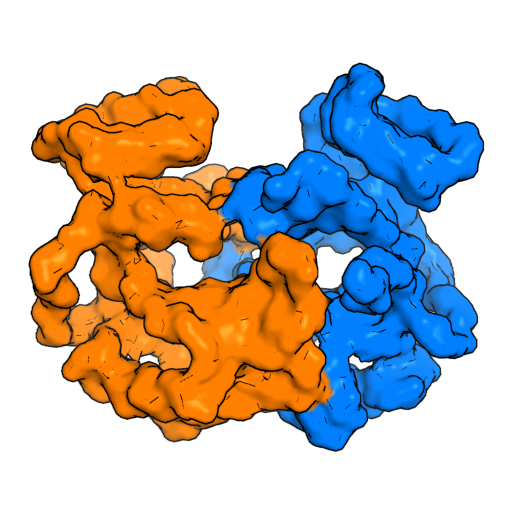.739 28.843 39.627 1.00 19.86 258 GLU B CA 1
ATOM 2822 C C . GLU B 1 258 ? 10.056 29.837 38.627 1.00 18.22 258 GLU B C 1
ATOM 2823 O O . GLU B 1 258 ? 9.028 30.422 38.918 1.00 18.46 258 GLU B O 1
ATOM 2829 N N . LEU B 1 259 ? 10.672 30.012 37.451 1.00 17.64 259 LEU B N 1
ATOM 2830 C CA . LEU B 1 259 ? 10.225 30.952 36.470 1.00 15.62 259 LEU B CA 1
ATOM 2831 C C . LEU B 1 259 ? 8.768 30.637 36.049 1.00 15.79 259 LEU B C 1
ATOM 2832 O O . LEU B 1 259 ? 7.993 31.548 35.689 1.00 14.99 259 LEU B O 1
ATOM 2837 N N . SER B 1 260 ? 8.438 29.353 36.073 1.00 16.87 260 SER B N 1
ATOM 2838 C CA . SER B 1 260 ? 7.109 28.910 35.685 1.00 17.37 260 SER B CA 1
ATOM 2839 C C . SER B 1 260 ? 6.014 29.499 36.622 1.00 19.06 260 SER B C 1
ATOM 2840 O O . SER B 1 260 ? 4.862 29.666 36.190 1.00 19.37 260 SER B O 1
ATOM 2843 N N . PHE B 1 261 ? 6.379 29.883 37.872 1.00 17.48 261 PHE B N 1
ATOM 2844 C CA . PHE B 1 261 ? 5.465 30.528 38.815 1.00 16.79 261 PHE B CA 1
ATOM 2845 C C . PHE B 1 261 ? 5.413 32.063 38.734 1.00 16.37 261 PHE B C 1
ATOM 2846 O O . PHE B 1 261 ? 4.743 32.692 39.519 1.00 16.78 261 PHE B O 1
ATOM 2854 N N . PHE B 1 262 ? 6.161 32.604 37.801 1.00 14.59 262 PHE B N 1
ATOM 2855 C CA . PHE B 1 262 ? 6.254 34.026 37.525 1.00 15.17 262 PHE B CA 1
ATOM 2856 C C . PHE B 1 262 ? 6.058 34.391 36.082 1.00 14.52 262 PHE B C 1
ATOM 2857 O O . PHE B 1 262 ? 6.350 35.544 35.691 1.00 16.21 262 PHE B O 1
ATOM 2865 N N . SER B 1 263 ? 5.508 33.472 35.291 1.00 14.48 263 SER B N 1
ATOM 2866 C CA . SER B 1 263 ? 5.288 33.693 33.870 1.00 13.58 263 SER B CA 1
ATOM 2867 C C . SER B 1 263 ? 4.125 32.846 33.404 1.00 13.94 263 SER B C 1
ATOM 2868 O O . SER B 1 263 ? 3.681 31.935 34.117 1.00 14.46 263 SER B O 1
ATOM 2871 N N . GLU B 1 264 ? 3.726 33.092 32.159 1.00 14.20 264 GLU B N 1
ATOM 2872 C CA . GLU B 1 264 ? 2.805 32.262 31.453 1.00 15.57 264 GLU B CA 1
ATOM 2873 C C . GLU B 1 264 ? 3.415 31.859 30.116 1.00 15.18 264 GLU B C 1
ATOM 2874 O O . GLU B 1 264 ? 4.265 32.557 29.553 1.00 14.14 264 GLU B O 1
ATOM 2880 N N . GLN B 1 265 ? 2.975 30.711 29.617 1.00 16.08 265 GLN B N 1
ATOM 2881 C CA . GLN B 1 265 ? 3.378 30.195 28.270 1.00 17.13 265 GLN B CA 1
ATOM 2882 C C . GLN B 1 265 ? 4.893 30.007 28.148 1.00 14.52 265 GLN B C 1
ATOM 2883 O O . GLN B 1 265 ? 5.453 30.120 27.063 1.00 15.77 265 GLN B O 1
ATOM 2889 N N . GLN B 1 266 ? 5.535 29.606 29.245 1.00 14.74 266 GLN B N 1
ATOM 2890 C CA . GLN B 1 266 ? 6.959 29.354 29.185 1.00 14.74 266 GLN B CA 1
ATOM 2891 C C . GLN B 1 266 ? 7.271 28.141 28.256 1.00 14.70 266 GLN B C 1
ATOM 2892 O O . GLN B 1 266 ? 6.671 27.043 28.381 1.00 14.64 266 GLN B O 1
ATOM 2898 N N . GLU B 1 267 ? 8.214 28.354 27.339 1.00 14.40 267 GLU B N 1
ATOM 2899 C CA . GLU B 1 267 ? 8.537 27.383 26.294 1.00 15.12 267 GLU B CA 1
ATOM 2900 C C . GLU B 1 267 ? 10.032 27.342 26.070 1.00 15.80 267 GLU B C 1
ATOM 2901 O O . GLU B 1 267 ? 10.595 28.386 25.810 1.00 17.16 267 GLU B O 1
ATOM 2907 N N . ILE B 1 268 ? 10.625 26.136 26.102 1.00 13.82 268 ILE B N 1
ATOM 2908 C CA . ILE B 1 268 ? 12.030 25.998 25.676 1.00 14.01 268 ILE B CA 1
ATOM 2909 C C . ILE B 1 268 ? 12.036 25.938 24.150 1.00 13.31 268 ILE B C 1
ATOM 2910 O O . ILE B 1 268 ? 11.531 24.966 23.537 1.00 15.19 268 ILE B O 1
ATOM 2915 N N . LEU B 1 269 ? 12.649 26.923 23.517 1.00 13.08 269 LEU B N 1
ATOM 2916 C CA . LEU B 1 269 ? 12.760 27.055 22.071 1.00 12.78 269 LEU B CA 1
ATOM 2917 C C . LEU B 1 269 ? 14.034 26.434 21.517 1.00 12.91 269 LEU B C 1
ATOM 2918 O O . LEU B 1 269 ? 14.077 26.120 20.333 1.00 13.96 269 LEU B O 1
ATOM 2923 N N . GLY B 1 270 ? 15.044 26.227 22.369 1.00 11.51 270 GLY B N 1
ATOM 2924 C CA . GLY B 1 270 ? 16.298 25.602 21.948 1.00 12.37 270 GLY B CA 1
ATOM 2925 C C . GLY B 1 270 ? 17.229 25.349 23.092 1.00 12.31 270 GLY B C 1
ATOM 2926 O O . GLY B 1 270 ? 17.208 26.033 24.117 1.00 11.09 270 GLY B O 1
ATOM 2927 N N . VAL B 1 271 ? 18.059 24.320 22.902 1.00 12.87 271 VAL B N 1
ATOM 2928 C CA . VAL B 1 271 ? 19.148 23.979 23.827 1.00 14.38 271 VAL B CA 1
ATOM 2929 C C . VAL B 1 271 ? 20.318 23.593 22.943 1.00 13.58 271 VAL B C 1
ATOM 2930 O O . VAL B 1 271 ? 20.182 22.725 22.061 1.00 13.75 271 VAL B O 1
ATOM 2934 N N . TYR B 1 272 ? 21.464 24.292 23.081 1.00 12.03 272 TYR B N 1
ATOM 2935 C CA . TYR B 1 272 ? 22.547 24.129 22.149 1.00 13.09 272 TYR B CA 1
ATOM 2936 C C . TYR B 1 272 ? 23.885 24.555 22.735 1.00 12.81 272 TYR B C 1
ATOM 2937 O O . TYR B 1 272 ? 23.967 25.305 23.698 1.00 12.02 272 TYR B O 1
ATOM 2946 N N . PRO B 1 273 ? 25.012 24.079 22.170 1.00 15.77 273 PRO B N 1
ATOM 2947 C CA . PRO B 1 273 ? 26.320 24.512 22.649 1.00 14.42 273 PRO B CA 1
ATOM 2948 C C . PRO B 1 273 ? 26.538 26.014 22.476 1.00 15.41 273 PRO B C 1
ATOM 2949 O O . PRO B 1 273 ? 26.271 26.578 21.420 1.00 16.43 273 PRO B O 1
ATOM 2953 N N . ALA B 1 274 ? 27.079 26.641 23.518 1.00 13.78 274 ALA B N 1
ATOM 2954 C CA . ALA B 1 274 ? 27.592 28.014 23.449 1.00 14.25 274 ALA B CA 1
ATOM 2955 C C . ALA B 1 274 ? 28.803 28.041 22.507 1.00 16.58 274 ALA B C 1
ATOM 2956 O O . ALA B 1 274 ? 29.717 27.243 22.690 1.00 18.09 274 ALA B O 1
ATOM 2958 N N . SER B 1 275 ? 28.772 28.911 21.495 1.00 13.15 275 SER B N 1
ATOM 2959 C CA . SER B 1 275 ? 29.838 28.991 20.536 1.00 13.09 275 SER B CA 1
ATOM 2960 C C . SER B 1 275 ? 31.180 29.354 21.136 1.00 13.19 275 SER B C 1
ATOM 2961 O O . SER B 1 275 ? 31.287 30.206 22.023 1.00 13.41 275 SER B O 1
ATOM 2964 N N . PRO B 1 276 ? 32.285 28.757 20.635 1.00 14.25 276 PRO B N 1
ATOM 2965 C CA . PRO B 1 276 ? 33.612 29.232 20.992 1.00 14.52 276 PRO B CA 1
ATOM 2966 C C . PRO B 1 276 ? 33.901 30.727 20.682 1.00 15.36 276 PRO B C 1
ATOM 2967 O O . PRO B 1 276 ? 34.836 31.275 21.275 1.00 13.33 276 PRO B O 1
ATOM 2971 N N . PHE B 1 277 ? 33.113 31.337 19.774 1.00 14.24 277 PHE B N 1
ATOM 2972 C CA . PHE B 1 277 ? 33.242 32.788 19.509 1.00 13.52 277 PHE B CA 1
ATOM 2973 C C . PHE B 1 277 ? 33.086 33.623 20.785 1.00 13.61 277 PHE B C 1
ATOM 2974 O O . PHE B 1 277 ? 33.699 34.700 20.871 1.00 12.85 277 PHE B O 1
ATOM 2982 N N . ARG B 1 278 ? 32.337 33.143 21.773 1.00 12.30 278 ARG B N 1
ATOM 2983 C CA . ARG B 1 278 ? 32.163 33.802 23.099 1.00 14.50 278 ARG B CA 1
ATOM 2984 C C . ARG B 1 278 ? 33.404 33.685 24.004 1.00 15.13 278 ARG B C 1
ATOM 2985 O O . ARG B 1 278 ? 33.509 34.352 25.012 1.00 15.61 278 ARG B O 1
ATOM 2993 N N . ARG B 1 279 ? 34.315 32.793 23.622 1.00 15.44 279 ARG B N 1
ATOM 2994 C CA . ARG B 1 279 ? 35.552 32.550 24.361 1.00 16.64 279 ARG B CA 1
ATOM 2995 C C . ARG B 1 279 ? 36.719 32.916 23.437 1.00 17.30 279 ARG B C 1
ATOM 2996 O O . ARG B 1 279 ? 36.814 34.063 23.000 1.00 18.43 279 ARG B O 1
ATOM 3004 N N . LYS B 1 280 ? 37.578 31.968 23.081 1.00 16.73 280 LYS B N 1
ATOM 3005 C CA . LYS B 1 280 ? 38.575 32.261 22.036 1.00 18.73 280 LYS B CA 1
ATOM 3006 C C . LYS B 1 280 ? 38.363 31.341 20.847 1.00 18.40 280 LYS B C 1
ATOM 3007 O O . LYS B 1 280 ? 38.719 30.166 20.888 1.00 17.96 280 LYS B O 1
ATOM 3013 N N . PRO B 1 281 ? 37.716 31.823 19.771 1.00 19.34 281 PRO B N 1
ATOM 3014 C CA . PRO B 1 281 ? 37.481 30.981 18.590 1.00 18.49 281 PRO B CA 1
ATOM 3015 C C . PRO B 1 281 ? 38.679 30.637 17.678 1.00 20.54 281 PRO B C 1
ATOM 3016 O O . PRO B 1 281 ? 39.522 31.587 17.589 1.00 19.66 281 PRO B O 1
#

Sequence (378 aa):
GERIIAFQGRPGAYSDLACRQARPGWTTLPCQTFAQTTIAAVHDGRAELALACENSLAGRVPDIHALLPEEAGLFIVGEHFQRVHNTTRFYIASRRPATLPPPGPGFTTLLFRVNNQQPGALYKALGGLATTAGVNTRLESYLEGSFSATQFLDVEGHPEAPPLARALDELSFFSEQQEILGVYPASPFRRKPGERIIAFQGRPGAYYSDLACRQARPGWTTLPCQTFAQTIAAVHDGRAELALACENSLAGRVPDIHALLPEAGLFIVGEHFQRVHNTTRFYIASRRPATTLPPPGPGFTTLLFRVNNQPGALYKALGGLATTAGVNTRLESYLEGSFSATQFLDVEGHPEAPPLARALDELSFFSEQQEILGVYPASPFRRKP

Secondary structure (DSSP, 8-state):
-TTEEEEES-TTSHHHHHHHHHSTTPEEEEESSHHHHHHHHHHTS-SB--EEEESS--EEE--TTHHHHTTEEEEEEEEEE---EEEEEEEEEPPSSPPPP-TT--EEEEEEESSTTHHHHHHHHHHHHT-----BB--TT-SSEEEE---SS-TTSTTHHHHHHHHHHT-EEEEEEE--PPPGGGG--/-TTEEEEES-TTSHHHHHHHHHSTTPEEEEESSHHHHHHHHHTTS-SB--EEEESS--EEE--TTHHHHTTEEEEEEEEEE---EEEEEEEEEPPSSPPPP-TT--EEEEEEESSTTHHHHHHHHHHHTT-----BB--TT--SEEEE---SS-TTSTTHHHHHHHHGGG-EEEEEEE--PPPGGGS--

Foldseek 3Di:
DPLEEEEEDDPPDPRNVQCCVVRPPGHYHYDNDPLRRLVCQLVVVGFKYWWDDKPPDDDTDDPPPPQVVSQKAFAEKTWDPPVMIIIDTMIGRDDPDADPFDAQKFKKKWKAFDDPCLVVQLQVLCVVQVWADDKDWDDPPDPGMIMMMDTHGDCVDPPNVRSNVRSPVRTGDMDTRYMYGDDCVVVDD/DPLEEEEADDCVDPQNVQCCVVRPPGHYHYDPDPLRRLVCQLVVVGFKYWWDDKPPDDDTDDCQPVLVVSQKAFAEKTWDDPVMIIIITMIHRDDPDADDFDPQKFKKKWKFFLDPCLVVQLCVLCVVQVWDDDKDWDDPPDPGMIMMMDTDGDCVDPPNVVSVVSSPVSTPPMDTRYMYGDDCVVPPD